Protein AF-A0A1M6L8F5-F1 (afdb_monomer_lite)

Radius of gyration: 28.53 Å; chains: 1; bounding box: 64×54×89 Å

Sequence (600 aa):
MIDNSQIFKISFCITCKNRLHQIRQTLPKNLEDNRRLQELVEFVLVDFGSTDGLRKWISDNFKNEMESGYLKYFYTEEMAYWHASVAKNTAHMLAQNDILVNLDCDNYTGNNGGWFVILQFVKNDGHMFLHQCSDDGFDGSFGRISVRRNDFLSIGGYDESLEPAGYQDLDLINRLMAKGYKRVEVKDSEYNKAVRNTKEEGIAFTHSSFKTWHEMDGHNAKISQSNILAGRLVANNGSFGIRKNIFDMEGNVPKEVDSLKHAHKISFNITCMNRLHHIKQTLQQNIRENFLSEQVEFNLLDYNSTDGLEEWVKQQGELFDTGIFNYYKTTTPTCYHRT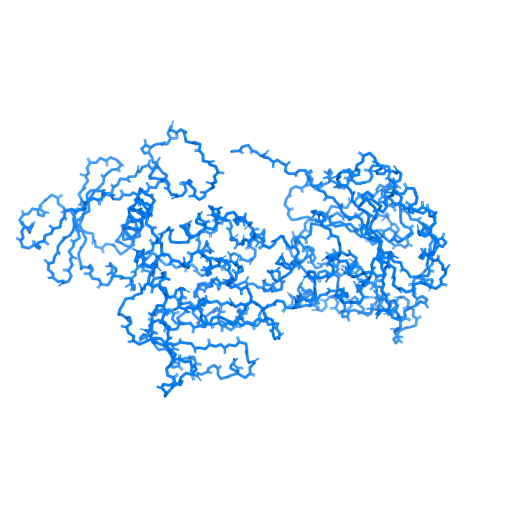HSRNMAFRLSTGDIVCNLDADNYLGEGFAAYILNLFCMSAEKVFYTPRYSERDVIGRLCLWRKHFLSVNGYNEALPGYGLEDIELYYRLWKSGIEQEFISENRFCKAIHHSHEERVSQEYMGRHITDMYLSYINPYQTQVLLRYQDGSYSKTILTDNIYCNYNRSSHYENINQYFLDEKNRIIGGKNPEEGQWKDIEGCLSSFYRVNEVDLQSEILVYLSETQNFWEIERYEYNKLPVNPNGFGQGIIYKNFDYGHPIFLK

InterPro domains:
  IPR001173 Glycosyltransferase 2-like [PF00535] (11-108)
  IPR001173 Glycosyltransferase 2-like [PF00535] (270-383)
  IPR027791 Galactosyltransferase, C-terminal [PF02709] (395-449)
  IPR029044 Nucleotide-diphospho-sugar transferases [G3DSA:3.90.550.10] (2-201)
  IPR029044 Nucleotide-diphospho-sugar transferases [G3DSA:3.90.550.10] (248-460)
  IPR029044 Nucleotide-diphospho-sugar transferases [SSF53448] (8-191)
  IPR029044 Nucleotide-diphospho-sugar transferases [SSF53448] (244-455)
  IPR050834 Glycosyltransferase 2 family enzymes [PTHR43685] (263-389)

Organism: NCBI:txid871324

Structure (mmCIF, N/CA/C/O backbone):
data_AF-A0A1M6L8F5-F1
#
_entry.id   AF-A0A1M6L8F5-F1
#
loop_
_atom_site.group_PDB
_atom_site.id
_atom_site.type_symbol
_atom_site.label_atom_id
_atom_site.label_alt_id
_atom_site.label_comp_id
_atom_site.label_asym_id
_atom_site.label_entity_id
_atom_site.label_seq_id
_atom_site.pdbx_PDB_ins_code
_atom_site.Cartn_x
_atom_site.Cartn_y
_atom_site.Cartn_z
_atom_site.occupancy
_atom_site.B_iso_or_equiv
_atom_site.auth_seq_id
_atom_site.auth_comp_id
_atom_site.auth_asym_id
_atom_site.auth_atom_id
_atom_site.pdbx_PDB_model_num
ATOM 1 N N . MET A 1 1 ? -10.124 17.137 -14.564 1.00 30.78 1 MET A N 1
ATOM 2 C CA . MET A 1 1 ? -11.094 16.023 -14.550 1.00 30.78 1 MET A CA 1
ATOM 3 C C . MET A 1 1 ? -12.006 16.235 -13.362 1.00 30.78 1 MET A C 1
ATOM 5 O O . MET A 1 1 ? -11.524 16.708 -12.344 1.00 30.78 1 MET A O 1
ATOM 9 N N . ILE A 1 2 ? -13.304 16.030 -13.555 1.00 25.27 2 ILE A N 1
ATOM 10 C CA . ILE A 1 2 ? -14.352 16.382 -12.596 1.00 25.27 2 ILE A CA 1
ATOM 11 C C . ILE A 1 2 ? -14.196 15.516 -11.342 1.00 25.27 2 ILE A C 1
ATOM 13 O O . ILE A 1 2 ? -14.134 14.294 -11.431 1.00 25.27 2 ILE A O 1
ATOM 17 N N . ASP A 1 3 ? -14.081 16.207 -10.213 1.00 36.78 3 ASP A N 1
ATOM 18 C CA . ASP A 1 3 ? -14.128 15.710 -8.846 1.00 36.78 3 ASP A CA 1
ATOM 19 C C . ASP A 1 3 ? -15.469 15.001 -8.605 1.00 36.78 3 ASP A C 1
ATOM 21 O O . ASP A 1 3 ? -16.507 15.642 -8.426 1.00 36.78 3 ASP A O 1
ATOM 25 N N . ASN A 1 4 ? -15.458 13.668 -8.634 1.00 35.69 4 ASN A N 1
ATOM 26 C CA . ASN A 1 4 ? -16.472 12.894 -7.930 1.00 35.69 4 ASN A CA 1
ATOM 27 C C . ASN A 1 4 ? -16.118 12.997 -6.447 1.00 35.69 4 ASN A C 1
ATOM 29 O O . ASN A 1 4 ? -15.461 12.103 -5.917 1.00 35.69 4 ASN A O 1
ATOM 33 N N . SER A 1 5 ? -16.508 14.101 -5.804 1.00 49.66 5 SER A N 1
ATOM 34 C CA . SER A 1 5 ? -16.352 14.256 -4.360 1.00 49.66 5 SER A CA 1
ATOM 35 C C . SER A 1 5 ? -17.141 13.139 -3.687 1.00 49.66 5 SER A C 1
ATOM 37 O O . SER A 1 5 ? -18.366 13.176 -3.561 1.00 49.66 5 SER A O 1
ATOM 39 N N . GLN A 1 6 ? -16.428 12.077 -3.327 1.00 61.44 6 GLN A N 1
ATOM 40 C CA . GLN A 1 6 ? -16.961 10.983 -2.545 1.00 61.44 6 GLN A CA 1
ATOM 41 C C . GLN A 1 6 ? -17.481 11.597 -1.247 1.00 61.44 6 GLN A C 1
ATOM 43 O O . GLN A 1 6 ? -16.727 12.205 -0.485 1.00 61.44 6 GLN A O 1
ATOM 48 N N . ILE A 1 7 ? -18.795 11.525 -1.038 1.00 82.50 7 ILE A N 1
ATOM 49 C CA . ILE A 1 7 ? -19.401 12.020 0.194 1.00 82.50 7 ILE A CA 1
ATOM 50 C C . ILE A 1 7 ? -18.895 11.115 1.312 1.00 82.50 7 ILE A C 1
ATOM 52 O O . ILE A 1 7 ? -19.236 9.932 1.341 1.00 82.50 7 ILE A O 1
ATOM 56 N N . PHE A 1 8 ? -18.082 11.676 2.210 1.00 89.25 8 PHE A N 1
ATOM 57 C CA . PHE A 1 8 ? -17.564 10.944 3.358 1.00 89.25 8 PHE A CA 1
ATOM 58 C C . PHE A 1 8 ? -18.710 10.395 4.204 1.00 89.25 8 PHE A C 1
ATOM 60 O O . PHE A 1 8 ? -19.647 11.120 4.555 1.00 89.25 8 PHE A O 1
ATOM 67 N N . LYS A 1 9 ? -18.586 9.132 4.590 1.00 95.12 9 LYS A N 1
ATOM 68 C CA . LYS A 1 9 ? -19.355 8.542 5.678 1.00 95.12 9 LYS A CA 1
ATOM 69 C C . LYS A 1 9 ? -18.562 8.656 6.978 1.00 95.12 9 LYS A C 1
ATOM 71 O O . LYS A 1 9 ? -17.330 8.719 6.969 1.00 95.12 9 LYS A O 1
ATOM 76 N N . ILE A 1 10 ? -19.246 8.632 8.117 1.00 96.81 10 ILE A N 1
ATOM 77 C CA . ILE A 1 10 ? -18.610 8.765 9.431 1.00 96.81 10 ILE A CA 1
ATOM 78 C C . ILE A 1 10 ? -19.035 7.664 10.398 1.00 96.81 10 ILE A C 1
ATOM 80 O O . ILE A 1 10 ? -20.149 7.147 10.321 1.00 96.81 10 ILE A O 1
ATOM 84 N N . SER A 1 11 ? -18.157 7.352 11.346 1.00 98.38 11 SER A N 1
ATOM 85 C CA . SER A 1 11 ? -18.426 6.420 12.442 1.00 98.38 11 SER A CA 1
ATOM 86 C C . SER A 1 11 ? -18.207 7.128 13.770 1.00 98.38 11 SER A C 1
ATOM 88 O O . SER A 1 11 ? -17.099 7.588 14.051 1.00 98.38 11 SER A O 1
ATOM 90 N N . PHE A 1 12 ? -19.245 7.206 14.597 1.00 98.62 12 PHE A N 1
ATOM 91 C CA . PHE A 1 12 ? -19.107 7.623 15.986 1.00 98.62 12 PHE A CA 1
ATOM 92 C C . PHE A 1 12 ? -18.729 6.416 16.848 1.00 98.62 12 PHE A C 1
ATOM 94 O O . PHE A 1 12 ? -19.561 5.551 17.119 1.00 98.62 12 PHE A O 1
ATOM 101 N N . CYS A 1 13 ? -17.473 6.366 17.278 1.00 98.62 13 CYS A N 1
ATOM 102 C CA . CYS A 1 13 ? -16.890 5.281 18.057 1.00 98.62 13 CYS A CA 1
ATOM 103 C C . CYS A 1 13 ? -17.107 5.535 19.554 1.00 98.62 13 CYS A C 1
ATOM 105 O O . CYS A 1 13 ? -16.466 6.413 20.132 1.00 98.62 13 CYS A O 1
ATOM 107 N N . ILE A 1 14 ? -17.996 4.760 20.174 1.00 98.56 14 ILE A N 1
ATOM 108 C CA . ILE A 1 14 ? -18.381 4.862 21.582 1.00 98.56 14 ILE A CA 1
ATOM 109 C C . ILE A 1 14 ? -17.781 3.717 22.384 1.00 98.56 14 ILE A C 1
ATOM 111 O O . ILE A 1 14 ? -17.942 2.543 22.055 1.00 98.56 14 ILE A O 1
ATOM 115 N N . THR A 1 15 ? -17.133 4.064 23.491 1.00 97.31 15 THR A N 1
ATOM 116 C CA . THR A 1 15 ? -16.583 3.104 24.450 1.00 97.31 15 THR A CA 1
ATOM 117 C C . THR A 1 15 ? -17.324 3.221 25.777 1.00 97.31 15 THR A C 1
ATOM 119 O O . THR A 1 15 ? -17.622 4.327 26.233 1.00 97.31 15 THR A O 1
ATOM 122 N N . CYS A 1 16 ? -17.672 2.092 26.399 1.00 96.50 16 CYS A N 1
ATOM 123 C CA . CYS A 1 16 ? -18.418 2.107 27.654 1.00 96.50 16 CYS A CA 1
ATOM 124 C C . CYS A 1 16 ? -18.012 0.957 28.586 1.00 96.50 16 CYS A C 1
ATOM 126 O O . CYS A 1 16 ? -17.882 -0.186 28.154 1.00 96.50 16 CYS A O 1
ATOM 128 N N . LYS A 1 17 ? -17.832 1.268 29.876 1.00 95.56 17 LYS A N 1
ATOM 129 C CA . LYS A 1 17 ? -17.697 0.294 30.968 1.00 95.56 17 LYS A CA 1
ATOM 130 C C . LYS A 1 17 ? -18.332 0.863 32.235 1.00 95.56 17 LYS A C 1
ATOM 132 O O . LYS A 1 17 ? -17.804 1.813 32.806 1.00 95.56 17 LYS A O 1
ATOM 137 N N . ASN A 1 18 ? -19.451 0.293 32.679 1.00 94.62 18 ASN A N 1
ATOM 138 C CA . ASN A 1 18 ? -20.163 0.685 33.908 1.00 94.62 18 ASN A CA 1
ATOM 139 C C . ASN A 1 18 ? -20.628 2.158 33.953 1.00 94.62 18 ASN A C 1
ATOM 141 O O . ASN A 1 18 ? -20.570 2.817 34.996 1.00 94.62 18 ASN A O 1
ATOM 145 N N . ARG A 1 19 ? -21.066 2.699 32.810 1.00 94.25 19 ARG A N 1
ATOM 146 C CA . ARG A 1 19 ? -21.526 4.092 32.662 1.00 94.25 19 ARG A CA 1
ATOM 147 C C . ARG A 1 19 ? -22.956 4.208 32.130 1.00 94.25 19 ARG A C 1
ATOM 149 O O . ARG A 1 19 ? -23.313 5.201 31.493 1.00 94.25 19 ARG A O 1
ATOM 156 N N . LEU A 1 20 ? -23.819 3.241 32.438 1.00 96.50 20 LEU A N 1
ATOM 157 C CA . LEU A 1 20 ? -25.206 3.209 31.969 1.00 96.50 20 LEU A CA 1
ATOM 158 C C . LEU A 1 20 ? -25.970 4.509 32.261 1.00 96.50 20 LEU A C 1
ATOM 160 O O . LEU A 1 20 ? -26.748 4.976 31.433 1.00 96.50 20 LEU A O 1
ATOM 164 N N . HIS A 1 21 ? -25.744 5.124 33.423 1.00 94.62 21 HIS A N 1
ATOM 165 C CA . HIS A 1 21 ? -26.417 6.369 33.806 1.00 94.62 21 HIS A CA 1
ATOM 166 C C . HIS A 1 21 ? -26.073 7.572 32.901 1.00 94.62 21 HIS A C 1
ATOM 168 O O . HIS A 1 21 ? -26.892 8.482 32.775 1.00 94.62 21 HIS A O 1
ATOM 174 N N . GLN A 1 22 ? -24.899 7.579 32.261 1.00 95.06 22 GLN A N 1
ATOM 175 C CA . GLN A 1 22 ? -24.477 8.626 31.322 1.00 95.06 22 GLN A CA 1
ATOM 176 C C . GLN A 1 22 ? -24.962 8.320 29.912 1.00 95.06 22 GLN A C 1
ATOM 178 O O . GLN A 1 22 ? -25.638 9.149 29.306 1.00 95.06 22 GLN A O 1
ATOM 183 N N . ILE A 1 23 ? -24.701 7.106 29.422 1.00 97.19 23 ILE A N 1
ATOM 184 C CA . ILE A 1 23 ? -25.067 6.730 28.051 1.00 97.19 23 ILE A CA 1
ATOM 185 C C . ILE A 1 23 ? -26.587 6.707 27.835 1.00 97.19 23 ILE A C 1
ATOM 187 O O . ILE A 1 23 ? -27.065 6.989 26.738 1.00 97.19 23 ILE A O 1
ATOM 191 N N . ARG A 1 24 ? -27.372 6.484 28.901 1.00 97.31 24 ARG A N 1
ATOM 192 C CA . ARG A 1 24 ? -28.835 6.668 28.896 1.00 97.31 24 ARG A CA 1
ATOM 193 C C . ARG A 1 24 ? -29.281 8.077 28.529 1.00 97.31 24 ARG A C 1
ATOM 195 O O . ARG A 1 24 ? -30.384 8.233 28.016 1.00 97.31 24 ARG A O 1
ATOM 202 N N . GLN A 1 25 ? -28.466 9.086 28.818 1.00 96.94 25 GLN A N 1
ATOM 203 C CA . GLN A 1 25 ? -28.774 10.479 28.505 1.00 96.94 25 GLN A CA 1
ATOM 204 C C . GLN A 1 25 ? -28.346 10.834 27.079 1.00 96.94 25 GLN A C 1
ATOM 206 O O . GLN A 1 25 ? -29.053 11.559 26.382 1.00 96.94 25 GLN A O 1
ATOM 211 N N . THR A 1 26 ? -27.200 10.315 26.639 1.00 98.06 26 THR A N 1
ATOM 212 C CA . THR A 1 26 ? -26.547 10.744 25.398 1.00 98.06 26 THR A CA 1
ATOM 213 C C . THR A 1 26 ? -26.963 9.926 24.183 1.00 98.06 26 THR A C 1
ATOM 215 O O . THR A 1 26 ? -27.338 10.514 23.174 1.00 98.06 26 THR A O 1
ATOM 218 N N . LEU A 1 27 ? -26.971 8.590 24.259 1.00 98.56 27 LEU A N 1
ATOM 219 C CA . LEU A 1 27 ? -27.187 7.728 23.093 1.00 98.56 27 LEU A CA 1
ATOM 220 C C . LEU A 1 27 ? -28.544 7.960 22.399 1.00 98.56 27 LEU A C 1
ATOM 222 O O . LEU A 1 27 ? -28.526 8.171 21.186 1.00 98.56 27 LEU A O 1
ATOM 226 N N . PRO A 1 28 ? -29.702 8.016 23.100 1.00 98.56 28 PRO A N 1
ATOM 227 C CA . PRO A 1 28 ? -30.978 8.300 22.439 1.00 98.56 28 PRO A CA 1
ATOM 228 C C . PRO A 1 28 ? -30.968 9.641 21.702 1.00 98.56 28 PRO A C 1
ATOM 230 O O . PRO A 1 28 ? -31.478 9.753 20.589 1.00 98.56 28 PRO A O 1
ATOM 233 N N . LYS A 1 29 ? -30.363 10.663 22.321 1.00 98.31 29 LYS A N 1
ATOM 234 C CA . LYS A 1 29 ? -30.293 12.010 21.759 1.00 98.31 29 LYS A CA 1
ATOM 235 C C . LYS A 1 29 ? -29.357 12.065 20.553 1.00 98.31 29 LYS A C 1
ATOM 237 O O . LYS A 1 29 ? -29.736 12.633 19.539 1.00 98.31 29 LYS A O 1
ATOM 242 N N . ASN A 1 30 ? -28.191 11.431 20.638 1.00 98.38 30 ASN A N 1
ATOM 243 C CA . ASN A 1 30 ? -27.208 11.368 19.556 1.00 98.38 30 ASN A CA 1
ATOM 244 C C . ASN A 1 30 ? -27.762 10.650 18.315 1.00 98.38 30 ASN A C 1
ATOM 246 O O . ASN A 1 30 ? -27.563 11.121 17.193 1.00 98.38 30 ASN A O 1
ATOM 250 N N . LEU A 1 31 ? -28.491 9.546 18.519 1.00 98.44 31 LEU A N 1
ATOM 251 C CA . LEU A 1 31 ? -29.169 8.819 17.444 1.00 98.44 31 LEU A CA 1
ATOM 252 C C . LEU A 1 31 ? -30.253 9.679 16.790 1.00 98.44 31 LEU A C 1
ATOM 254 O O . LEU A 1 31 ? -30.328 9.727 15.564 1.00 98.44 31 LEU A O 1
ATOM 258 N N . GLU A 1 32 ? -31.065 10.380 17.583 1.00 98.25 32 GLU A N 1
ATOM 259 C CA . GLU A 1 32 ? -32.113 11.259 17.058 1.00 98.25 32 GLU A CA 1
ATOM 260 C C . GLU A 1 32 ? -31.538 12.453 16.287 1.00 98.25 32 GLU A C 1
ATOM 262 O O . GLU A 1 32 ? -31.964 12.736 15.168 1.00 98.25 32 GLU A O 1
ATOM 267 N N . ASP A 1 33 ? -30.510 13.097 16.837 1.00 98.19 33 ASP A N 1
ATOM 268 C CA . ASP A 1 33 ? -29.851 14.261 16.241 1.00 98.19 33 ASP A CA 1
ATOM 269 C C . ASP A 1 33 ? -29.222 13.975 14.875 1.00 98.19 33 ASP A C 1
ATOM 271 O O . ASP A 1 33 ? -29.022 14.899 14.086 1.00 98.19 33 ASP A O 1
ATOM 275 N N . ASN A 1 34 ? -28.925 12.710 14.573 1.00 98.00 34 ASN A N 1
ATOM 276 C CA . ASN A 1 34 ? -28.332 12.293 13.305 1.00 98.00 34 ASN A CA 1
ATOM 277 C C . ASN A 1 34 ? -29.250 11.383 12.479 1.00 98.00 34 ASN A C 1
ATOM 279 O O . ASN A 1 34 ? -28.833 10.907 11.428 1.00 98.00 34 ASN A O 1
ATOM 283 N N . ARG A 1 35 ? -30.513 11.172 12.883 1.00 97.00 35 ARG A N 1
ATOM 284 C CA . ARG A 1 35 ? -31.417 10.193 12.246 1.00 97.00 35 ARG A CA 1
ATOM 285 C C . ARG A 1 35 ? -31.618 10.443 10.749 1.00 97.00 35 ARG A C 1
ATOM 287 O O . ARG A 1 35 ? -31.725 9.509 9.962 1.00 97.00 35 ARG A O 1
ATOM 294 N N . ARG A 1 36 ? -31.615 11.712 10.326 1.00 95.56 36 ARG A N 1
ATOM 295 C CA . ARG A 1 36 ? -31.720 12.107 8.905 1.00 95.56 36 ARG A CA 1
ATOM 296 C C . ARG A 1 36 ? -30.486 11.750 8.071 1.00 95.56 36 ARG A C 1
ATOM 298 O O . ARG A 1 36 ? -30.545 11.825 6.850 1.00 95.56 36 ARG A O 1
ATOM 305 N N . LEU A 1 37 ? -29.385 11.401 8.727 1.00 94.81 37 LEU A N 1
ATOM 306 C CA . LEU A 1 37 ? -28.085 11.103 8.141 1.00 94.81 37 LEU A CA 1
ATOM 307 C C . LEU A 1 37 ? -27.731 9.614 8.268 1.00 94.81 37 LEU A C 1
ATOM 309 O O . LEU A 1 37 ? -26.570 9.273 8.088 1.00 94.81 37 LEU A O 1
ATOM 313 N N . GLN A 1 38 ? -28.690 8.728 8.562 1.00 93.88 38 GLN A N 1
ATOM 314 C CA . GLN A 1 38 ? -28.438 7.293 8.794 1.00 93.88 38 GLN A CA 1
ATOM 315 C C . GLN A 1 38 ? -27.729 6.568 7.629 1.00 93.88 38 GLN A C 1
ATOM 317 O O . GLN A 1 38 ? -27.095 5.545 7.839 1.00 93.88 38 GLN A O 1
ATOM 322 N N . GLU A 1 39 ? -27.789 7.109 6.407 1.00 92.81 39 GLU A N 1
ATOM 323 C CA . GLU A 1 39 ? -27.060 6.582 5.237 1.00 92.81 39 GLU A CA 1
ATOM 324 C C . GLU A 1 39 ? -25.564 6.968 5.225 1.00 92.81 39 GLU A C 1
ATOM 326 O O . GLU A 1 39 ? -24.754 6.373 4.506 1.00 92.81 39 GLU A O 1
ATOM 331 N N . LEU A 1 40 ? -25.199 8.000 5.994 1.00 95.50 40 LEU A N 1
ATOM 332 C CA . LEU A 1 40 ? -23.858 8.589 6.080 1.00 95.50 40 LEU A CA 1
ATOM 333 C C . LEU A 1 40 ? -23.207 8.407 7.457 1.00 95.50 40 LEU A C 1
ATOM 335 O O . LEU A 1 40 ? -22.003 8.602 7.585 1.00 95.50 40 LEU A O 1
ATOM 339 N N . VAL A 1 41 ? -23.986 8.089 8.489 1.00 96.88 41 VAL A N 1
ATOM 340 C CA . VAL A 1 41 ? -23.551 8.032 9.886 1.00 96.88 41 VAL A CA 1
ATOM 341 C C . VAL A 1 41 ? -23.833 6.646 10.437 1.00 96.88 41 VAL A C 1
ATOM 343 O O . VAL A 1 41 ? -24.954 6.164 10.330 1.00 96.88 41 VAL A O 1
ATOM 346 N N . GLU A 1 42 ? -22.847 6.057 11.105 1.00 97.38 42 GLU A N 1
ATOM 347 C CA . GLU A 1 42 ? -23.051 4.910 11.991 1.00 97.38 42 GLU A CA 1
ATOM 348 C C . GLU A 1 42 ? -22.583 5.232 13.417 1.00 97.38 42 GLU A C 1
ATOM 350 O O . GLU A 1 42 ? -21.678 6.047 13.628 1.00 97.38 42 GLU A O 1
ATOM 355 N N . PHE A 1 43 ? -23.182 4.564 14.400 1.00 98.69 43 PHE A N 1
ATOM 356 C CA . PHE A 1 43 ? -22.743 4.570 15.792 1.00 98.69 43 PHE A CA 1
ATOM 357 C C . PHE A 1 43 ? -22.201 3.194 16.156 1.00 98.69 43 PHE A C 1
ATOM 359 O O . PHE A 1 43 ? -22.900 2.199 16.006 1.00 98.69 43 PHE A O 1
ATOM 366 N N . VAL A 1 44 ? -20.975 3.133 16.664 1.00 98.44 44 VAL A N 1
ATOM 367 C CA . VAL A 1 44 ? -20.297 1.890 17.045 1.00 98.44 44 VAL A CA 1
ATOM 368 C C . VAL A 1 44 ? -20.079 1.908 18.546 1.00 98.44 44 VAL A C 1
ATOM 370 O O . VAL A 1 44 ? -19.169 2.573 19.027 1.00 98.44 44 VAL A O 1
ATOM 373 N N . LEU A 1 45 ? -20.926 1.208 19.295 1.00 98.62 45 LEU A N 1
ATOM 374 C CA . LEU A 1 45 ? -20.847 1.109 20.748 1.00 98.62 45 LEU A CA 1
ATOM 375 C C . LEU A 1 45 ? -20.181 -0.200 21.161 1.00 98.62 45 LEU A C 1
ATOM 377 O O . LEU A 1 45 ? -20.715 -1.274 20.896 1.00 98.62 45 LEU A O 1
ATOM 381 N N . VAL A 1 46 ? -19.058 -0.098 21.870 1.00 98.50 46 VAL A N 1
ATOM 382 C CA . VAL A 1 46 ? -18.364 -1.243 22.465 1.00 98.50 46 VAL A CA 1
ATOM 383 C C . VAL A 1 46 ? -18.497 -1.215 23.987 1.00 98.50 46 VAL A C 1
ATOM 385 O O . VAL A 1 46 ? -18.053 -0.275 24.653 1.00 98.50 46 VAL A O 1
ATOM 388 N N . ASP A 1 47 ? -19.109 -2.265 24.523 1.00 98.19 47 ASP A N 1
ATOM 389 C CA . ASP A 1 47 ? -19.269 -2.543 25.947 1.00 98.19 47 ASP A CA 1
ATOM 390 C C . ASP A 1 47 ? -18.131 -3.443 26.455 1.00 98.19 47 ASP A C 1
ATOM 392 O O . ASP A 1 47 ? -18.036 -4.623 26.111 1.00 98.19 47 ASP A O 1
ATOM 396 N N . PHE A 1 48 ? -17.253 -2.889 27.287 1.00 97.25 48 PHE A N 1
ATOM 397 C CA . PHE A 1 48 ? -16.077 -3.580 27.824 1.00 97.25 48 PHE A CA 1
ATOM 398 C C . PHE A 1 48 ? -16.405 -4.287 29.146 1.00 97.25 48 PHE A C 1
ATOM 400 O O . PHE A 1 48 ? -15.785 -4.017 30.179 1.00 97.25 48 PHE A O 1
ATOM 407 N N . GLY A 1 49 ? -17.417 -5.155 29.131 1.00 95.00 49 GLY A N 1
ATOM 408 C CA . GLY A 1 49 ? -17.820 -5.969 30.280 1.00 95.00 49 GLY A CA 1
ATOM 409 C C . GLY A 1 49 ? -18.506 -5.151 31.375 1.00 95.00 49 GLY A C 1
ATOM 410 O O . GLY A 1 49 ? -18.086 -5.178 32.538 1.00 95.00 49 GLY A O 1
ATOM 411 N N . SER A 1 50 ? -19.512 -4.351 31.009 1.00 95.31 50 SER A N 1
ATOM 412 C CA . SER A 1 50 ? -20.328 -3.611 31.974 1.00 95.31 50 SER A CA 1
ATOM 413 C C . SER A 1 50 ? -21.236 -4.542 32.778 1.00 95.31 50 SER A C 1
ATOM 415 O O . SER A 1 50 ? -21.958 -5.377 32.236 1.00 95.31 50 SER A O 1
ATOM 417 N N . THR A 1 51 ? -21.272 -4.341 34.092 1.00 95.12 51 THR A N 1
ATOM 418 C CA . THR A 1 51 ? -22.094 -5.102 35.044 1.00 95.12 51 THR A CA 1
ATOM 419 C C . THR A 1 51 ? -23.299 -4.311 35.560 1.00 95.12 51 THR A C 1
ATOM 421 O O . THR A 1 51 ? -24.092 -4.820 36.350 1.00 95.12 51 THR A O 1
ATOM 424 N N . ASP A 1 52 ? -23.482 -3.078 35.087 1.00 96.19 52 ASP A N 1
ATOM 425 C CA . ASP A 1 52 ? -24.552 -2.157 35.489 1.00 96.19 52 ASP A CA 1
ATOM 426 C C . ASP A 1 52 ? -25.866 -2.326 34.698 1.00 96.19 52 ASP A C 1
ATOM 428 O O . ASP A 1 52 ? -26.813 -1.558 34.877 1.00 96.19 52 ASP A O 1
ATOM 432 N N . GLY A 1 53 ? -25.944 -3.346 33.837 1.00 97.12 53 GLY A N 1
ATOM 433 C CA . GLY A 1 53 ? -27.119 -3.656 33.021 1.00 97.12 53 GLY A CA 1
ATOM 434 C C . GLY A 1 53 ? -27.143 -2.984 31.645 1.00 97.12 53 GLY A C 1
ATOM 435 O O . GLY A 1 53 ? -28.192 -3.010 30.995 1.00 97.12 53 GLY A O 1
ATOM 436 N N . LEU A 1 54 ? -26.021 -2.411 31.186 1.00 97.50 54 LEU A N 1
ATOM 437 C CA . LEU A 1 54 ? -25.903 -1.755 29.880 1.00 97.50 54 LEU A CA 1
ATOM 438 C C . LEU A 1 54 ? -26.430 -2.603 28.721 1.00 97.50 54 LEU A C 1
ATOM 440 O O . LEU A 1 54 ? -27.353 -2.171 28.031 1.00 97.50 54 LEU A O 1
ATOM 444 N N . ARG A 1 55 ? -25.922 -3.829 28.560 1.00 96.44 55 ARG A N 1
ATOM 445 C CA . ARG A 1 55 ? -26.351 -4.745 27.493 1.00 96.44 55 ARG A CA 1
ATOM 446 C C . ARG A 1 55 ? -27.864 -4.949 27.454 1.00 96.44 55 ARG A C 1
ATOM 448 O O . ARG A 1 55 ? -28.485 -4.847 26.399 1.00 96.44 55 ARG A O 1
ATOM 455 N N . LYS A 1 56 ? -28.478 -5.205 28.614 1.00 97.25 56 LYS A N 1
ATOM 456 C CA . LYS A 1 56 ? -29.931 -5.390 28.708 1.00 97.25 56 LYS A CA 1
ATOM 457 C C . LYS A 1 56 ? -30.674 -4.128 28.274 1.00 97.25 56 LYS A C 1
ATOM 459 O O . LYS A 1 56 ? -31.634 -4.212 27.517 1.00 97.25 56 LYS A O 1
ATOM 464 N N . TRP A 1 57 ? -30.224 -2.965 28.734 1.00 98.38 57 TRP A N 1
ATOM 465 C CA . TRP A 1 57 ? -30.839 -1.703 28.348 1.00 98.38 57 TRP A CA 1
ATOM 466 C C . TRP A 1 57 ? -30.731 -1.444 26.839 1.00 98.38 57 TRP A C 1
ATOM 468 O O . TRP A 1 57 ? -31.722 -1.023 26.246 1.00 98.38 57 TRP A O 1
ATOM 478 N N . ILE A 1 58 ? -29.592 -1.756 26.209 1.00 98.06 58 ILE A N 1
ATOM 479 C CA . ILE A 1 58 ? -29.440 -1.650 24.752 1.00 98.06 58 ILE A CA 1
ATOM 480 C C . ILE A 1 58 ? -30.437 -2.568 24.030 1.00 98.06 58 ILE A C 1
ATOM 482 O O . ILE A 1 58 ? -31.194 -2.094 23.180 1.00 98.06 58 ILE A O 1
ATOM 486 N N . SER A 1 59 ? -30.510 -3.840 24.447 1.00 96.88 59 SER A N 1
ATOM 487 C CA . SER A 1 59 ? -31.464 -4.832 23.923 1.00 96.88 59 SER A CA 1
ATOM 488 C C . SER A 1 59 ? -32.901 -4.334 23.915 1.00 96.88 59 SER A C 1
ATOM 490 O O . SER A 1 59 ? -33.634 -4.542 22.952 1.00 96.88 59 SER A O 1
ATOM 492 N N . ASP A 1 60 ? -33.312 -3.740 25.035 1.00 97.62 60 ASP A N 1
ATOM 493 C CA . ASP A 1 60 ? -34.707 -3.417 25.297 1.00 97.62 60 ASP A CA 1
ATOM 494 C C . ASP A 1 60 ? -35.148 -2.144 24.545 1.00 97.62 60 ASP A C 1
ATOM 496 O O . ASP A 1 60 ? -36.348 -1.937 24.377 1.00 97.62 60 ASP A O 1
ATOM 500 N N . ASN A 1 61 ? -34.213 -1.283 24.105 1.00 98.06 61 ASN A N 1
ATOM 501 C CA . ASN A 1 61 ? -34.532 0.076 23.638 1.00 98.06 61 ASN A CA 1
ATOM 502 C C . ASN A 1 61 ? -34.102 0.410 22.198 1.00 98.06 61 ASN A C 1
ATOM 504 O O . ASN A 1 61 ? -34.698 1.316 21.624 1.00 98.06 61 ASN A O 1
ATOM 508 N N . PHE A 1 62 ? -33.120 -0.281 21.600 1.00 97.88 62 PHE A N 1
ATOM 509 C CA . PHE A 1 62 ? -32.530 0.130 20.304 1.00 97.88 62 PHE A CA 1
ATOM 510 C C . PHE A 1 62 ? -32.545 -0.959 19.231 1.00 97.88 62 PHE A C 1
ATOM 512 O O . PHE A 1 62 ? -31.678 -1.010 18.359 1.00 97.88 62 PHE A O 1
ATOM 519 N N . LYS A 1 63 ? -33.524 -1.864 19.293 1.00 96.06 63 LYS A N 1
ATOM 520 C CA . LYS A 1 63 ? -33.635 -2.975 18.343 1.00 96.06 63 LYS A CA 1
ATOM 521 C C . LYS A 1 63 ? -33.714 -2.497 16.886 1.00 96.06 63 LYS A C 1
ATOM 523 O O . LYS A 1 63 ? -33.012 -3.037 16.042 1.00 96.06 63 LYS A O 1
ATOM 528 N N . ASN A 1 64 ? -34.510 -1.464 16.607 1.00 96.06 64 ASN A N 1
ATOM 529 C CA . ASN A 1 64 ? -34.686 -0.944 15.247 1.00 96.06 64 ASN A CA 1
ATOM 530 C C . ASN A 1 64 ? -33.386 -0.333 14.701 1.00 96.06 64 ASN A C 1
ATOM 532 O O . ASN A 1 64 ? -33.010 -0.573 13.556 1.00 96.06 64 ASN A O 1
ATOM 536 N N . GLU A 1 65 ? -32.685 0.450 15.523 1.00 97.31 65 GLU A N 1
ATOM 537 C CA . GLU A 1 65 ? -31.406 1.050 15.152 1.00 97.31 65 GLU A CA 1
ATOM 538 C C . GLU A 1 65 ? -30.335 -0.021 14.901 1.00 97.31 65 GLU A C 1
ATOM 540 O O . GLU A 1 65 ? -29.577 0.112 13.940 1.00 97.31 65 GLU A O 1
ATOM 545 N N . MET A 1 66 ? -30.328 -1.109 15.683 1.00 96.12 66 MET A N 1
ATOM 546 C CA . MET A 1 66 ? -29.446 -2.260 15.449 1.00 96.12 66 MET A CA 1
ATOM 547 C C . MET A 1 66 ? -29.781 -3.022 14.166 1.00 96.12 66 MET A C 1
ATOM 549 O O . MET A 1 66 ? -28.888 -3.284 13.365 1.00 96.12 66 MET A O 1
ATOM 553 N N . GLU A 1 67 ? -31.059 -3.315 13.914 1.00 93.94 67 GLU A N 1
ATOM 554 C CA . GLU A 1 67 ? -31.499 -4.008 12.692 1.00 93.94 67 GLU A CA 1
ATOM 555 C C . GLU A 1 67 ? -31.165 -3.220 11.415 1.00 93.94 67 GLU A C 1
ATOM 557 O O . GLU A 1 67 ? -30.855 -3.814 10.383 1.00 93.94 67 GLU A O 1
ATOM 562 N N . SER A 1 68 ? -31.191 -1.886 11.481 1.00 94.69 68 SER A N 1
ATOM 563 C CA . SER A 1 68 ? -30.822 -1.018 10.354 1.00 94.69 68 SER A CA 1
ATOM 564 C C . SER A 1 68 ? -29.310 -0.889 10.118 1.00 94.69 68 SER A C 1
ATOM 566 O O . SER A 1 68 ? -28.903 -0.369 9.083 1.00 94.69 68 SER A O 1
ATOM 568 N N . GLY A 1 69 ? -28.474 -1.309 11.074 1.00 93.50 69 GLY A N 1
ATOM 569 C CA . GLY A 1 69 ? -27.030 -1.052 11.068 1.00 93.50 69 GLY A CA 1
ATOM 570 C C . GLY A 1 69 ? -26.630 0.377 11.466 1.00 93.50 69 GLY A C 1
ATOM 571 O O . GLY A 1 69 ? -25.438 0.665 11.537 1.00 93.50 69 GLY A O 1
ATOM 572 N N . TYR A 1 70 ? -27.594 1.258 11.766 1.00 97.31 70 TYR A N 1
ATOM 573 C CA . TYR A 1 70 ? -27.343 2.626 12.234 1.00 97.31 70 TYR A CA 1
ATOM 574 C C . TYR A 1 70 ? -26.665 2.656 13.613 1.00 97.31 70 TYR A C 1
ATOM 576 O O . TYR A 1 70 ? -25.797 3.495 13.862 1.00 97.31 70 TYR A O 1
ATOM 584 N N . LEU A 1 71 ? -27.026 1.716 14.495 1.00 98.19 71 LEU A N 1
ATOM 585 C CA . LEU A 1 71 ? -26.320 1.436 15.745 1.00 98.19 71 LEU A CA 1
ATOM 586 C C . LEU A 1 71 ? -25.728 0.028 15.694 1.00 98.19 71 LEU A C 1
ATOM 588 O O . LEU A 1 71 ? -26.454 -0.954 15.642 1.00 98.19 71 LEU A O 1
ATOM 592 N N . LYS A 1 72 ? -24.414 -0.089 15.807 1.00 97.69 72 LYS A N 1
ATOM 593 C CA . LYS A 1 72 ? -23.716 -1.357 16.003 1.00 97.69 72 LYS A CA 1
ATOM 594 C C . LYS A 1 72 ? -23.337 -1.481 17.469 1.00 97.69 72 LYS A C 1
ATOM 596 O O . LYS A 1 72 ? -22.651 -0.613 18.006 1.00 97.69 72 LYS A O 1
ATOM 601 N N . TYR A 1 73 ? -23.799 -2.546 18.114 1.00 98.19 73 TYR A N 1
ATOM 602 C CA . TYR A 1 73 ? -23.445 -2.865 19.492 1.00 98.19 73 TYR A CA 1
ATOM 603 C C . TYR A 1 73 ? -22.535 -4.088 19.526 1.00 98.19 73 TYR A C 1
ATOM 605 O O . TYR A 1 73 ? -22.866 -5.138 18.975 1.00 98.19 73 TYR A O 1
ATOM 613 N N . PHE A 1 74 ? -21.416 -3.943 20.223 1.00 97.88 74 PHE A N 1
ATOM 614 C CA . PHE A 1 74 ? -20.451 -4.998 20.468 1.00 97.88 74 PHE A CA 1
ATOM 615 C C . PHE A 1 74 ? -20.153 -5.093 21.958 1.00 97.88 74 PHE A C 1
ATOM 617 O O . PHE A 1 74 ? -20.193 -4.087 22.668 1.00 97.88 74 PHE A O 1
ATOM 624 N N . TYR A 1 75 ? -19.791 -6.280 22.434 1.00 97.81 75 TYR A N 1
ATOM 625 C CA . TYR A 1 75 ? -19.288 -6.449 23.793 1.00 97.81 75 TYR A CA 1
ATOM 626 C C . TYR A 1 75 ? -18.072 -7.372 23.855 1.00 97.81 75 TYR A C 1
ATOM 628 O O . TYR A 1 75 ? -17.890 -8.254 23.013 1.00 97.81 75 TYR A O 1
ATOM 636 N N . THR A 1 76 ? -17.233 -7.170 24.869 1.00 97.00 76 THR A N 1
ATOM 637 C CA . THR A 1 76 ? -16.079 -8.028 25.156 1.00 97.00 76 THR A CA 1
ATOM 638 C C . THR A 1 76 ? -15.758 -8.056 26.647 1.00 97.00 76 THR A C 1
ATOM 640 O O . THR A 1 76 ? -15.883 -7.050 27.341 1.00 97.00 76 THR A O 1
ATOM 643 N N . GLU A 1 77 ? -15.298 -9.213 27.123 1.00 95.19 77 GLU A N 1
ATOM 644 C CA . GLU A 1 77 ? -14.846 -9.432 28.505 1.00 95.19 77 GLU A CA 1
ATOM 645 C C . GLU A 1 77 ? -13.309 -9.441 28.624 1.00 95.19 77 GLU A C 1
ATOM 647 O O . GLU A 1 77 ? -12.765 -9.625 29.710 1.00 95.19 77 GLU A O 1
ATOM 652 N N . GLU A 1 78 ? -12.582 -9.225 27.520 1.00 94.25 78 GLU A N 1
ATOM 653 C CA . GLU A 1 78 ? -11.107 -9.234 27.497 1.00 94.25 78 GLU A CA 1
ATOM 654 C C . GLU A 1 78 ? -10.492 -8.071 28.304 1.00 94.25 78 GLU A C 1
ATOM 656 O O . GLU A 1 78 ? -9.309 -8.098 28.639 1.00 94.25 78 GLU A O 1
ATOM 661 N N . MET A 1 79 ? -11.286 -7.047 28.644 1.00 93.81 79 MET A N 1
ATOM 662 C CA . MET A 1 79 ? -10.847 -5.859 29.379 1.00 93.81 79 MET A CA 1
ATOM 663 C C . MET A 1 79 ? -11.402 -5.847 30.809 1.00 93.81 79 MET A C 1
ATOM 665 O O . MET A 1 79 ? -12.379 -5.158 31.130 1.00 93.81 79 MET A O 1
ATOM 669 N N . ALA A 1 80 ? -10.744 -6.596 31.696 1.00 90.44 80 ALA A N 1
ATOM 670 C CA . ALA A 1 80 ? -11.097 -6.635 33.116 1.00 90.44 80 ALA A CA 1
ATOM 671 C C . ALA A 1 80 ? -11.026 -5.239 33.765 1.00 90.44 80 ALA A C 1
ATOM 673 O O . ALA A 1 80 ? -11.957 -4.825 34.459 1.00 90.44 80 ALA A O 1
ATOM 674 N N . TYR A 1 81 ? -9.961 -4.492 33.467 1.00 93.31 81 TYR A N 1
ATOM 675 C CA . TYR A 1 81 ? -9.739 -3.124 33.930 1.00 93.31 81 TYR A CA 1
ATOM 676 C C . TYR A 1 81 ? -9.756 -2.158 32.755 1.00 93.31 81 TYR A C 1
ATOM 678 O O . TYR A 1 81 ? -9.207 -2.456 31.698 1.00 93.31 81 TYR A O 1
ATOM 686 N N . TRP A 1 82 ? -10.382 -1.001 32.951 1.00 95.00 82 TRP A N 1
ATOM 687 C CA . TRP A 1 82 ? -10.491 0.043 31.943 1.00 95.00 82 TRP A CA 1
ATOM 688 C C . TRP A 1 82 ? -9.115 0.512 31.478 1.00 95.00 82 TRP A C 1
ATOM 690 O O . TRP A 1 82 ? -8.266 0.822 32.312 1.00 95.00 82 TRP A O 1
ATOM 700 N N . HIS A 1 83 ? -8.947 0.619 30.161 1.00 97.12 83 HIS A N 1
ATOM 701 C CA . HIS A 1 83 ? -7.789 1.227 29.520 1.00 97.12 83 HIS A CA 1
ATOM 702 C C . HIS A 1 83 ? -8.250 2.068 28.329 1.00 97.12 83 HIS A C 1
ATOM 704 O O . HIS A 1 83 ? -8.703 1.531 27.319 1.00 97.12 83 HIS A O 1
ATOM 710 N N . ALA A 1 84 ? -8.111 3.391 28.428 1.00 96.44 84 ALA A N 1
ATOM 711 C CA . ALA A 1 84 ? -8.675 4.336 27.469 1.00 96.44 84 ALA A CA 1
ATOM 712 C C . ALA A 1 84 ? -8.146 4.112 26.045 1.00 96.44 84 ALA A C 1
ATOM 714 O O . ALA A 1 84 ? -8.950 3.972 25.127 1.00 96.44 84 ALA A O 1
ATOM 715 N N . SER A 1 85 ? -6.822 4.009 25.856 1.00 97.56 85 SER A N 1
ATOM 716 C CA . SER A 1 85 ? -6.234 3.772 24.527 1.00 97.56 85 SER A CA 1
ATOM 717 C C . SER A 1 85 ? -6.746 2.484 23.880 1.00 97.56 85 SER A C 1
ATOM 719 O O . SER A 1 85 ? -7.273 2.538 22.772 1.00 97.56 85 SER A O 1
ATOM 721 N N . VAL A 1 86 ? -6.682 1.350 24.593 1.00 97.31 86 VAL A N 1
ATOM 722 C CA . VAL A 1 86 ? -7.158 0.047 24.092 1.00 97.31 86 VAL A CA 1
ATOM 723 C C . VAL A 1 86 ? -8.652 0.096 23.768 1.00 97.31 86 VAL A C 1
ATOM 725 O O . VAL A 1 86 ? -9.075 -0.390 22.717 1.00 97.31 86 VAL A O 1
ATOM 728 N N . ALA A 1 87 ? -9.468 0.705 24.634 1.00 97.75 87 ALA A N 1
ATOM 729 C CA . ALA A 1 87 ? -10.910 0.792 24.430 1.00 97.75 87 ALA A CA 1
ATOM 730 C C . ALA A 1 87 ? -11.242 1.611 23.177 1.00 97.75 87 ALA A C 1
ATOM 732 O O . ALA A 1 87 ? -11.991 1.154 22.309 1.00 97.75 87 ALA A O 1
ATOM 733 N N . LYS A 1 88 ? -10.633 2.797 23.048 1.00 98.12 88 LYS A N 1
ATOM 734 C CA . LYS A 1 88 ? -10.826 3.680 21.893 1.00 98.12 88 LYS A CA 1
ATOM 735 C C . LYS A 1 88 ? -10.364 2.996 20.615 1.00 98.12 88 LYS A C 1
ATOM 737 O O . LYS A 1 88 ? -11.152 2.897 19.679 1.00 98.12 88 LYS A O 1
ATOM 742 N N . ASN A 1 89 ? -9.156 2.441 20.598 1.00 97.19 89 ASN A N 1
ATOM 743 C CA . ASN A 1 89 ? -8.635 1.680 19.466 1.00 97.19 89 ASN A CA 1
ATOM 744 C C . ASN A 1 89 ? -9.570 0.547 19.039 1.00 97.19 89 ASN A C 1
ATOM 746 O O . ASN A 1 89 ? -9.879 0.435 17.858 1.00 97.19 89 ASN A O 1
ATOM 750 N N . THR A 1 90 ? -10.088 -0.235 19.988 1.00 95.94 90 THR A N 1
ATOM 751 C CA . THR A 1 90 ? -11.033 -1.326 19.701 1.00 95.94 90 THR A CA 1
ATOM 752 C C . THR A 1 90 ? -12.287 -0.810 18.991 1.00 95.94 90 THR A C 1
ATOM 754 O O . THR A 1 90 ? -12.645 -1.325 17.936 1.00 95.94 90 THR A O 1
ATOM 757 N N . ALA A 1 91 ? -12.927 0.246 19.506 1.00 97.12 91 ALA A N 1
ATOM 758 C CA . ALA A 1 91 ? -14.113 0.823 18.866 1.00 97.12 91 ALA A CA 1
ATOM 759 C C . ALA A 1 91 ? -13.811 1.396 17.469 1.00 97.12 91 ALA A C 1
ATOM 761 O O . ALA A 1 91 ? -14.598 1.218 16.543 1.00 97.12 91 ALA A O 1
ATOM 762 N N . HIS A 1 92 ? -12.649 2.031 17.295 1.00 96.00 92 HIS A N 1
ATOM 763 C CA . HIS A 1 92 ? -12.217 2.577 16.007 1.00 96.00 92 HIS A CA 1
ATOM 764 C C . HIS A 1 92 ? -11.935 1.481 14.970 1.00 96.00 92 HIS A C 1
ATOM 766 O O . HIS A 1 92 ? -12.256 1.658 13.796 1.00 96.00 92 HIS A O 1
ATOM 772 N N . MET A 1 93 ? -11.388 0.338 15.390 1.00 91.56 93 MET A N 1
ATOM 773 C CA . MET A 1 93 ? -11.145 -0.799 14.498 1.00 91.56 93 MET A CA 1
ATOM 774 C C . MET A 1 93 ? -12.438 -1.480 14.032 1.00 91.56 93 MET A C 1
ATOM 776 O O . MET A 1 93 ? -12.461 -2.000 12.922 1.00 91.56 93 MET A O 1
ATOM 780 N N . LEU A 1 94 ? -13.510 -1.438 14.833 1.00 92.69 94 LEU A N 1
ATOM 781 C CA . LEU A 1 94 ? -14.821 -2.018 14.493 1.00 92.69 94 LEU A CA 1
ATOM 782 C C . LEU A 1 94 ? -15.712 -1.106 13.638 1.00 92.69 94 LEU A C 1
ATOM 784 O O . LEU A 1 94 ? -16.723 -1.552 13.100 1.00 92.69 94 LEU A O 1
ATOM 788 N N . ALA A 1 95 ? -15.361 0.172 13.518 1.00 93.50 95 ALA A N 1
ATOM 789 C CA . ALA A 1 95 ? -16.014 1.083 12.585 1.00 93.50 95 ALA A CA 1
ATOM 790 C C . ALA A 1 95 ? -15.782 0.668 11.120 1.00 93.50 95 ALA A C 1
ATOM 792 O O . ALA A 1 95 ? -14.907 -0.143 10.834 1.00 93.50 95 ALA A O 1
ATOM 793 N N . GLN A 1 96 ? -16.514 1.250 10.170 1.00 85.75 96 GLN A N 1
ATOM 794 C CA . GLN A 1 96 ? -16.370 0.946 8.736 1.00 85.75 96 GLN A CA 1
ATOM 795 C C . GLN A 1 96 ? -16.280 2.185 7.840 1.00 85.75 96 GLN A C 1
ATOM 797 O O . GLN A 1 96 ? -15.757 2.088 6.734 1.00 85.75 96 GLN A O 1
ATOM 802 N N . ASN A 1 97 ? -16.708 3.358 8.310 1.00 92.50 97 ASN A N 1
ATOM 803 C CA . ASN A 1 97 ? -16.783 4.542 7.451 1.00 92.50 97 ASN A CA 1
ATOM 804 C C . ASN A 1 97 ? -15.474 5.359 7.348 1.00 92.50 97 ASN A C 1
ATOM 806 O O . ASN A 1 97 ? -14.508 5.132 8.075 1.00 92.50 97 ASN A O 1
ATOM 810 N N . ASP A 1 98 ? -15.438 6.337 6.441 1.00 91.00 98 ASP A N 1
ATOM 811 C CA . ASP A 1 98 ? -14.226 7.075 6.050 1.00 91.00 98 ASP A CA 1
ATOM 812 C C . ASP A 1 98 ? -13.623 7.932 7.172 1.00 91.00 98 ASP A C 1
ATOM 814 O O . ASP A 1 98 ? -12.400 8.061 7.280 1.00 91.00 98 ASP A O 1
ATOM 818 N N . ILE A 1 99 ? -14.474 8.533 8.008 1.00 95.75 99 ILE A N 1
ATOM 819 C CA . ILE A 1 99 ? -14.068 9.370 9.142 1.00 95.75 99 ILE A CA 1
ATOM 820 C C . ILE A 1 99 ? -14.424 8.658 10.445 1.00 95.75 99 ILE A C 1
ATOM 822 O O . ILE A 1 99 ? -15.561 8.234 10.659 1.00 95.75 99 ILE A O 1
ATOM 826 N N . LEU A 1 100 ? -13.447 8.568 11.338 1.00 97.88 100 LEU A N 1
ATOM 827 C CA . LEU A 1 100 ? -13.600 8.037 12.684 1.00 97.88 100 LEU A CA 1
ATOM 828 C C . LEU A 1 100 ? -13.729 9.194 13.666 1.00 97.88 100 LEU A C 1
ATOM 830 O O . LEU A 1 100 ? -12.907 10.108 13.635 1.00 97.88 100 LEU A O 1
ATOM 834 N N . VAL A 1 101 ? -14.737 9.149 14.534 1.00 98.12 101 VAL A N 1
ATOM 835 C CA . VAL A 1 101 ? -14.968 10.150 15.579 1.00 98.12 101 VAL A CA 1
ATOM 836 C C . VAL A 1 101 ? -14.960 9.459 16.934 1.00 98.12 101 VAL A C 1
ATOM 838 O O . VAL A 1 101 ? -15.857 8.665 17.217 1.00 98.12 101 VAL A O 1
ATOM 841 N N . ASN A 1 102 ? -14.008 9.794 17.806 1.00 98.19 102 ASN A N 1
ATOM 842 C CA . ASN A 1 102 ? -14.082 9.349 19.195 1.00 98.19 102 ASN A CA 1
ATOM 843 C C . ASN A 1 102 ? -15.257 10.048 19.895 1.00 98.19 102 ASN A C 1
ATOM 845 O O . ASN A 1 102 ? -15.265 11.272 20.018 1.00 98.19 102 ASN A O 1
ATOM 849 N N . LEU A 1 103 ? -16.247 9.284 20.355 1.00 97.00 103 LEU A N 1
ATOM 850 C CA . LEU A 1 103 ? -17.430 9.777 21.056 1.00 97.00 103 LEU A CA 1
ATOM 851 C C . LEU A 1 103 ? -17.536 9.053 22.400 1.00 97.00 103 LEU A C 1
ATOM 853 O O . LEU A 1 103 ? -18.079 7.958 22.472 1.00 97.00 103 LEU A O 1
ATOM 857 N N . ASP A 1 104 ? -17.029 9.658 23.473 1.00 94.00 104 ASP A N 1
ATOM 858 C CA . ASP A 1 104 ? -17.142 9.061 24.808 1.00 94.00 104 ASP A CA 1
ATOM 859 C C . ASP A 1 104 ? -18.633 8.854 25.186 1.00 94.00 104 ASP A C 1
ATOM 861 O O . ASP A 1 104 ? -19.545 9.496 24.658 1.00 94.00 104 ASP A O 1
ATOM 865 N N . CYS A 1 105 ? -18.937 7.903 26.071 1.00 94.56 105 CYS A N 1
ATOM 866 C CA . CYS A 1 105 ? -20.338 7.539 26.341 1.00 94.56 105 CYS A CA 1
ATOM 867 C C . CYS A 1 105 ? -21.164 8.648 27.026 1.00 94.56 105 CYS A C 1
ATOM 869 O O . CYS A 1 105 ? -22.391 8.604 27.031 1.00 94.56 105 CYS A O 1
ATOM 871 N N . ASP A 1 106 ? -20.507 9.654 27.589 1.00 94.12 106 ASP A N 1
ATOM 872 C CA . ASP A 1 106 ? -21.071 10.818 28.276 1.00 94.12 106 ASP A CA 1
ATOM 873 C C . ASP A 1 106 ? -21.208 12.050 27.366 1.00 94.12 106 ASP A C 1
ATOM 875 O O . ASP A 1 106 ? -21.587 13.132 27.812 1.00 94.12 106 ASP A O 1
ATOM 879 N N . ASN A 1 107 ? -20.919 11.899 26.083 1.00 95.00 107 ASN A N 1
ATOM 880 C CA . ASN A 1 107 ? -20.678 12.989 25.159 1.00 95.00 107 ASN A CA 1
ATOM 881 C C . ASN A 1 107 ? -21.866 13.126 24.167 1.00 95.00 107 ASN A C 1
ATOM 883 O O . ASN A 1 107 ? -22.450 12.135 23.722 1.00 95.00 107 ASN A O 1
ATOM 887 N N . TYR A 1 108 ? -22.262 14.354 23.811 1.00 96.44 108 TYR A N 1
ATOM 888 C CA . TYR A 1 108 ? -23.328 14.623 22.830 1.00 96.44 108 TYR A CA 1
ATOM 889 C C . TYR A 1 108 ? -22.740 14.925 21.448 1.00 96.44 108 TYR A C 1
ATOM 891 O O . TYR A 1 108 ? -21.661 15.506 21.352 1.00 96.44 108 TYR A O 1
ATOM 899 N N . THR A 1 109 ? -23.418 14.550 20.362 1.00 96.31 109 THR A N 1
ATOM 900 C CA . THR A 1 109 ? -22.969 14.885 18.995 1.00 96.31 109 THR A CA 1
ATOM 901 C C . THR A 1 109 ? -23.340 16.302 18.571 1.00 96.31 109 THR A C 1
ATOM 903 O O . THR A 1 109 ? -22.657 16.872 17.726 1.00 96.31 109 THR A O 1
ATOM 906 N N . GLY A 1 110 ? -24.437 16.838 19.111 1.00 95.19 110 GLY A N 1
ATOM 907 C CA . GLY A 1 110 ? -25.116 18.007 18.554 1.00 95.19 110 GLY A CA 1
ATOM 908 C C . GLY A 1 110 ? -26.043 17.639 17.392 1.00 95.19 110 GLY A C 1
ATOM 909 O O . GLY A 1 110 ? -25.909 16.566 16.790 1.00 95.19 110 GLY A O 1
ATOM 910 N N . ASN A 1 111 ? -26.984 18.535 17.086 1.00 96.31 111 ASN A N 1
ATOM 911 C CA . ASN A 1 111 ? -27.974 18.364 16.023 1.00 96.31 111 ASN A CA 1
ATOM 912 C C . ASN A 1 111 ? -27.288 18.334 14.649 1.00 96.31 111 ASN A C 1
ATOM 914 O O . ASN A 1 111 ? -26.575 19.263 14.286 1.00 96.31 111 ASN A O 1
ATOM 918 N N . ASN A 1 112 ? -27.500 17.271 13.870 1.00 96.31 112 ASN A N 1
ATOM 919 C CA . ASN A 1 112 ? -26.750 16.979 12.642 1.00 96.31 112 ASN A CA 1
ATOM 920 C C . ASN A 1 112 ? -25.221 16.998 12.836 1.00 96.31 112 ASN A C 1
ATOM 922 O O . ASN A 1 112 ? -24.483 17.352 11.913 1.00 96.31 112 ASN A O 1
ATOM 926 N N . GLY A 1 113 ? -24.732 16.616 14.022 1.00 96.44 113 GLY A N 1
ATOM 927 C CA . GLY A 1 113 ? -23.304 16.623 14.346 1.00 96.44 113 GLY A CA 1
ATOM 928 C C . GLY A 1 113 ? -22.449 15.844 13.344 1.00 96.44 113 GLY A C 1
ATOM 929 O O . GLY A 1 113 ? -21.325 16.238 13.045 1.00 96.44 113 GLY A O 1
ATOM 930 N N . GLY A 1 114 ? -22.998 14.788 12.743 1.00 96.25 114 GLY A N 1
ATOM 931 C CA . GLY A 1 114 ? -22.306 14.050 11.700 1.00 96.25 114 GLY A CA 1
ATOM 932 C C . GLY A 1 114 ? -22.084 14.856 10.423 1.00 96.25 114 GLY A C 1
ATOM 933 O O . GLY A 1 114 ? -20.980 14.884 9.882 1.00 96.25 114 GLY A O 1
ATOM 934 N N . TRP A 1 115 ? -23.099 15.603 9.988 1.00 95.81 115 TRP A N 1
ATOM 935 C CA . TRP A 1 115 ? -22.966 16.521 8.858 1.00 95.81 115 TRP A CA 1
ATOM 936 C C . TRP A 1 115 ? -21.984 17.650 9.165 1.00 95.81 115 TRP A C 1
ATOM 938 O O . TRP A 1 115 ? -21.184 18.027 8.311 1.00 95.81 115 TRP A O 1
ATOM 948 N N . PHE A 1 116 ? -21.999 18.157 10.400 1.00 96.12 116 PHE A N 1
ATOM 949 C CA . PHE A 1 116 ? -21.030 19.148 10.850 1.00 96.12 116 PHE A CA 1
ATOM 950 C C . PHE A 1 116 ? -19.585 18.649 10.684 1.00 96.12 116 PHE A C 1
ATOM 952 O O . PHE A 1 116 ? -18.770 19.369 10.104 1.00 96.12 116 PHE A O 1
ATOM 959 N N . VAL A 1 117 ? -19.278 17.419 11.120 1.00 96.00 117 VAL A N 1
ATOM 960 C CA . VAL A 1 117 ? -17.945 16.811 10.957 1.00 96.00 117 VAL A CA 1
ATOM 961 C C . VAL A 1 117 ? -17.582 16.668 9.478 1.00 96.00 117 VAL A C 1
ATOM 963 O O . VAL A 1 117 ? -16.509 17.125 9.077 1.00 96.00 117 VAL A O 1
ATOM 966 N N . ILE A 1 118 ? -18.481 16.115 8.652 1.00 94.62 118 ILE A N 1
ATOM 967 C CA . ILE A 1 118 ? -18.271 15.962 7.199 1.00 94.62 118 ILE A CA 1
ATOM 968 C C . ILE A 1 118 ? -17.900 17.307 6.568 1.00 94.62 118 ILE A C 1
ATOM 970 O O . ILE A 1 118 ? -16.911 17.406 5.841 1.00 94.62 118 ILE A O 1
ATOM 974 N N . LEU A 1 119 ? -18.635 18.373 6.898 1.00 93.19 119 LEU A N 1
ATOM 975 C CA . LEU A 1 119 ? -18.361 19.709 6.377 1.00 93.19 119 LEU A CA 1
ATOM 976 C C . LEU A 1 119 ? -16.969 20.226 6.755 1.00 93.19 119 LEU A C 1
ATOM 978 O O . LEU A 1 119 ? -16.388 20.968 5.966 1.00 93.19 119 LEU A O 1
ATOM 982 N N . GLN A 1 120 ? -16.419 19.869 7.920 1.00 94.56 120 GLN A N 1
ATOM 983 C CA . GLN A 1 120 ? -15.059 20.289 8.273 1.00 94.56 120 GLN A CA 1
ATOM 984 C C . GLN A 1 120 ? -14.017 19.629 7.371 1.00 94.56 120 GLN A C 1
ATOM 986 O O . GLN A 1 120 ? -13.130 20.333 6.891 1.00 94.56 120 GLN A O 1
ATOM 991 N N . PHE A 1 121 ? -14.157 18.332 7.087 1.00 92.25 121 PHE A N 1
ATOM 992 C CA . PHE A 1 121 ? -13.250 17.596 6.197 1.00 92.25 121 PHE A CA 1
ATOM 993 C C . PHE A 1 121 ? -13.406 17.984 4.725 1.00 92.25 121 PHE A C 1
ATOM 995 O O . PHE A 1 121 ? -12.425 17.981 3.992 1.00 92.25 121 PHE A O 1
ATOM 1002 N N . VAL A 1 122 ? -14.611 18.364 4.291 1.00 89.56 122 VAL A N 1
ATOM 1003 C CA . VAL A 1 122 ? -14.833 18.893 2.934 1.00 89.56 122 VAL A CA 1
ATOM 1004 C C . VAL A 1 122 ? -14.244 20.302 2.786 1.00 89.56 122 VAL A C 1
ATOM 1006 O O . VAL A 1 122 ? -13.676 20.631 1.751 1.00 89.56 122 VAL A O 1
ATOM 1009 N N . LYS A 1 123 ? -14.353 21.154 3.816 1.00 89.12 123 LYS A N 1
ATOM 1010 C CA . LYS A 1 123 ? -13.814 22.530 3.791 1.00 89.12 123 LYS A CA 1
ATOM 1011 C C . LYS A 1 123 ? -12.296 22.595 3.930 1.00 89.12 123 LYS A C 1
ATOM 1013 O O . LYS A 1 123 ? -11.684 23.564 3.487 1.00 89.12 123 LYS A O 1
ATOM 1018 N N . ASN A 1 124 ? -11.705 21.625 4.615 1.00 82.69 124 ASN A N 1
ATOM 1019 C CA . ASN A 1 124 ? -10.280 21.568 4.891 1.00 82.69 124 ASN A CA 1
ATOM 1020 C C . ASN A 1 124 ? -9.714 20.342 4.170 1.00 82.69 124 ASN A C 1
ATOM 1022 O O . ASN A 1 124 ? -9.695 19.246 4.723 1.00 82.69 124 ASN A O 1
ATOM 1026 N N . ASP A 1 125 ? -9.279 20.536 2.927 1.00 70.25 125 ASP A N 1
ATOM 1027 C CA . ASP A 1 125 ? -8.584 19.489 2.179 1.00 70.25 125 ASP A CA 1
ATOM 1028 C C . ASP A 1 125 ? -7.171 19.234 2.752 1.00 70.25 125 ASP A C 1
ATOM 1030 O O . ASP A 1 125 ? -6.590 20.085 3.437 1.00 70.25 125 ASP A O 1
ATOM 1034 N N . GLY A 1 126 ? -6.617 18.054 2.472 1.00 76.25 126 GLY A N 1
ATOM 1035 C CA . GLY A 1 126 ? -5.304 17.603 2.938 1.00 76.25 126 GLY A CA 1
ATOM 1036 C C . GLY A 1 126 ? -5.304 16.853 4.278 1.00 76.25 126 GLY A C 1
ATOM 1037 O O . GLY A 1 126 ? -6.339 16.454 4.811 1.00 76.25 126 GLY A O 1
ATOM 1038 N N . HIS A 1 127 ? -4.099 16.627 4.814 1.00 84.38 127 HIS A N 1
ATOM 1039 C CA . HIS A 1 127 ? -3.876 15.913 6.075 1.00 84.38 127 HIS A CA 1
ATOM 1040 C C . HIS A 1 127 ? -4.332 16.763 7.264 1.00 84.38 127 HIS A C 1
ATOM 1042 O O . HIS A 1 127 ? -3.640 17.688 7.699 1.00 84.38 127 HIS A O 1
ATOM 1048 N N . MET A 1 128 ? -5.509 16.449 7.801 1.00 93.06 128 MET A N 1
ATOM 1049 C CA . MET A 1 128 ? -6.101 17.181 8.914 1.00 93.06 128 MET A CA 1
ATOM 1050 C C . MET A 1 128 ? -6.743 16.254 9.946 1.00 93.06 128 MET A C 1
ATOM 1052 O O . MET A 1 128 ? -7.087 15.111 9.655 1.00 93.06 128 MET A O 1
ATOM 1056 N N . PHE A 1 129 ? -6.964 16.788 11.142 1.00 96.62 129 PHE A N 1
ATOM 1057 C CA . PHE A 1 129 ? -7.869 16.205 12.126 1.00 96.62 129 PHE A CA 1
ATOM 1058 C C . PHE A 1 129 ? -8.707 17.310 12.769 1.00 96.62 129 PHE A C 1
ATOM 1060 O O . PHE A 1 129 ? -8.269 18.458 12.897 1.00 96.62 129 PHE A O 1
ATOM 1067 N N . LEU A 1 130 ? -9.931 16.964 13.145 1.00 96.88 130 LEU A N 1
ATOM 1068 C CA . LEU A 1 130 ? -10.865 17.863 13.807 1.00 96.88 130 LEU A CA 1
ATOM 1069 C C . LEU A 1 130 ? -10.823 17.593 15.310 1.00 96.88 130 LEU A C 1
ATOM 1071 O O . LEU A 1 130 ? -10.949 16.450 15.740 1.00 96.88 130 LEU A O 1
ATOM 1075 N N . HIS A 1 131 ? -10.670 18.648 16.102 1.00 95.94 131 HIS A N 1
ATOM 1076 C CA . HIS A 1 131 ? -10.733 18.590 17.557 1.00 95.94 131 HIS A CA 1
ATOM 1077 C C . HIS A 1 131 ? -11.868 19.496 18.043 1.00 95.94 131 HIS A C 1
ATOM 1079 O O . HIS A 1 131 ? -11.785 20.721 17.922 1.00 95.94 131 HIS A O 1
ATOM 1085 N N . GLN A 1 132 ? -12.947 18.891 18.543 1.00 92.88 132 GLN A N 1
ATOM 1086 C CA . GLN A 1 132 ? -14.133 19.603 19.033 1.00 92.88 132 GLN A CA 1
ATOM 1087 C C . GLN A 1 132 ? -14.098 19.671 20.562 1.00 92.88 132 GLN A C 1
ATOM 1089 O O . GLN A 1 132 ? -14.771 18.899 21.238 1.00 92.88 132 GLN A O 1
ATOM 1094 N N . CYS A 1 133 ? -13.316 20.589 21.115 1.00 87.81 133 CYS A N 1
ATOM 1095 C CA . CYS A 1 133 ? -13.219 20.781 22.561 1.00 87.81 133 CYS A CA 1
ATOM 1096 C C . CYS A 1 133 ? -13.716 22.167 22.966 1.00 87.81 133 CYS A C 1
ATOM 1098 O O . CYS A 1 133 ? -13.786 23.081 22.140 1.00 87.81 133 CYS A O 1
ATOM 1100 N N . SER A 1 134 ? -14.078 22.339 24.233 1.00 84.62 134 SER A N 1
ATOM 1101 C CA . SER A 1 134 ? -14.298 23.668 24.802 1.00 84.62 134 SER A CA 1
ATOM 1102 C C . SER A 1 134 ? -12.973 24.301 25.262 1.00 84.62 134 SER A C 1
ATOM 1104 O O . SER A 1 134 ? -11.891 23.736 25.078 1.00 84.62 134 SER A O 1
ATOM 1106 N N . ASP A 1 135 ? -13.050 25.498 25.849 1.00 79.62 135 ASP A N 1
ATOM 1107 C CA . ASP A 1 135 ? -11.913 26.123 26.542 1.00 79.62 135 ASP A CA 1
ATOM 1108 C C . ASP A 1 135 ? -11.596 25.460 27.897 1.00 79.62 135 ASP A C 1
ATOM 1110 O O . ASP A 1 135 ? -10.536 25.709 28.473 1.00 79.62 135 ASP A O 1
ATOM 1114 N N . ASP A 1 136 ? -12.492 24.611 28.405 1.00 78.50 136 ASP A N 1
ATOM 1115 C CA . ASP A 1 136 ? -12.316 23.857 29.641 1.00 78.50 136 ASP A CA 1
ATOM 1116 C C . ASP A 1 136 ? -11.896 22.415 29.323 1.00 78.50 136 ASP A C 1
ATOM 1118 O O . ASP A 1 136 ? -12.722 21.544 29.058 1.00 78.50 136 ASP A O 1
ATOM 1122 N N . GLY A 1 137 ? -10.591 22.135 29.402 1.00 68.69 137 GLY A N 1
ATOM 1123 C CA . GLY A 1 137 ? -10.038 20.792 29.175 1.00 68.69 137 GLY A CA 1
ATOM 1124 C C . GLY A 1 137 ? -10.527 19.710 30.155 1.00 68.69 137 GLY A C 1
ATOM 1125 O O . GLY A 1 137 ? -10.182 18.535 30.000 1.00 68.69 137 GLY A O 1
ATOM 1126 N N . PHE A 1 138 ? -11.321 20.074 31.166 1.00 73.44 138 PHE A N 1
ATOM 1127 C CA . PHE A 1 138 ? -11.859 19.164 32.173 1.00 73.44 138 PHE A CA 1
ATOM 1128 C C . PHE A 1 138 ? -13.360 18.901 32.027 1.00 73.44 138 PHE A C 1
ATOM 1130 O O . PHE A 1 138 ? -13.891 18.082 32.776 1.00 73.44 138 PHE A O 1
ATOM 1137 N N . ASP A 1 139 ? -14.038 19.509 31.053 1.00 78.56 139 ASP A N 1
ATOM 1138 C CA . ASP A 1 139 ? -15.492 19.385 30.894 1.00 78.56 139 ASP A CA 1
ATOM 1139 C C . ASP A 1 139 ? -15.965 18.064 30.259 1.00 78.56 139 ASP A C 1
ATOM 1141 O O . ASP A 1 139 ? -17.168 17.821 30.178 1.00 78.56 139 ASP A O 1
ATOM 1145 N N . GLY A 1 140 ? -15.025 17.213 29.833 1.00 77.94 140 GLY A N 1
ATOM 1146 C CA . GLY A 1 140 ? -15.288 15.921 29.193 1.00 77.94 140 GLY A CA 1
ATOM 1147 C C . GLY A 1 140 ? -15.304 15.959 27.661 1.00 77.94 140 GLY A C 1
ATOM 1148 O O . GLY A 1 140 ? -15.432 14.910 27.039 1.00 77.94 140 GLY A O 1
ATOM 1149 N N . SER A 1 141 ? -15.129 17.123 27.031 1.00 82.94 141 SER A N 1
ATOM 1150 C CA . SER A 1 141 ? -15.144 17.271 25.565 1.00 82.94 141 SER A CA 1
ATOM 1151 C C . SER A 1 141 ? -13.790 17.026 24.889 1.00 82.94 141 SER A C 1
ATOM 1153 O O . SER A 1 141 ? -13.732 16.771 23.689 1.00 82.94 141 SER A O 1
ATOM 1155 N N . PHE A 1 142 ? -12.688 17.064 25.646 1.00 88.94 142 PHE A N 1
ATOM 1156 C CA . PHE A 1 142 ? -11.321 17.025 25.105 1.00 88.94 142 PHE A CA 1
ATOM 1157 C C . PHE A 1 142 ? -11.004 15.760 24.287 1.00 88.94 142 PHE A C 1
ATOM 1159 O O . PHE A 1 142 ? -10.192 15.787 23.371 1.00 88.94 142 PHE A O 1
ATOM 1166 N N . GLY A 1 143 ? -11.659 14.635 24.579 1.00 90.38 143 GLY A N 1
ATOM 1167 C CA . GLY A 1 143 ? -11.476 13.398 23.818 1.00 90.38 143 GLY A CA 1
ATOM 1168 C C . GLY A 1 143 ? -12.099 13.422 22.419 1.00 90.38 143 GLY A C 1
ATOM 1169 O O . GLY A 1 143 ? -11.970 12.441 21.688 1.00 90.38 143 GLY A O 1
ATOM 1170 N N . ARG A 1 144 ? -12.810 14.490 22.031 1.00 93.94 144 ARG A N 1
ATOM 1171 C CA . ARG A 1 144 ? -13.573 14.563 20.782 1.00 93.94 144 ARG A CA 1
ATOM 1172 C C . ARG A 1 144 ? -12.679 14.861 19.581 1.00 93.94 144 ARG A C 1
ATOM 1174 O O . ARG A 1 144 ? -12.589 15.991 19.092 1.00 93.94 144 ARG A O 1
ATOM 1181 N N . ILE A 1 145 ? -12.025 13.812 19.104 1.00 97.50 145 ILE A N 1
ATOM 1182 C CA . ILE A 1 145 ? -11.104 13.849 17.971 1.00 97.50 145 ILE A CA 1
ATOM 1183 C C . ILE A 1 145 ? -11.752 13.114 16.800 1.00 97.50 145 ILE A C 1
ATOM 1185 O O . ILE A 1 145 ? -12.206 11.979 16.952 1.00 97.50 145 ILE A O 1
ATOM 1189 N N . SER A 1 146 ? -11.784 13.764 15.637 1.00 97.69 146 SER A N 1
ATOM 1190 C CA . SER A 1 146 ? -12.165 13.136 14.372 1.00 97.69 146 SER A CA 1
ATOM 1191 C C . SER A 1 146 ? -10.983 13.096 13.415 1.00 97.69 146 SER A C 1
ATOM 1193 O O . SER A 1 146 ? -10.289 14.099 13.231 1.00 97.69 146 SER A O 1
ATOM 1195 N N . VAL A 1 147 ? -10.774 11.957 12.769 1.00 95.88 147 VAL A N 1
ATOM 1196 C CA . VAL A 1 147 ? -9.643 11.706 11.869 1.00 95.88 147 VAL A CA 1
ATOM 1197 C C . VAL A 1 147 ? -10.083 10.777 10.741 1.00 95.88 147 VAL A C 1
ATOM 1199 O O . VAL A 1 147 ? -10.988 9.961 10.929 1.00 95.88 147 VAL A O 1
ATOM 1202 N N . ARG A 1 148 ? -9.474 10.886 9.553 1.00 92.38 148 ARG A N 1
ATOM 1203 C CA . ARG A 1 148 ? -9.739 9.902 8.496 1.00 92.38 148 ARG A CA 1
ATOM 1204 C C . ARG A 1 148 ? -9.242 8.534 8.949 1.00 92.38 148 ARG A C 1
ATOM 1206 O O . ARG A 1 148 ? -8.200 8.418 9.593 1.00 92.38 148 ARG A O 1
ATOM 1213 N N . ARG A 1 149 ? -9.968 7.491 8.569 1.00 89.25 149 ARG A N 1
ATOM 1214 C CA . ARG A 1 149 ? -9.650 6.103 8.899 1.00 89.25 149 ARG A CA 1
ATOM 1215 C C . ARG A 1 149 ? -8.205 5.747 8.548 1.00 89.25 149 ARG A C 1
ATOM 1217 O O . ARG A 1 149 ? -7.463 5.310 9.421 1.00 89.25 149 ARG A O 1
ATOM 1224 N N . ASN A 1 150 ? -7.784 6.013 7.312 1.00 84.00 150 ASN A N 1
ATOM 1225 C CA . ASN A 1 150 ? -6.425 5.704 6.851 1.00 84.00 150 ASN A CA 1
ATOM 1226 C C . ASN A 1 150 ? -5.354 6.437 7.667 1.00 84.00 150 ASN A C 1
ATOM 1228 O O . ASN A 1 150 ? -4.341 5.843 8.028 1.00 84.00 150 ASN A O 1
ATOM 1232 N N . ASP A 1 151 ? -5.608 7.692 8.045 1.00 87.12 151 ASP A N 1
ATOM 1233 C CA . ASP A 1 151 ? -4.685 8.478 8.861 1.00 87.12 151 ASP A CA 1
ATOM 1234 C C . ASP A 1 151 ? -4.543 7.892 10.275 1.00 87.12 151 ASP A C 1
ATOM 1236 O O . ASP A 1 151 ? -3.419 7.750 10.767 1.00 87.12 151 ASP A O 1
ATOM 1240 N N . PHE A 1 152 ? -5.658 7.476 10.892 1.00 91.50 152 PHE A N 1
ATOM 1241 C CA . PHE A 1 152 ? -5.674 6.794 12.192 1.00 91.50 152 PHE A CA 1
ATOM 1242 C C . PHE A 1 152 ? -4.876 5.486 12.162 1.00 91.50 152 PHE A C 1
ATOM 1244 O O . PHE A 1 152 ? -4.032 5.254 13.030 1.00 91.50 152 PHE A O 1
ATOM 1251 N N . LEU A 1 153 ? -5.083 4.664 11.126 1.00 86.25 153 LEU A N 1
ATOM 1252 C CA . LEU A 1 153 ? -4.327 3.426 10.920 1.00 86.25 153 LEU A CA 1
ATOM 1253 C C . LEU A 1 153 ? -2.837 3.712 10.704 1.00 86.25 153 LEU A C 1
ATOM 1255 O O . LEU A 1 153 ? -1.986 3.059 11.304 1.00 86.25 153 LEU A O 1
ATOM 1259 N N . SER A 1 154 ? -2.509 4.730 9.903 1.00 79.56 154 SER A N 1
ATOM 1260 C CA . SER A 1 154 ? -1.123 5.091 9.592 1.00 79.56 154 SER A CA 1
ATOM 1261 C C . SER A 1 154 ? -0.336 5.556 10.820 1.00 79.56 154 SER A C 1
ATOM 1263 O O . SER A 1 154 ? 0.896 5.501 10.818 1.00 79.56 154 SER A O 1
ATOM 1265 N N . ILE A 1 155 ? -1.004 6.080 11.848 1.00 87.75 155 ILE A N 1
ATOM 1266 C CA . ILE A 1 155 ? -0.352 6.556 13.072 1.00 87.75 155 ILE A CA 1
ATOM 1267 C C . ILE A 1 155 ? -0.437 5.543 14.219 1.00 87.75 155 ILE A C 1
ATOM 1269 O O . ILE A 1 155 ? 0.102 5.790 15.297 1.00 87.75 155 ILE A O 1
ATOM 1273 N N . GLY A 1 156 ? -1.054 4.385 13.967 1.00 88.88 156 GLY A N 1
ATOM 1274 C CA . GLY A 1 156 ? -1.192 3.306 14.936 1.00 88.88 156 GLY A CA 1
ATOM 1275 C C . GLY A 1 156 ? -2.250 3.561 16.007 1.00 88.88 156 GLY A C 1
ATOM 1276 O O . GLY A 1 156 ? -2.197 2.930 17.053 1.00 88.88 156 GLY A O 1
ATOM 1277 N N . GLY A 1 157 ? -3.179 4.495 15.785 1.00 94.25 157 GLY A N 1
ATOM 1278 C CA . GLY A 1 157 ? -4.212 4.853 16.758 1.00 94.25 157 GLY A CA 1
ATOM 1279 C C . GLY A 1 157 ? -3.678 5.512 18.038 1.00 94.25 157 GLY A C 1
ATOM 1280 O O . GLY A 1 157 ? -2.658 6.211 18.022 1.00 94.25 157 GLY A O 1
ATOM 1281 N N . TYR A 1 158 ? -4.397 5.327 19.147 1.00 97.81 158 TYR A N 1
ATOM 1282 C CA . TYR A 1 158 ? -4.010 5.753 20.499 1.00 97.81 158 TYR A CA 1
ATOM 1283 C C . TYR A 1 158 ? -2.894 4.858 21.055 1.00 97.81 158 TYR A C 1
ATOM 1285 O O . TYR A 1 158 ? -2.951 3.650 20.868 1.00 97.81 158 TYR A O 1
ATOM 1293 N N . ASP A 1 159 ? -1.903 5.410 21.759 1.00 96.94 159 ASP A N 1
ATOM 1294 C CA . ASP A 1 159 ? -0.776 4.629 22.293 1.00 96.94 159 ASP A CA 1
ATOM 1295 C C . ASP A 1 159 ? -1.208 3.748 23.484 1.00 96.94 159 ASP A C 1
ATOM 1297 O O . ASP A 1 159 ? -1.608 4.254 24.537 1.00 96.94 159 ASP A O 1
ATOM 1301 N N . GLU A 1 160 ? -1.178 2.424 23.295 1.00 96.06 160 GLU A N 1
ATOM 1302 C CA . GLU A 1 160 ? -1.563 1.412 24.294 1.00 96.06 160 GLU A CA 1
ATOM 1303 C C . GLU A 1 160 ? -0.442 1.089 25.285 1.00 96.06 160 GLU A C 1
ATOM 1305 O O . GLU A 1 160 ? -0.667 0.337 26.227 1.00 96.06 160 GLU A O 1
ATOM 1310 N N . SER A 1 161 ? 0.755 1.656 25.101 1.00 94.62 161 SER A N 1
ATOM 1311 C CA . SER A 1 161 ? 1.846 1.545 26.077 1.00 94.62 161 SER A CA 1
ATOM 1312 C C . SER A 1 161 ? 1.747 2.562 27.220 1.00 94.62 161 SER A C 1
ATOM 1314 O O . SER A 1 161 ? 2.473 2.449 28.209 1.00 94.62 161 SER A O 1
ATOM 1316 N N . LEU A 1 162 ? 0.865 3.557 27.085 1.00 96.81 162 LEU A N 1
ATOM 1317 C CA . LEU A 1 162 ? 0.586 4.554 28.115 1.00 96.81 162 LEU A CA 1
ATOM 1318 C C . LEU A 1 162 ? -0.211 3.949 29.277 1.00 96.81 162 LEU A C 1
ATOM 1320 O O . LEU A 1 162 ? -0.920 2.961 29.119 1.00 96.81 162 LEU A O 1
ATOM 1324 N N . GLU A 1 163 ? -0.155 4.594 30.441 1.00 97.12 163 GLU A N 1
ATOM 1325 C CA . GLU A 1 163 ? -1.025 4.266 31.571 1.00 97.12 163 GLU A CA 1
ATOM 1326 C C . GLU A 1 163 ? -2.512 4.384 31.185 1.00 97.12 163 GLU A C 1
ATOM 1328 O O . GLU A 1 163 ? -2.861 5.180 30.305 1.00 97.12 163 GLU A O 1
ATOM 1333 N N . PRO A 1 164 ? -3.418 3.658 31.871 1.00 96.12 164 PRO A N 1
ATOM 1334 C CA . PRO A 1 164 ? -4.791 3.442 31.411 1.00 96.12 164 PRO A CA 1
ATOM 1335 C C . PRO A 1 164 ? -5.653 4.692 31.184 1.00 96.12 164 PRO A C 1
ATOM 1337 O O . PRO A 1 164 ? -6.693 4.601 30.529 1.00 96.12 164 PRO A O 1
ATOM 1340 N N . ALA A 1 165 ? -5.281 5.841 31.747 1.00 93.94 165 ALA A N 1
ATOM 1341 C CA . ALA A 1 165 ? -5.972 7.111 31.566 1.00 93.94 165 ALA A CA 1
ATOM 1342 C C . ALA A 1 165 ? -5.006 8.295 31.718 1.00 93.94 165 ALA A C 1
ATOM 1344 O O . ALA A 1 165 ? -4.020 8.210 32.438 1.00 93.94 165 ALA A O 1
ATOM 1345 N N . GLY A 1 166 ? -5.344 9.428 31.103 1.00 93.25 166 GLY A N 1
ATOM 1346 C CA . GLY A 1 166 ? -4.524 10.640 31.137 1.00 93.25 166 GLY A CA 1
ATOM 1347 C C . GLY A 1 166 ? -3.614 10.733 29.916 1.00 93.25 166 GLY A C 1
ATOM 1348 O O . GLY A 1 166 ? -3.036 9.746 29.471 1.00 93.25 166 GLY A O 1
ATOM 1349 N N . TYR A 1 167 ? -3.499 11.936 29.362 1.00 96.00 167 TYR A N 1
ATOM 1350 C CA . TYR A 1 167 ? -2.667 12.283 28.210 1.00 96.00 167 TYR A CA 1
ATOM 1351 C C . TYR A 1 167 ? -2.897 11.536 26.880 1.00 96.00 167 TYR A C 1
ATOM 1353 O O . TYR A 1 167 ? -2.405 12.007 25.862 1.00 96.00 167 TYR A O 1
ATOM 1361 N N . GLN A 1 168 ? -3.657 10.437 26.815 1.00 96.81 168 GLN A N 1
ATOM 1362 C CA . GLN A 1 168 ? -3.803 9.623 25.596 1.00 96.81 168 GLN A CA 1
ATOM 1363 C C . GLN A 1 168 ? -4.350 10.406 24.390 1.00 96.81 168 GLN A C 1
ATOM 1365 O O . GLN A 1 168 ? -3.928 10.197 23.254 1.00 96.81 168 GLN A O 1
ATOM 1370 N N . ASP A 1 169 ? -5.276 11.337 24.635 1.00 96.38 169 ASP A N 1
ATOM 1371 C CA . ASP A 1 169 ? -5.860 12.182 23.591 1.00 96.38 169 ASP A CA 1
ATOM 1372 C C . ASP A 1 169 ? -4.849 13.225 23.100 1.00 96.38 169 ASP A C 1
ATOM 1374 O O . ASP A 1 169 ? -4.722 13.468 21.900 1.00 96.38 169 ASP A O 1
ATOM 1378 N N . LEU A 1 170 ? -4.075 13.800 24.027 1.00 96.31 170 LEU A N 1
ATOM 1379 C CA . LEU A 1 170 ? -3.043 14.776 23.703 1.00 96.31 170 LEU A CA 1
ATOM 1380 C C . LEU A 1 170 ? -1.832 14.121 23.026 1.00 96.31 170 LEU A C 1
ATOM 1382 O O . LEU A 1 170 ? -1.252 14.725 22.133 1.00 96.31 170 LEU A O 1
ATOM 1386 N N . ASP A 1 171 ? -1.492 12.883 23.380 1.00 98.19 171 ASP A N 1
ATOM 1387 C CA . ASP A 1 171 ? -0.494 12.077 22.680 1.00 98.19 171 ASP A CA 1
ATOM 1388 C C . ASP A 1 171 ? -0.871 11.879 21.204 1.00 98.19 171 ASP A C 1
ATOM 1390 O O . ASP A 1 171 ? -0.075 12.207 20.321 1.00 98.19 171 ASP A O 1
ATOM 1394 N N . LEU A 1 172 ? -2.102 11.429 20.920 1.00 97.81 172 LEU A N 1
ATOM 1395 C CA . LEU A 1 172 ? -2.586 11.272 19.545 1.00 97.81 172 LEU A CA 1
ATOM 1396 C C . LEU A 1 172 ? -2.526 12.601 18.777 1.00 97.81 172 LEU A C 1
ATOM 1398 O O . LEU A 1 172 ? -2.004 12.650 17.661 1.00 97.81 172 LEU A O 1
ATOM 1402 N N . ILE A 1 173 ? -3.005 13.688 19.391 1.00 97.19 173 ILE A N 1
ATOM 1403 C CA . ILE A 1 173 ? -2.947 15.043 18.823 1.00 97.19 173 ILE A CA 1
ATOM 1404 C C . ILE A 1 173 ? -1.499 15.457 18.534 1.00 97.19 173 ILE A C 1
ATOM 1406 O O . ILE A 1 173 ? -1.203 15.944 17.443 1.00 97.19 173 ILE A O 1
ATOM 1410 N N . ASN A 1 174 ? -0.584 15.257 19.481 1.00 97.31 174 ASN A N 1
ATOM 1411 C CA . ASN A 1 174 ? 0.811 15.662 19.348 1.00 97.31 174 ASN A CA 1
ATOM 1412 C C . ASN A 1 174 ? 1.532 14.852 18.269 1.00 97.31 174 ASN A C 1
ATOM 1414 O O . ASN A 1 174 ? 2.275 15.439 17.483 1.00 97.31 174 ASN A O 1
ATOM 1418 N N . ARG A 1 175 ? 1.281 13.540 18.168 1.00 96.31 175 ARG A N 1
ATOM 1419 C CA . ARG A 1 175 ? 1.828 12.708 17.088 1.00 96.31 175 ARG A CA 1
ATOM 1420 C C . ARG A 1 175 ? 1.287 13.131 15.722 1.00 96.31 175 ARG A C 1
ATOM 1422 O O . ARG A 1 175 ? 2.074 13.265 14.787 1.00 96.31 175 ARG A O 1
ATOM 1429 N N . LEU A 1 176 ? -0.016 13.409 15.603 1.00 95.12 176 LEU A N 1
ATOM 1430 C CA . LEU A 1 176 ? -0.614 13.933 14.366 1.00 95.12 176 LEU A CA 1
ATOM 1431 C C . LEU A 1 176 ? 0.024 15.273 13.969 1.00 95.12 176 LEU A C 1
ATOM 1433 O O . LEU A 1 176 ? 0.478 15.432 12.837 1.00 95.12 176 LEU A O 1
ATOM 1437 N N . MET A 1 177 ? 0.141 16.220 14.903 1.00 95.44 177 MET A N 1
ATOM 1438 C CA . MET A 1 177 ? 0.780 17.514 14.636 1.00 95.44 177 MET A CA 1
ATOM 1439 C C . MET A 1 177 ? 2.262 17.367 14.267 1.00 95.44 177 MET A C 1
ATOM 1441 O O . MET A 1 177 ? 2.714 18.005 13.320 1.00 95.44 177 MET A O 1
ATOM 1445 N N . ALA A 1 178 ? 3.013 16.499 14.951 1.00 93.81 178 ALA A N 1
ATOM 1446 C CA . ALA A 1 178 ? 4.417 16.224 14.637 1.00 93.81 178 ALA A CA 1
ATOM 1447 C C . ALA A 1 178 ? 4.596 15.589 13.246 1.00 93.81 178 ALA A C 1
ATOM 1449 O O . ALA A 1 178 ? 5.612 15.820 12.594 1.00 93.81 178 ALA A O 1
ATOM 1450 N N . LYS A 1 179 ? 3.592 14.847 12.755 1.00 87.56 179 LYS A N 1
ATOM 1451 C CA . LYS A 1 179 ? 3.535 14.353 11.369 1.00 87.56 179 LYS A CA 1
ATOM 1452 C C . LYS A 1 179 ? 3.113 15.405 10.338 1.00 87.56 179 LYS A C 1
ATOM 1454 O O . LYS A 1 179 ? 3.099 15.100 9.149 1.00 87.56 179 LYS A O 1
ATOM 1459 N N . GLY A 1 180 ? 2.785 16.624 10.765 1.00 91.00 180 GLY A N 1
ATOM 1460 C CA . GLY A 1 180 ? 2.391 17.723 9.885 1.00 91.00 180 GLY A CA 1
ATOM 1461 C C . GLY A 1 180 ? 0.890 17.820 9.613 1.00 91.00 180 GLY A C 1
ATOM 1462 O O . GLY A 1 180 ? 0.491 18.571 8.725 1.00 91.00 180 GLY A O 1
ATOM 1463 N N . TYR A 1 181 ? 0.045 17.100 10.360 1.00 93.12 181 TYR A N 1
ATOM 1464 C CA . TYR A 1 181 ? -1.405 17.218 10.214 1.00 93.12 181 TYR A CA 1
ATOM 1465 C C . TYR A 1 181 ? -1.906 18.556 10.760 1.00 93.12 181 TYR A C 1
ATOM 1467 O O . TYR A 1 181 ? -1.568 18.968 11.874 1.00 93.12 181 TYR A O 1
ATOM 1475 N N . LYS A 1 182 ? -2.788 19.210 10.001 1.00 94.88 182 LYS A N 1
ATOM 1476 C CA . LYS A 1 182 ? -3.458 20.437 10.431 1.00 94.88 182 LYS A CA 1
ATOM 1477 C C . LYS A 1 182 ? -4.517 20.119 11.491 1.00 94.88 182 LYS A C 1
ATOM 1479 O O . LYS A 1 182 ? -5.499 19.434 11.209 1.00 94.88 182 LYS A O 1
ATOM 1484 N N . ARG A 1 183 ? -4.369 20.698 12.685 1.00 95.94 183 ARG A N 1
ATOM 1485 C CA . ARG A 1 183 ? -5.429 20.734 13.702 1.00 95.94 183 ARG A CA 1
ATOM 1486 C C . ARG A 1 183 ? -6.497 21.749 13.296 1.00 95.94 183 ARG A C 1
ATOM 1488 O O . ARG A 1 183 ? -6.221 22.947 13.245 1.00 95.94 183 ARG A O 1
ATOM 1495 N N . VAL A 1 184 ? -7.715 21.284 13.042 1.00 95.62 184 VAL A N 1
ATOM 1496 C CA . VAL A 1 184 ? -8.902 22.140 12.931 1.00 95.62 184 VAL A CA 1
ATOM 1497 C C . VAL A 1 184 ? -9.609 22.095 14.276 1.00 95.62 184 VAL A C 1
ATOM 1499 O O . VAL A 1 184 ? -10.212 21.091 14.638 1.00 95.62 184 VAL A O 1
ATOM 1502 N N . GLU A 1 185 ? -9.475 23.161 15.05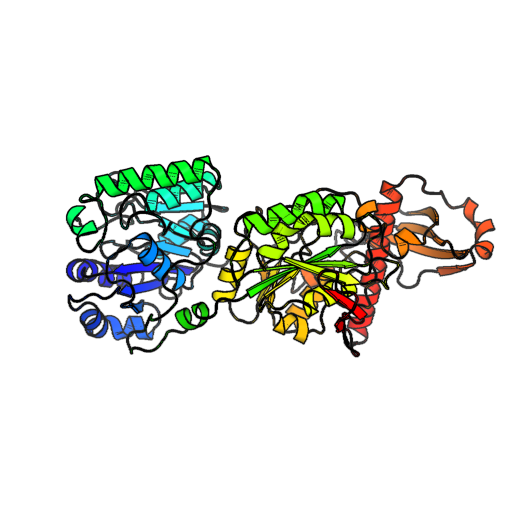4 1.00 93.81 185 GLU A N 1
ATOM 1503 C CA . GLU A 1 185 ? -10.092 23.265 16.375 1.00 93.81 185 GLU A CA 1
ATOM 1504 C C . GLU A 1 185 ? -11.436 23.990 16.281 1.00 93.81 185 GLU A C 1
ATOM 1506 O O . GLU A 1 185 ? -11.522 25.067 15.687 1.00 93.81 185 GLU A O 1
ATOM 1511 N N . VAL A 1 186 ? -12.481 23.409 16.877 1.00 91.12 186 VAL A N 1
ATOM 1512 C CA . VAL A 1 186 ? -13.824 24.002 16.910 1.00 91.12 186 VAL A CA 1
ATOM 1513 C C . VAL A 1 186 ? -14.356 24.019 18.336 1.00 91.12 186 VAL A C 1
ATOM 1515 O O . VAL A 1 186 ? -14.552 22.977 18.955 1.00 91.12 186 VAL A O 1
ATOM 1518 N N . LYS A 1 187 ? -14.652 25.227 18.819 1.00 90.25 187 LYS A N 1
ATOM 1519 C CA . LYS A 1 187 ? -15.143 25.500 20.175 1.00 90.25 187 LYS A CA 1
ATOM 1520 C C . LYS A 1 187 ? -16.637 25.807 20.201 1.00 90.25 187 LYS A C 1
ATOM 1522 O O . LYS A 1 187 ? -17.077 26.765 20.829 1.00 90.25 187 LYS A O 1
ATOM 1527 N N . ASP A 1 188 ? -17.414 25.022 19.467 1.00 90.06 188 ASP A N 1
ATOM 1528 C CA . ASP A 1 188 ? -18.858 25.207 19.377 1.00 90.06 188 ASP A CA 1
ATOM 1529 C C . ASP A 1 188 ? -19.584 24.333 20.406 1.00 90.06 188 ASP A C 1
ATOM 1531 O O . ASP A 1 188 ? -19.595 23.106 20.299 1.00 90.06 188 ASP A O 1
ATOM 1535 N N . SER A 1 189 ? -20.215 24.994 21.381 1.00 88.19 189 SER A N 1
ATOM 1536 C CA . SER A 1 189 ? -21.015 24.376 22.446 1.00 88.19 189 SER A CA 1
ATOM 1537 C C . SER A 1 189 ? -22.157 23.476 21.963 1.00 88.19 189 SER A C 1
ATOM 1539 O O . SER A 1 189 ? -22.624 22.634 22.730 1.00 88.19 189 SER A O 1
ATOM 1541 N N . GLU A 1 190 ? -22.618 23.630 20.716 1.00 90.50 190 GLU A N 1
ATOM 1542 C CA . GLU A 1 190 ? -23.587 22.708 20.118 1.00 90.50 190 GLU A CA 1
ATOM 1543 C C . GLU A 1 190 ? -22.960 21.328 19.850 1.00 90.50 190 GLU A C 1
ATOM 1545 O O . GLU A 1 190 ? -23.624 20.308 20.038 1.00 90.50 190 GLU A O 1
ATOM 1550 N N . TYR A 1 191 ? -21.673 21.284 19.488 1.00 91.56 191 TYR A N 1
ATOM 1551 C CA . TYR A 1 191 ? -20.980 20.092 18.981 1.00 91.56 191 TYR A CA 1
ATOM 1552 C C . TYR A 1 191 ? -19.875 19.552 19.906 1.00 91.56 191 TYR A C 1
ATOM 1554 O O . TYR A 1 191 ? -19.152 18.636 19.511 1.00 91.56 191 TYR A O 1
ATOM 1562 N N . ASN A 1 192 ? -19.711 20.101 21.114 1.00 88.50 192 ASN A N 1
ATOM 1563 C CA . ASN A 1 192 ? -18.708 19.651 22.093 1.00 88.50 192 ASN A CA 1
ATOM 1564 C C . ASN A 1 192 ? -19.274 19.471 23.518 1.00 88.50 192 ASN A C 1
ATOM 1566 O O . ASN A 1 192 ? -18.533 19.450 24.494 1.00 88.50 192 ASN A O 1
ATOM 1570 N N . LYS A 1 193 ? -20.595 19.319 23.663 1.00 91.69 193 LYS A N 1
ATOM 1571 C CA . LYS A 1 193 ? -21.243 19.161 24.972 1.00 91.69 193 LYS A CA 1
ATOM 1572 C C . LYS A 1 193 ? -21.041 17.756 25.556 1.00 91.69 193 LYS A C 1
ATOM 1574 O O . LYS A 1 193 ? -21.222 16.761 24.855 1.00 91.69 193 LYS A O 1
ATOM 1579 N N . ALA A 1 194 ? -20.806 17.672 26.865 1.00 91.44 194 ALA A N 1
ATOM 1580 C CA . ALA A 1 194 ? -20.734 16.420 27.621 1.00 91.44 194 ALA A CA 1
ATOM 1581 C C . ALA A 1 194 ? -21.528 16.482 28.940 1.00 91.44 194 ALA A C 1
ATOM 1583 O O . ALA A 1 194 ? -21.866 17.557 29.447 1.00 91.44 194 ALA A O 1
ATOM 1584 N N . VAL A 1 195 ? -21.859 15.314 29.490 1.00 90.81 195 VAL A N 1
ATOM 1585 C CA . VAL A 1 195 ? -22.341 15.156 30.867 1.00 90.81 195 VAL A CA 1
ATOM 1586 C C . VAL A 1 195 ? -21.141 15.338 31.800 1.00 90.81 195 VAL A C 1
ATOM 1588 O O . VAL A 1 195 ? -20.131 14.661 31.646 1.00 90.81 195 VAL A O 1
ATOM 1591 N N . ARG A 1 196 ? -21.239 16.266 32.759 1.00 84.88 196 ARG A N 1
ATOM 1592 C CA . ARG A 1 196 ? -20.132 16.591 33.674 1.00 84.88 196 ARG A CA 1
ATOM 1593 C C . ARG A 1 196 ? -19.779 15.418 34.582 1.00 84.88 196 ARG A C 1
ATOM 1595 O O . ARG A 1 196 ? -20.669 14.899 35.249 1.00 84.88 196 ARG A O 1
ATOM 1602 N N . ASN A 1 197 ? -18.480 15.133 34.681 1.00 82.56 197 ASN A N 1
ATOM 1603 C CA . ASN A 1 197 ? -17.907 14.044 35.474 1.00 82.56 197 ASN A CA 1
ATOM 1604 C C . ASN A 1 197 ? -16.658 14.496 36.226 1.00 82.56 197 ASN A C 1
ATOM 1606 O O . ASN A 1 197 ? -16.013 15.474 35.839 1.00 82.56 197 ASN A O 1
ATOM 1610 N N . THR A 1 198 ? -16.284 13.758 37.269 1.00 85.62 198 THR A N 1
ATOM 1611 C CA . THR A 1 198 ? -14.992 13.957 37.937 1.00 85.62 198 THR A CA 1
ATOM 1612 C C . THR A 1 198 ? -13.906 13.062 37.337 1.00 85.62 198 THR A C 1
ATOM 1614 O O . THR A 1 198 ? -14.179 12.044 36.691 1.00 85.62 198 THR A O 1
ATOM 1617 N N . LYS A 1 199 ? -12.633 13.421 37.545 1.00 85.94 199 LYS A N 1
ATOM 1618 C CA . LYS A 1 199 ? -11.510 12.590 37.081 1.00 85.94 199 LYS A CA 1
ATOM 1619 C C . LYS A 1 199 ? -11.406 11.288 37.874 1.00 85.94 199 LYS A C 1
ATOM 1621 O O . LYS A 1 199 ? -11.012 10.273 37.308 1.00 85.94 199 LYS A O 1
ATOM 1626 N N . GLU A 1 200 ? -11.825 11.295 39.137 1.00 85.25 200 GLU A N 1
ATOM 1627 C CA . GLU A 1 200 ? -11.887 10.118 40.008 1.00 85.25 200 GLU A CA 1
ATOM 1628 C C . GLU A 1 200 ? -12.860 9.079 39.459 1.00 85.25 200 GLU A C 1
ATOM 1630 O O . GLU A 1 200 ? -12.523 7.900 39.374 1.00 85.25 200 GLU A O 1
ATOM 1635 N N . GLU A 1 201 ? -14.041 9.514 39.012 1.00 83.69 201 GLU A N 1
ATOM 1636 C CA . GLU A 1 201 ? -14.977 8.625 38.333 1.00 83.69 201 GLU A CA 1
ATOM 1637 C C . GLU A 1 201 ? -14.325 8.040 37.072 1.00 83.69 201 GLU A C 1
ATOM 1639 O O . GLU A 1 201 ? -14.453 6.846 36.798 1.00 83.69 201 GLU A O 1
ATOM 1644 N N . GLY A 1 202 ? -13.622 8.871 36.291 1.00 83.00 202 GLY A N 1
ATOM 1645 C CA . GLY A 1 202 ? -12.951 8.476 35.047 1.00 83.00 202 GLY A CA 1
ATOM 1646 C C . GLY A 1 202 ? -11.923 7.352 35.207 1.00 83.00 202 GLY A C 1
ATOM 1647 O O . GLY A 1 202 ? -11.751 6.555 34.287 1.00 83.00 202 GLY A O 1
ATOM 1648 N N . ILE A 1 203 ? -11.283 7.248 36.376 1.00 89.25 203 ILE A N 1
ATOM 1649 C CA . ILE A 1 203 ? -10.254 6.235 36.658 1.00 89.25 203 ILE A CA 1
ATOM 1650 C C . ILE A 1 203 ? -10.732 5.099 37.571 1.00 89.25 203 ILE A C 1
ATOM 1652 O O . ILE A 1 203 ? -9.957 4.183 37.843 1.00 89.25 203 ILE A O 1
ATOM 1656 N N . ALA A 1 204 ? -11.991 5.113 38.023 1.00 86.56 204 ALA A N 1
ATOM 1657 C CA . ALA A 1 204 ? -12.503 4.199 39.051 1.00 86.56 204 ALA A CA 1
ATOM 1658 C C . ALA A 1 204 ? -12.351 2.702 38.715 1.00 86.56 204 ALA A C 1
ATOM 1660 O O . ALA A 1 204 ? -12.260 1.875 39.618 1.00 86.56 204 ALA A O 1
ATOM 1661 N N . PHE A 1 205 ? -12.312 2.354 37.425 1.00 89.31 205 PHE A N 1
ATOM 1662 C CA . PHE A 1 205 ? -12.172 0.975 36.941 1.00 89.31 205 PHE A CA 1
ATOM 1663 C C . PHE A 1 205 ? -10.814 0.682 36.295 1.00 89.31 205 PHE A C 1
ATOM 1665 O O . PHE A 1 205 ? -10.668 -0.343 35.634 1.00 89.31 205 PHE A O 1
ATOM 1672 N N . THR A 1 206 ? -9.834 1.569 36.451 1.00 91.25 206 THR A N 1
ATOM 1673 C CA . THR A 1 206 ? -8.474 1.365 35.932 1.00 91.25 206 THR A CA 1
ATOM 1674 C C . THR A 1 206 ? -7.634 0.517 36.886 1.00 91.25 206 THR A C 1
ATOM 1676 O O . THR A 1 206 ? -7.935 0.409 38.076 1.00 91.25 206 THR A O 1
ATOM 1679 N N . HIS A 1 207 ? -6.564 -0.082 36.367 1.00 91.00 207 HIS A N 1
ATOM 1680 C CA . HIS A 1 207 ? -5.542 -0.739 37.175 1.00 91.00 207 HIS A CA 1
ATOM 1681 C C . HIS A 1 207 ? -4.176 -0.165 36.813 1.00 91.00 207 HIS A C 1
ATOM 1683 O O . HIS A 1 207 ? -3.639 -0.450 35.746 1.00 91.00 207 HIS A O 1
ATOM 1689 N N . SER A 1 208 ? -3.642 0.662 37.707 1.00 90.12 208 SER A N 1
ATOM 1690 C CA . SER A 1 208 ? -2.371 1.361 37.543 1.00 90.12 208 SER A CA 1
ATOM 1691 C C . SER A 1 208 ? -1.623 1.397 38.872 1.00 90.12 208 SER A C 1
ATOM 1693 O O . SER A 1 208 ? -2.219 1.303 39.948 1.00 90.12 208 SER A O 1
ATOM 1695 N N . SER A 1 209 ? -0.302 1.549 38.794 1.00 89.00 209 SER A N 1
ATOM 1696 C CA . SER A 1 209 ? 0.528 1.825 39.969 1.00 89.00 209 SER A CA 1
ATOM 1697 C C . SER A 1 209 ? 0.314 3.242 40.525 1.00 89.00 209 SER A C 1
ATOM 1699 O O . SER A 1 209 ? 0.595 3.494 41.700 1.00 89.00 209 SER A O 1
ATOM 1701 N N . PHE A 1 210 ? -0.226 4.152 39.708 1.00 91.50 210 PHE A N 1
ATOM 1702 C CA . PHE A 1 210 ? -0.573 5.516 40.087 1.00 91.50 210 PHE A CA 1
ATOM 1703 C C . PHE A 1 210 ? -1.968 5.587 40.713 1.00 91.50 210 PHE A C 1
ATOM 1705 O O . PHE A 1 210 ? -2.880 4.851 40.338 1.00 91.50 210 PHE A O 1
ATOM 1712 N N . LYS A 1 211 ? -2.149 6.491 41.683 1.00 88.38 211 LYS A N 1
ATOM 1713 C CA . LYS A 1 211 ? -3.394 6.598 42.461 1.00 88.38 211 LYS A CA 1
ATOM 1714 C C . LYS A 1 211 ? -4.343 7.656 41.923 1.00 88.38 211 LYS A C 1
ATOM 1716 O O . LYS A 1 211 ? -5.528 7.632 42.244 1.00 88.38 211 LYS A O 1
ATOM 1721 N N . THR A 1 212 ? -3.825 8.606 41.155 1.00 92.81 212 THR A N 1
ATOM 1722 C CA . THR A 1 212 ? -4.589 9.746 40.654 1.00 92.81 212 THR A CA 1
ATOM 1723 C C . THR A 1 212 ? -4.446 9.893 39.149 1.00 92.81 212 THR A C 1
ATOM 1725 O O . THR A 1 212 ? -3.432 9.529 38.555 1.00 92.81 212 THR A O 1
ATOM 1728 N N . TRP A 1 213 ? -5.456 10.510 38.536 1.00 93.62 213 TRP A N 1
ATOM 1729 C CA . TRP A 1 213 ? -5.437 10.830 37.112 1.00 93.62 213 TRP A CA 1
ATOM 1730 C C . TRP A 1 213 ? -4.252 11.740 36.753 1.00 93.62 213 TRP A C 1
ATOM 1732 O O . TRP A 1 213 ? -3.606 11.524 35.738 1.00 93.62 213 TRP A O 1
ATOM 1742 N N . HIS A 1 214 ? -3.917 12.710 37.613 1.00 93.94 214 HIS A N 1
ATOM 1743 C CA . HIS A 1 214 ? -2.810 13.648 37.389 1.00 93.94 214 HIS A CA 1
ATOM 1744 C C . HIS A 1 214 ? -1.434 12.969 37.383 1.00 93.94 214 HIS A C 1
ATOM 1746 O O . HIS A 1 214 ? -0.540 13.393 36.654 1.00 93.94 214 HIS A O 1
ATOM 1752 N N . GLU A 1 215 ? -1.246 11.923 38.192 1.00 95.31 215 GLU A N 1
ATOM 1753 C CA . GLU A 1 215 ? -0.007 11.143 38.190 1.00 95.31 215 GLU A CA 1
ATOM 1754 C C . GLU A 1 215 ? 0.155 10.357 36.885 1.00 95.31 215 GLU A C 1
ATOM 1756 O O . GLU A 1 215 ? 1.230 10.408 36.286 1.00 95.31 215 GLU A O 1
ATOM 1761 N N . MET A 1 216 ? -0.913 9.693 36.421 1.00 96.06 216 MET A N 1
ATOM 1762 C CA . MET A 1 216 ? -0.906 8.989 35.134 1.00 96.06 216 MET A CA 1
ATOM 1763 C C . MET A 1 216 ? -0.708 9.968 33.973 1.00 96.06 216 MET A C 1
ATOM 1765 O O . MET A 1 216 ? 0.151 9.745 33.129 1.00 96.06 216 MET A O 1
ATOM 1769 N N . ASP A 1 217 ? -1.427 11.094 33.968 1.00 96.00 217 ASP A N 1
ATOM 1770 C CA . ASP A 1 217 ? -1.311 12.143 32.950 1.00 96.00 217 ASP A CA 1
ATOM 1771 C C . ASP A 1 217 ? 0.126 12.678 32.853 1.00 96.00 217 ASP A C 1
ATOM 1773 O O . ASP A 1 217 ? 0.722 12.688 31.776 1.00 96.00 217 ASP A O 1
ATOM 1777 N N . GLY A 1 218 ? 0.740 13.018 33.991 1.00 97.19 218 GLY A N 1
ATOM 1778 C CA . GLY A 1 218 ? 2.125 13.484 34.036 1.00 97.19 218 GLY A CA 1
ATOM 1779 C C . GLY A 1 218 ? 3.160 12.414 33.668 1.00 97.19 218 GLY A C 1
ATOM 1780 O O . GLY A 1 218 ? 4.230 12.750 33.152 1.00 97.19 218 GLY A O 1
ATOM 1781 N N . HIS A 1 219 ? 2.879 11.135 33.929 1.00 97.31 219 HIS A N 1
ATOM 1782 C CA . HIS A 1 219 ? 3.730 10.026 33.499 1.00 97.31 219 HIS A CA 1
ATOM 1783 C C . HIS A 1 219 ? 3.641 9.815 31.983 1.00 97.31 219 HIS A C 1
ATOM 1785 O O . HIS A 1 219 ? 4.663 9.834 31.293 1.00 97.31 219 HIS A O 1
ATOM 1791 N N . ASN A 1 220 ? 2.419 9.722 31.463 1.00 98.06 220 ASN A N 1
ATOM 1792 C CA . ASN A 1 220 ? 2.129 9.544 30.046 1.00 98.06 220 ASN A CA 1
ATOM 1793 C C . ASN A 1 220 ? 2.669 10.704 29.206 1.00 98.06 220 ASN A C 1
ATOM 1795 O O . ASN A 1 220 ? 3.250 10.474 28.146 1.00 98.06 220 ASN A O 1
ATOM 1799 N N . ALA A 1 221 ? 2.591 11.937 29.715 1.00 97.94 221 ALA A N 1
ATOM 1800 C CA . ALA A 1 221 ? 3.184 13.110 29.079 1.00 97.94 221 ALA A CA 1
ATOM 1801 C C . ALA A 1 221 ? 4.685 12.947 28.810 1.00 97.94 221 ALA A C 1
ATOM 1803 O O . ALA A 1 221 ? 5.173 13.301 27.737 1.00 97.94 221 ALA A O 1
ATOM 1804 N N . LYS A 1 222 ? 5.429 12.383 29.771 1.00 97.56 222 LYS A N 1
ATOM 1805 C CA . LYS A 1 222 ? 6.878 12.168 29.638 1.00 97.56 222 LYS A CA 1
ATOM 1806 C C . LYS A 1 222 ? 7.194 11.097 28.600 1.00 97.56 222 LYS A C 1
ATOM 1808 O O . LYS A 1 222 ? 8.130 11.282 27.822 1.00 97.56 222 LYS A O 1
ATOM 1813 N N . ILE A 1 223 ? 6.421 10.009 28.574 1.00 96.56 223 ILE A N 1
ATOM 1814 C CA . ILE A 1 223 ? 6.565 8.946 27.569 1.00 96.56 223 ILE A CA 1
ATOM 1815 C C . ILE A 1 223 ? 6.292 9.514 26.174 1.00 96.56 223 ILE A C 1
ATOM 1817 O O . ILE A 1 223 ? 7.156 9.424 25.300 1.00 96.56 223 ILE A O 1
ATOM 1821 N N . SER A 1 224 ? 5.144 10.174 25.995 1.00 97.25 224 SER A N 1
ATOM 1822 C CA . SER A 1 224 ? 4.741 10.794 24.729 1.00 97.25 224 SER A CA 1
ATOM 1823 C C . SER A 1 224 ? 5.795 11.787 24.231 1.00 97.25 224 SER A C 1
ATOM 1825 O O . SER A 1 224 ? 6.277 11.683 23.102 1.00 97.25 224 SER A O 1
ATOM 1827 N N . GLN A 1 225 ? 6.260 12.693 25.099 1.00 96.88 225 GLN A N 1
ATOM 1828 C CA . GLN A 1 225 ? 7.293 13.662 24.742 1.00 96.88 225 GLN A CA 1
ATOM 1829 C C . GLN A 1 225 ? 8.614 12.985 24.348 1.00 96.88 225 GLN A C 1
ATOM 1831 O O . GLN A 1 225 ? 9.236 13.390 23.367 1.00 96.88 225 GLN A O 1
ATOM 1836 N N . SER A 1 226 ? 9.043 11.951 25.078 1.00 96.00 226 SER A N 1
ATOM 1837 C CA . SER A 1 226 ? 10.257 11.197 24.745 1.00 96.00 226 SER A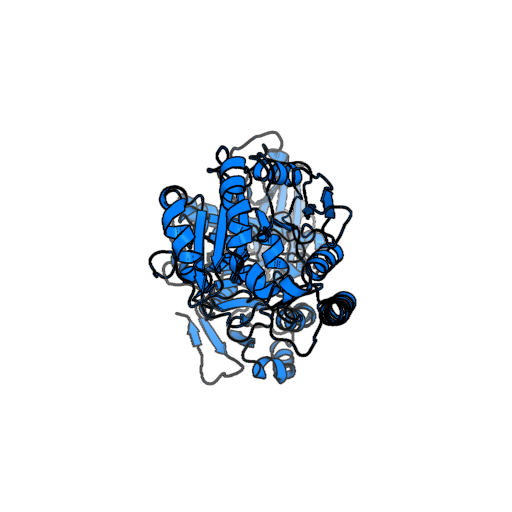 CA 1
ATOM 1838 C C . SER A 1 226 ? 10.146 10.497 23.388 1.00 96.00 226 SER A C 1
ATOM 1840 O O . SER A 1 226 ? 11.092 10.542 22.600 1.00 96.00 226 SER A O 1
ATOM 1842 N N . ASN A 1 227 ? 8.991 9.893 23.093 1.00 93.25 227 ASN A N 1
ATOM 1843 C CA . ASN A 1 227 ? 8.720 9.242 21.812 1.00 93.25 227 ASN A CA 1
ATOM 1844 C C . ASN A 1 227 ? 8.752 10.246 20.657 1.00 93.25 227 ASN A C 1
ATOM 1846 O O . ASN A 1 227 ? 9.495 10.045 19.696 1.00 93.25 227 ASN A O 1
ATOM 1850 N N . ILE A 1 228 ? 8.044 11.367 20.792 1.00 93.75 228 ILE A N 1
ATOM 1851 C CA . ILE A 1 228 ? 7.970 12.404 19.757 1.00 93.75 228 ILE A CA 1
ATOM 1852 C C . ILE A 1 228 ? 9.339 13.044 19.502 1.00 93.75 228 ILE A C 1
ATOM 1854 O O . ILE A 1 228 ? 9.729 13.198 18.346 1.00 93.75 228 ILE A O 1
ATOM 1858 N N . LEU A 1 229 ? 10.106 13.366 20.551 1.00 93.44 229 LEU A N 1
ATOM 1859 C CA . LEU A 1 229 ? 11.463 13.915 20.404 1.00 93.44 229 LEU A CA 1
ATOM 1860 C C . LEU A 1 229 ? 12.424 12.938 19.718 1.00 93.44 229 LEU A C 1
ATOM 1862 O O . LEU A 1 229 ? 13.349 13.366 19.032 1.00 93.44 229 LEU A O 1
ATOM 1866 N N . ALA A 1 230 ? 12.203 11.635 19.887 1.00 88.25 230 ALA A N 1
ATOM 1867 C CA . ALA A 1 230 ? 12.965 10.594 19.211 1.00 88.25 230 ALA A CA 1
ATOM 1868 C C . ALA A 1 230 ? 12.449 10.275 17.794 1.00 88.25 230 ALA A C 1
ATOM 1870 O O . ALA A 1 230 ? 12.962 9.353 17.165 1.00 88.25 230 ALA A O 1
ATOM 1871 N N . GLY A 1 231 ? 11.434 10.994 17.302 1.00 84.69 231 GLY A N 1
ATOM 1872 C CA . GLY A 1 231 ? 10.820 10.753 15.996 1.00 84.69 231 GLY A CA 1
ATOM 1873 C C . GLY A 1 231 ? 9.911 9.522 15.934 1.00 84.69 231 GLY A C 1
ATOM 1874 O O . GLY A 1 231 ? 9.450 9.187 14.850 1.00 84.69 231 GLY A O 1
ATOM 1875 N N . ARG A 1 232 ? 9.610 8.871 17.068 1.00 86.81 232 ARG A N 1
ATOM 1876 C CA . ARG A 1 232 ? 8.682 7.732 17.141 1.00 86.81 232 ARG A CA 1
ATOM 1877 C C . ARG A 1 232 ? 7.249 8.247 17.148 1.00 86.81 232 ARG A C 1
ATOM 1879 O O . ARG A 1 232 ? 6.700 8.578 18.198 1.00 86.81 232 ARG A O 1
ATOM 1886 N N . LEU A 1 233 ? 6.665 8.365 15.958 1.00 89.94 233 LEU A N 1
ATOM 1887 C CA . LEU A 1 233 ? 5.343 8.973 15.762 1.00 89.94 233 LEU A CA 1
ATOM 1888 C C . LEU A 1 233 ? 4.237 7.954 15.452 1.00 89.94 233 LEU A C 1
ATOM 1890 O O . LEU A 1 233 ? 3.085 8.353 15.295 1.00 89.94 233 LEU A O 1
ATOM 1894 N N . VAL A 1 234 ? 4.559 6.666 15.328 1.00 88.38 234 VAL A N 1
ATOM 1895 C CA . VAL A 1 234 ? 3.594 5.576 15.108 1.00 88.38 234 VAL A CA 1
ATOM 1896 C C . VAL A 1 234 ? 3.479 4.749 16.385 1.00 88.38 234 VAL A C 1
ATOM 1898 O O . VAL A 1 234 ? 4.489 4.290 16.910 1.00 88.38 234 VAL A O 1
ATOM 1901 N N . ALA A 1 235 ? 2.258 4.560 16.884 1.00 90.81 235 ALA A N 1
ATOM 1902 C CA . ALA A 1 235 ? 1.998 3.745 18.067 1.00 90.81 235 ALA A CA 1
ATOM 1903 C C . ALA A 1 235 ? 1.756 2.262 17.719 1.00 90.81 235 ALA A C 1
ATOM 1905 O O . ALA A 1 235 ? 1.440 1.910 16.581 1.00 90.81 235 ALA A O 1
ATOM 1906 N N . ASN A 1 236 ? 1.872 1.393 18.729 1.00 87.06 236 ASN A N 1
ATOM 1907 C CA . ASN A 1 236 ? 1.399 -0.001 18.739 1.00 87.06 236 ASN A CA 1
ATOM 1908 C C . ASN A 1 236 ? 1.965 -0.963 17.679 1.00 87.06 236 ASN A C 1
ATOM 1910 O O . ASN A 1 236 ? 1.474 -2.083 17.563 1.00 87.06 236 ASN A O 1
ATOM 1914 N N . ASN A 1 237 ? 2.975 -0.560 16.900 1.00 70.75 237 ASN A N 1
ATOM 1915 C CA . ASN A 1 237 ? 3.649 -1.412 15.913 1.00 70.75 237 ASN A CA 1
ATOM 1916 C C . ASN A 1 237 ? 2.657 -2.248 15.074 1.00 70.75 237 ASN A C 1
ATOM 1918 O O . ASN A 1 237 ? 2.779 -3.459 14.962 1.00 70.75 237 ASN A O 1
ATOM 1922 N N . GLY A 1 238 ? 1.612 -1.621 14.531 1.00 64.75 238 GLY A N 1
ATOM 1923 C CA . GLY A 1 238 ? 0.717 -2.251 13.553 1.00 64.75 238 GLY A CA 1
ATOM 1924 C C . GLY A 1 238 ? -0.368 -3.196 14.048 1.00 64.75 238 GLY A C 1
ATOM 1925 O O . GLY A 1 238 ? -1.219 -3.560 13.236 1.00 64.75 238 GLY A O 1
ATOM 1926 N N . SER A 1 239 ? -0.425 -3.522 15.339 1.00 74.81 239 SER A N 1
ATOM 1927 C CA . SER A 1 239 ? -1.567 -4.232 15.920 1.00 74.81 239 SER A CA 1
ATOM 1928 C C . SER A 1 239 ? -2.034 -3.540 17.190 1.00 74.81 239 SER A C 1
ATOM 1930 O O . SER A 1 239 ? -1.320 -3.505 18.184 1.00 74.81 239 SER A O 1
ATOM 1932 N N . PHE A 1 240 ? -3.254 -3.018 17.152 1.00 87.56 240 PHE A N 1
ATOM 1933 C CA . PHE A 1 240 ? -3.891 -2.323 18.266 1.00 87.56 240 PHE A CA 1
ATOM 1934 C C . PHE A 1 240 ? -5.382 -2.637 18.329 1.00 87.56 240 PHE A C 1
ATOM 1936 O O . PHE A 1 240 ? -5.977 -3.116 17.352 1.00 87.56 240 PHE A O 1
ATOM 1943 N N . GLY A 1 241 ? -5.957 -2.360 19.494 1.00 91.12 241 GLY A N 1
ATOM 1944 C CA . GLY A 1 241 ? -7.294 -2.752 19.896 1.00 91.12 241 GLY A CA 1
ATOM 1945 C C . GLY A 1 241 ? -7.390 -4.240 20.233 1.00 91.12 241 GLY A C 1
ATOM 1946 O O . GLY A 1 241 ? -6.538 -5.060 19.888 1.00 91.12 241 GLY A O 1
ATOM 1947 N N . ILE A 1 242 ? -8.486 -4.610 20.887 1.00 91.31 242 ILE A N 1
ATOM 1948 C CA . ILE A 1 242 ? -8.879 -6.006 21.060 1.00 91.31 242 ILE A CA 1
ATOM 1949 C C . ILE A 1 242 ? -9.360 -6.525 19.697 1.00 91.31 242 ILE A C 1
ATOM 1951 O O . ILE A 1 242 ? -10.155 -5.876 19.024 1.00 91.31 242 ILE A O 1
ATOM 1955 N N . ARG A 1 243 ? -8.867 -7.697 19.279 1.00 86.00 243 ARG A N 1
ATOM 1956 C CA . ARG A 1 243 ? -9.143 -8.298 17.951 1.00 86.00 243 ARG A CA 1
ATOM 1957 C C . ARG A 1 243 ? -9.802 -9.676 18.010 1.00 86.00 243 ARG A C 1
ATOM 1959 O O . ARG A 1 243 ? -9.995 -10.333 16.994 1.00 86.00 243 ARG A O 1
ATOM 1966 N N . LYS A 1 244 ? -10.117 -10.147 19.213 1.00 87.19 244 LYS A N 1
ATOM 1967 C CA . LYS A 1 244 ? -10.699 -11.467 19.475 1.00 87.19 244 LYS A CA 1
ATOM 1968 C C . LYS A 1 244 ? -11.722 -11.365 20.594 1.00 87.19 244 LYS A C 1
ATOM 1970 O O . LYS A 1 244 ? -11.674 -10.418 21.370 1.00 87.19 244 LYS A O 1
ATOM 1975 N N . ASN A 1 245 ? -12.596 -12.365 20.701 1.00 92.25 245 ASN A N 1
ATOM 1976 C CA . ASN A 1 245 ? -13.580 -12.462 21.786 1.00 92.25 245 ASN A CA 1
ATOM 1977 C C . ASN A 1 245 ? -14.417 -11.177 21.943 1.00 92.25 245 ASN A C 1
ATOM 1979 O O . ASN A 1 245 ? -14.703 -10.720 23.051 1.00 92.25 245 ASN A O 1
ATOM 1983 N N . ILE A 1 246 ? -14.770 -10.590 20.800 1.00 94.88 246 ILE A N 1
ATOM 1984 C CA . ILE A 1 246 ? -15.739 -9.508 20.670 1.00 94.88 246 ILE A CA 1
ATOM 1985 C C . ILE A 1 246 ? -16.972 -10.119 20.014 1.00 94.88 246 ILE A C 1
ATOM 1987 O O . ILE A 1 246 ? -16.849 -10.866 19.038 1.00 94.88 246 ILE A O 1
ATOM 1991 N N . PHE A 1 247 ? -18.137 -9.810 20.566 1.00 96.06 247 PHE A N 1
ATOM 1992 C CA . PHE A 1 247 ? -19.401 -10.424 20.191 1.00 96.06 247 PHE A CA 1
ATOM 1993 C C . PHE A 1 247 ? -20.457 -9.362 19.872 1.00 96.06 247 PHE A C 1
ATOM 1995 O O . PHE A 1 247 ? -20.417 -8.266 20.434 1.00 96.06 247 PHE A O 1
ATOM 2002 N N . ASP A 1 248 ? -21.389 -9.688 18.978 1.00 95.38 248 ASP A N 1
ATOM 2003 C CA . ASP A 1 248 ? -22.592 -8.889 18.710 1.00 95.38 248 ASP A CA 1
ATOM 2004 C C . ASP A 1 248 ? -23.645 -9.051 19.821 1.00 95.38 248 ASP A C 1
ATOM 2006 O O . ASP A 1 248 ? -23.428 -9.725 20.829 1.00 95.38 248 ASP A O 1
ATOM 2010 N N . MET A 1 249 ? -24.812 -8.429 19.653 1.00 94.06 249 MET A N 1
ATOM 2011 C CA . MET A 1 249 ? -25.888 -8.478 20.640 1.00 94.06 249 MET A CA 1
ATOM 2012 C C . MET A 1 249 ? -26.377 -9.911 20.926 1.00 94.06 249 MET A C 1
ATOM 2014 O O . MET A 1 249 ? -26.697 -10.247 22.075 1.00 94.06 249 MET A O 1
ATOM 2018 N N . GLU A 1 250 ? -26.382 -10.762 19.906 1.00 93.06 250 GLU A N 1
ATOM 2019 C CA . GLU A 1 250 ? -26.802 -12.162 19.923 1.00 93.06 250 GLU A CA 1
ATOM 2020 C C . GLU A 1 250 ? -25.719 -13.118 20.456 1.00 93.06 250 GLU A C 1
ATOM 2022 O O . GLU A 1 250 ? -26.020 -14.269 20.774 1.00 93.06 250 GLU A O 1
ATOM 2027 N N . GLY A 1 251 ? -24.481 -12.647 20.623 1.00 92.94 251 GLY A N 1
ATOM 2028 C CA . GLY A 1 251 ? -23.350 -13.449 21.090 1.00 92.94 251 GLY A CA 1
ATOM 2029 C C . GLY A 1 251 ? -22.570 -14.152 19.974 1.00 92.94 251 GLY A C 1
ATOM 2030 O O . GLY A 1 251 ? -21.758 -15.031 20.271 1.00 92.94 251 GLY A O 1
ATOM 2031 N N . ASN A 1 252 ? -22.789 -13.794 18.709 1.00 93.38 252 ASN A N 1
ATOM 2032 C CA . ASN A 1 252 ? -21.974 -14.268 17.592 1.00 93.38 252 ASN A CA 1
ATOM 2033 C C . ASN A 1 252 ? -20.722 -13.406 17.448 1.00 93.38 252 ASN A C 1
ATOM 2035 O O . ASN A 1 252 ? -20.672 -12.273 17.920 1.00 93.38 252 ASN A O 1
ATOM 2039 N N . VAL A 1 253 ? -19.709 -13.929 16.756 1.00 89.56 253 VAL A N 1
ATOM 2040 C CA . VAL A 1 253 ? -18.562 -13.110 16.358 1.00 89.56 253 VAL A CA 1
ATOM 2041 C C . VAL A 1 253 ? -18.956 -12.271 15.133 1.00 89.56 253 VAL A C 1
ATOM 2043 O O . VAL A 1 253 ? -19.321 -12.858 14.113 1.00 89.56 253 VAL A O 1
ATOM 2046 N N . PRO A 1 254 ? -18.894 -10.927 15.206 1.00 86.62 254 PRO A N 1
ATOM 2047 C CA . PRO A 1 254 ? -19.198 -10.055 14.078 1.00 86.62 254 PRO A CA 1
ATOM 2048 C C . PRO A 1 254 ? -18.227 -10.245 12.913 1.00 86.62 254 PRO A C 1
ATOM 2050 O O . PRO A 1 254 ? -17.056 -10.580 13.112 1.00 86.62 254 PRO A O 1
ATOM 2053 N N . LYS A 1 255 ? -18.674 -9.918 11.695 1.00 83.19 255 LYS A N 1
ATOM 2054 C CA . LYS A 1 255 ? -17.821 -9.948 10.493 1.00 83.19 255 LYS A CA 1
ATOM 2055 C C . LYS A 1 255 ? -16.612 -9.021 10.626 1.00 83.19 255 LYS A C 1
ATOM 2057 O O . LYS A 1 255 ? -15.525 -9.374 10.185 1.00 83.19 255 LYS A O 1
ATOM 2062 N N . GLU A 1 256 ? -16.806 -7.875 11.273 1.00 84.12 256 GLU A N 1
ATOM 2063 C CA . GLU A 1 256 ? -15.776 -6.887 11.601 1.00 84.12 256 GLU A CA 1
ATOM 2064 C C . GLU A 1 256 ? -14.669 -7.473 12.478 1.00 84.12 256 GLU A C 1
ATOM 2066 O O . GLU A 1 256 ? -13.521 -7.059 12.393 1.00 84.12 256 GLU A O 1
ATOM 2071 N N . VAL A 1 257 ? -15.001 -8.441 13.332 1.00 79.38 257 VAL A N 1
ATOM 2072 C CA . VAL A 1 257 ? -14.035 -9.111 14.208 1.00 79.38 257 VAL A CA 1
ATOM 2073 C C . VAL A 1 257 ? -13.386 -10.280 13.479 1.00 79.38 257 VAL A C 1
ATOM 2075 O O . VAL A 1 257 ? -12.184 -10.494 13.611 1.00 79.38 257 VAL A O 1
ATOM 2078 N N . ASP A 1 258 ? -14.147 -11.028 12.678 1.00 72.44 258 ASP A N 1
ATOM 2079 C CA . ASP A 1 258 ? -13.603 -12.114 11.857 1.00 72.44 258 ASP A CA 1
ATOM 2080 C C . ASP A 1 258 ? -12.540 -11.620 10.865 1.00 72.44 258 ASP A C 1
ATOM 2082 O O . ASP A 1 258 ? -11.527 -12.301 10.676 1.00 72.44 258 ASP A O 1
ATOM 2086 N N . SER A 1 259 ? -12.707 -10.419 10.302 1.00 67.12 259 SER A N 1
ATOM 2087 C CA . SER A 1 259 ? -11.694 -9.798 9.441 1.00 67.12 259 SER A CA 1
ATOM 2088 C C . SER A 1 259 ? -10.433 -9.363 10.206 1.00 67.12 259 SER A C 1
ATOM 2090 O O . SER A 1 259 ? -9.360 -9.250 9.620 1.00 67.12 259 SER A O 1
ATOM 2092 N N . LEU A 1 260 ? -10.522 -9.192 11.530 1.00 68.31 260 LEU A N 1
ATOM 2093 C CA . LEU A 1 260 ? -9.392 -8.875 12.413 1.00 68.31 260 LEU A CA 1
ATOM 2094 C C . LEU A 1 260 ? -8.707 -10.122 13.007 1.00 68.31 260 LEU A C 1
ATOM 2096 O O . LEU A 1 260 ? -7.614 -9.997 13.563 1.00 68.31 260 LEU A O 1
ATOM 2100 N N . LYS A 1 261 ? -9.323 -11.315 12.914 1.00 55.75 261 LYS A N 1
ATOM 2101 C CA . LYS A 1 261 ? -8.839 -12.559 13.555 1.00 55.75 261 LYS A CA 1
ATOM 2102 C C . LYS A 1 261 ? -7.554 -13.122 12.958 1.00 55.75 261 LYS A C 1
ATOM 2104 O O . LYS A 1 261 ? -6.816 -13.805 13.668 1.00 55.75 261 LYS A O 1
ATOM 2109 N N . HIS A 1 262 ? -7.311 -12.910 11.669 1.00 58.31 262 HIS A N 1
ATOM 2110 C CA . HIS A 1 262 ? -6.156 -13.486 10.990 1.00 58.31 262 HIS A CA 1
ATOM 2111 C C . HIS A 1 262 ? -5.057 -12.432 10.948 1.00 58.31 262 HIS A C 1
ATOM 2113 O O . HIS A 1 262 ? -5.187 -11.415 10.273 1.00 58.31 262 HIS A O 1
ATOM 2119 N N . ALA A 1 263 ? -3.976 -12.665 11.693 1.00 69.31 263 ALA A N 1
ATOM 2120 C CA . ALA A 1 263 ? -2.752 -11.900 11.518 1.00 69.31 263 ALA A CA 1
ATOM 2121 C C . ALA A 1 263 ? -2.195 -12.245 10.133 1.00 69.31 263 ALA A C 1
ATOM 2123 O O . ALA A 1 263 ? -1.506 -13.251 9.963 1.00 69.31 263 ALA A O 1
ATOM 2124 N N . HIS A 1 264 ? -2.582 -11.461 9.128 1.00 85.69 264 HIS A N 1
ATOM 2125 C CA . HIS A 1 264 ? -2.064 -11.624 7.782 1.00 85.69 264 HIS A CA 1
ATOM 2126 C C . HIS A 1 264 ? -0.558 -11.419 7.787 1.00 85.69 264 HIS A C 1
ATOM 2128 O O . HIS A 1 264 ? -0.018 -10.596 8.530 1.00 85.69 264 HIS A O 1
ATOM 2134 N N . LYS A 1 265 ? 0.119 -12.167 6.923 1.00 91.75 265 LYS A N 1
ATOM 2135 C CA . LYS A 1 265 ? 1.545 -11.986 6.685 1.00 91.75 265 LYS A CA 1
ATOM 2136 C C . LYS A 1 265 ? 1.767 -11.247 5.370 1.00 91.75 265 LYS A C 1
ATOM 2138 O O . LYS A 1 265 ? 1.177 -11.613 4.354 1.00 91.75 265 LYS A O 1
ATOM 2143 N N . ILE A 1 266 ? 2.640 -10.243 5.379 1.00 95.88 266 ILE A N 1
ATOM 2144 C CA . ILE A 1 266 ? 3.088 -9.523 4.184 1.00 95.88 266 ILE A CA 1
ATOM 2145 C C . ILE A 1 266 ? 4.529 -9.892 3.824 1.00 95.88 266 ILE A C 1
ATOM 2147 O O . ILE A 1 266 ? 5.421 -9.899 4.673 1.00 95.88 266 ILE A O 1
ATOM 2151 N N . SER A 1 267 ? 4.759 -10.172 2.543 1.00 98.50 267 SER A N 1
ATOM 2152 C CA . SER A 1 267 ? 6.085 -10.416 1.975 1.00 98.50 267 SER A CA 1
ATOM 2153 C C . SER A 1 267 ? 6.526 -9.237 1.113 1.00 98.50 267 SER A C 1
ATOM 2155 O O . SER A 1 267 ? 5.935 -8.984 0.063 1.00 98.50 267 SER A O 1
ATOM 2157 N N . PHE A 1 268 ? 7.586 -8.539 1.519 1.00 98.56 268 PHE A N 1
ATOM 2158 C CA . PHE A 1 268 ? 8.258 -7.534 0.695 1.00 98.56 268 PHE A CA 1
ATOM 2159 C C . PHE A 1 268 ? 9.276 -8.208 -0.218 1.00 98.56 268 PHE A C 1
ATOM 2161 O O . PHE A 1 268 ? 10.248 -8.798 0.248 1.00 98.56 268 PHE A O 1
ATOM 2168 N N . ASN A 1 269 ? 9.054 -8.117 -1.523 1.00 98.62 269 ASN A N 1
ATOM 2169 C CA . ASN A 1 269 ? 9.855 -8.773 -2.544 1.00 98.62 269 ASN A CA 1
ATOM 2170 C C . ASN A 1 269 ? 10.763 -7.763 -3.229 1.00 98.62 269 ASN A C 1
ATOM 2172 O O . ASN A 1 269 ? 10.282 -6.875 -3.930 1.00 98.62 269 ASN A O 1
ATOM 2176 N N . ILE A 1 270 ? 12.067 -7.928 -3.027 1.00 98.56 270 ILE A N 1
ATOM 2177 C CA . ILE A 1 270 ? 13.107 -7.066 -3.576 1.00 98.56 270 ILE A CA 1
ATOM 2178 C C . ILE A 1 270 ? 13.864 -7.849 -4.634 1.00 98.56 270 ILE A C 1
ATOM 2180 O O . ILE A 1 270 ? 14.543 -8.824 -4.326 1.00 98.56 270 ILE A O 1
ATOM 2184 N N . THR A 1 271 ? 13.776 -7.420 -5.884 1.00 97.44 271 THR A N 1
ATOM 2185 C CA . THR A 1 271 ? 14.553 -7.990 -6.987 1.00 97.44 271 THR A CA 1
ATOM 2186 C C . THR A 1 271 ? 15.759 -7.109 -7.269 1.00 97.44 271 THR A C 1
ATOM 2188 O O . THR A 1 271 ? 15.619 -5.896 -7.423 1.00 97.44 271 THR A O 1
ATOM 2191 N N . CYS A 1 272 ? 16.948 -7.699 -7.352 1.00 97.31 272 CYS A N 1
ATOM 2192 C CA . CYS A 1 272 ? 18.188 -6.953 -7.524 1.00 97.31 272 CYS A CA 1
ATOM 2193 C C . CYS A 1 272 ? 19.098 -7.627 -8.552 1.00 97.31 272 CYS A C 1
ATOM 2195 O O . CYS A 1 272 ? 19.350 -8.823 -8.460 1.00 97.31 272 CYS A O 1
ATOM 2197 N N . MET A 1 273 ? 19.622 -6.851 -9.500 1.00 97.25 273 MET A N 1
ATOM 2198 C CA . MET A 1 273 ? 20.759 -7.242 -10.333 1.00 97.25 273 MET A CA 1
ATOM 2199 C C . MET A 1 273 ? 21.708 -6.056 -10.435 1.00 97.25 273 MET A C 1
ATOM 2201 O O . MET A 1 273 ? 21.360 -5.042 -11.038 1.00 97.25 273 MET A O 1
ATOM 2205 N N . ASN A 1 274 ? 22.894 -6.179 -9.844 1.00 97.19 274 ASN A N 1
ATOM 2206 C CA . ASN A 1 274 ? 23.936 -5.147 -9.876 1.00 97.19 274 ASN A CA 1
ATOM 2207 C C . ASN A 1 274 ? 23.512 -3.785 -9.287 1.00 97.19 274 ASN A C 1
ATOM 2209 O O . ASN A 1 274 ? 23.829 -2.732 -9.840 1.00 97.19 274 ASN A O 1
ATOM 2213 N N . ARG A 1 275 ? 22.755 -3.800 -8.179 1.00 96.81 275 ARG A N 1
ATOM 2214 C CA . ARG A 1 275 ? 22.303 -2.599 -7.446 1.00 96.81 275 ARG A CA 1
ATOM 2215 C C . ARG A 1 275 ? 22.683 -2.630 -5.962 1.00 96.81 275 ARG A C 1
ATOM 2217 O O . ARG A 1 275 ? 21.951 -2.110 -5.116 1.00 96.81 275 ARG A O 1
ATOM 2224 N N . LEU A 1 276 ? 23.824 -3.226 -5.613 1.00 97.81 276 LEU A N 1
ATOM 2225 C CA . LEU A 1 276 ? 24.308 -3.310 -4.232 1.00 97.81 276 LEU A CA 1
ATOM 2226 C C . LEU A 1 276 ? 24.372 -1.937 -3.542 1.00 97.81 276 LEU A C 1
ATOM 2228 O O . LEU A 1 276 ? 24.073 -1.832 -2.352 1.00 97.81 276 LEU A O 1
ATOM 2232 N N . HIS A 1 277 ? 24.738 -0.872 -4.259 1.00 96.81 277 HIS A N 1
ATOM 2233 C CA . HIS A 1 277 ? 24.798 0.481 -3.691 1.00 96.81 277 HIS A CA 1
ATOM 2234 C C . HIS A 1 277 ? 23.437 0.997 -3.210 1.00 96.81 277 HIS A C 1
ATOM 2236 O O . HIS A 1 277 ? 23.399 1.749 -2.237 1.00 96.81 277 HIS A O 1
ATOM 2242 N N . HIS A 1 278 ? 22.333 0.575 -3.831 1.00 97.56 278 HIS A N 1
ATOM 2243 C CA . HIS A 1 278 ? 20.980 0.882 -3.366 1.00 97.56 278 HIS A CA 1
ATOM 2244 C C . HIS A 1 278 ? 20.567 -0.010 -2.198 1.00 97.56 278 HIS A C 1
ATOM 2246 O O . HIS A 1 278 ? 20.141 0.503 -1.165 1.00 97.56 278 HIS A O 1
ATOM 2252 N N . ILE A 1 279 ? 20.807 -1.321 -2.296 1.00 97.88 279 ILE A N 1
ATOM 2253 C CA . ILE A 1 279 ? 20.488 -2.275 -1.221 1.00 97.88 279 ILE A CA 1
ATOM 2254 C C . ILE A 1 279 ? 21.167 -1.893 0.103 1.00 97.88 279 ILE A C 1
ATOM 2256 O O . ILE A 1 279 ? 20.537 -1.954 1.160 1.00 97.88 279 ILE A O 1
ATOM 2260 N N . LYS A 1 280 ? 22.424 -1.430 0.055 1.00 97.25 280 LYS A N 1
ATOM 2261 C CA . LYS A 1 280 ? 23.163 -0.927 1.228 1.00 97.25 280 LYS A CA 1
ATOM 2262 C C . LYS A 1 280 ? 22.463 0.229 1.945 1.00 97.25 280 LYS A C 1
ATOM 2264 O O . LYS A 1 280 ? 22.648 0.389 3.147 1.00 97.25 280 LYS A O 1
ATOM 2269 N N . GLN A 1 281 ? 21.699 1.038 1.216 1.00 97.06 281 GLN A N 1
ATOM 2270 C CA . GLN A 1 281 ? 21.019 2.217 1.750 1.00 97.06 281 GLN A CA 1
ATOM 2271 C C . GLN A 1 281 ? 19.609 1.905 2.258 1.00 97.06 281 GLN A C 1
ATOM 2273 O O . GLN A 1 281 ? 19.154 2.542 3.207 1.00 97.06 281 GLN A O 1
ATOM 2278 N N . THR A 1 282 ? 18.914 0.949 1.639 1.00 97.56 282 THR A N 1
ATOM 2279 C CA . THR A 1 282 ? 17.477 0.733 1.856 1.00 97.56 282 THR A CA 1
ATOM 2280 C C . THR A 1 282 ? 17.171 -0.454 2.766 1.00 97.56 282 THR A C 1
ATOM 2282 O O . THR A 1 282 ? 16.319 -0.336 3.647 1.00 97.56 282 THR A O 1
ATOM 2285 N N . LEU A 1 283 ? 17.867 -1.588 2.618 1.00 97.19 283 LEU A N 1
ATOM 2286 C CA . LEU A 1 283 ? 17.441 -2.871 3.194 1.00 97.19 283 LEU A CA 1
ATOM 2287 C C . LEU A 1 283 ? 17.336 -2.850 4.725 1.00 97.19 283 LEU A C 1
ATOM 2289 O O . LEU A 1 283 ? 16.281 -3.161 5.278 1.00 97.19 283 LEU A O 1
ATOM 2293 N N . GLN A 1 284 ? 18.414 -2.467 5.416 1.00 95.12 284 GLN A N 1
ATOM 2294 C CA . GLN A 1 284 ? 18.444 -2.462 6.884 1.00 95.12 284 GLN A CA 1
ATOM 2295 C C . GLN A 1 284 ? 17.430 -1.477 7.476 1.00 95.12 284 GLN A C 1
ATOM 2297 O O . GLN A 1 284 ? 16.809 -1.767 8.499 1.00 95.12 284 GLN A O 1
ATOM 2302 N N . GLN A 1 285 ? 17.264 -0.314 6.840 1.00 94.50 285 GLN A N 1
ATOM 2303 C CA . GLN A 1 285 ? 16.309 0.694 7.286 1.00 94.50 285 GLN A CA 1
ATOM 2304 C C . GLN A 1 285 ? 14.876 0.196 7.101 1.00 94.50 285 GLN A C 1
ATOM 2306 O O . GLN A 1 285 ? 14.109 0.221 8.060 1.00 94.50 285 GLN A O 1
ATOM 2311 N N . ASN A 1 286 ? 14.546 -0.336 5.920 1.00 96.81 286 ASN A N 1
ATOM 2312 C CA . ASN A 1 286 ? 13.223 -0.883 5.626 1.00 96.81 286 ASN A CA 1
ATOM 2313 C C . ASN A 1 286 ? 12.841 -2.000 6.603 1.00 96.81 286 ASN A C 1
ATOM 2315 O O . ASN A 1 286 ? 11.722 -1.979 7.111 1.00 96.81 286 ASN A O 1
ATOM 2319 N N . ILE A 1 287 ? 13.766 -2.920 6.913 1.00 94.94 287 ILE A N 1
ATOM 2320 C CA . ILE A 1 287 ? 13.540 -3.988 7.899 1.00 94.94 287 ILE A CA 1
ATOM 2321 C C . ILE A 1 287 ? 13.279 -3.403 9.289 1.00 94.94 287 ILE A C 1
ATOM 2323 O O . ILE A 1 287 ? 12.293 -3.763 9.925 1.00 94.94 287 ILE A O 1
ATOM 2327 N N . ARG A 1 288 ? 14.133 -2.488 9.762 1.00 90.62 288 ARG A N 1
ATOM 2328 C CA . ARG A 1 288 ? 14.017 -1.900 11.107 1.00 90.62 288 ARG A CA 1
ATOM 2329 C C . ARG A 1 288 ? 12.706 -1.137 11.296 1.00 90.62 288 ARG A C 1
ATOM 2331 O O . ARG A 1 288 ? 12.046 -1.294 12.314 1.00 90.62 288 ARG A O 1
ATOM 2338 N N . GLU A 1 289 ? 12.342 -0.318 10.318 1.00 88.38 289 GLU A N 1
ATOM 2339 C CA . GLU A 1 289 ? 11.161 0.554 10.343 1.00 88.38 289 GLU A CA 1
ATOM 2340 C C . GLU A 1 289 ? 9.831 -0.196 10.162 1.00 88.38 289 GLU A C 1
ATOM 2342 O O . GLU A 1 289 ? 8.760 0.370 10.389 1.00 88.38 289 GLU A O 1
ATOM 2347 N N . ASN A 1 290 ? 9.892 -1.462 9.742 1.00 90.25 290 ASN A N 1
ATOM 2348 C CA . ASN A 1 290 ? 8.730 -2.302 9.452 1.00 90.25 290 ASN A CA 1
ATOM 2349 C C . ASN A 1 290 ? 8.819 -3.669 10.137 1.00 90.25 290 ASN A C 1
ATOM 2351 O O . ASN A 1 290 ? 8.226 -4.645 9.676 1.00 90.25 290 ASN A O 1
ATOM 2355 N N . PHE A 1 291 ? 9.569 -3.745 11.236 1.00 86.94 291 PHE A N 1
ATOM 2356 C CA . PHE A 1 291 ? 9.748 -4.978 11.979 1.00 86.94 291 PHE A CA 1
ATOM 2357 C C . PHE A 1 291 ? 8.460 -5.350 12.718 1.00 86.94 291 PHE A C 1
ATOM 2359 O O . PHE A 1 291 ? 8.145 -4.770 13.755 1.00 86.94 291 PHE A O 1
ATOM 2366 N N . LEU A 1 292 ? 7.739 -6.342 12.195 1.00 83.69 292 LEU A N 1
ATOM 2367 C CA . LEU A 1 292 ? 6.577 -6.953 12.835 1.00 83.69 292 LEU A CA 1
ATOM 2368 C C . LEU A 1 292 ? 6.803 -8.459 12.894 1.00 83.69 292 LEU A C 1
ATOM 2370 O O . LEU A 1 292 ? 6.697 -9.148 11.876 1.00 83.69 292 LEU A O 1
ATOM 2374 N N . SER A 1 293 ? 7.145 -8.957 14.084 1.00 78.31 293 SER A N 1
ATOM 2375 C CA . SER A 1 293 ? 7.419 -10.381 14.295 1.00 78.31 293 SER A CA 1
ATOM 2376 C C . SER A 1 293 ? 6.273 -11.235 13.748 1.00 78.31 293 SER A C 1
ATOM 2378 O O . SER A 1 293 ? 5.105 -10.920 13.973 1.00 78.31 293 SER A O 1
ATOM 2380 N N . GLU A 1 294 ? 6.619 -12.296 13.015 1.00 82.12 294 GLU A N 1
ATOM 2381 C CA . GLU A 1 294 ? 5.709 -13.274 12.385 1.00 82.12 294 GLU A CA 1
ATOM 2382 C C . GLU A 1 294 ? 4.799 -12.745 11.254 1.00 82.12 294 GLU A C 1
ATOM 2384 O O . GLU A 1 294 ? 4.379 -13.528 10.402 1.00 82.12 294 GLU A O 1
ATOM 2389 N N . GLN A 1 295 ? 4.545 -11.435 11.180 1.00 88.94 295 GLN A N 1
ATOM 2390 C CA . GLN A 1 295 ? 3.649 -10.815 10.192 1.00 88.94 295 GLN A CA 1
ATOM 2391 C C . GLN A 1 295 ? 4.369 -10.228 8.976 1.00 88.94 295 GLN A C 1
ATOM 2393 O O . GLN A 1 295 ? 3.726 -9.915 7.976 1.00 88.94 295 GLN A O 1
ATOM 2398 N N . VAL A 1 296 ? 5.689 -10.065 9.027 1.00 94.00 296 VAL A N 1
ATOM 2399 C CA . VAL A 1 296 ? 6.469 -9.495 7.922 1.00 94.00 296 VAL A CA 1
ATOM 2400 C C . VAL A 1 296 ? 7.579 -10.451 7.513 1.00 94.00 296 VAL A C 1
ATOM 2402 O O . VAL A 1 296 ? 8.181 -11.123 8.346 1.00 94.00 296 VAL A O 1
ATOM 2405 N N . GLU A 1 297 ? 7.870 -10.505 6.218 1.00 96.56 297 GLU A N 1
ATOM 2406 C CA . GLU A 1 297 ? 9.142 -11.007 5.706 1.00 96.56 297 GLU A CA 1
ATOM 2407 C C . GLU A 1 297 ? 9.677 -10.121 4.575 1.00 96.56 297 GLU A C 1
ATOM 2409 O O . GLU A 1 297 ? 8.914 -9.498 3.837 1.00 96.56 297 GLU A O 1
ATOM 2414 N N . PHE A 1 298 ? 10.997 -10.100 4.423 1.00 98.31 298 PHE A N 1
ATOM 2415 C CA . PHE A 1 298 ? 11.720 -9.459 3.333 1.00 98.31 298 PHE A CA 1
ATOM 2416 C C . PHE A 1 298 ? 12.448 -10.528 2.524 1.00 98.31 298 PHE A C 1
ATOM 2418 O O . PHE A 1 298 ? 13.316 -11.226 3.044 1.00 98.31 298 PHE A O 1
ATOM 2425 N N . ASN A 1 299 ? 12.104 -10.641 1.247 1.00 98.44 299 ASN A N 1
ATOM 2426 C CA . ASN A 1 299 ? 12.686 -11.586 0.305 1.00 98.44 299 ASN A CA 1
ATOM 2427 C C . ASN A 1 299 ? 13.561 -10.813 -0.686 1.00 98.44 299 ASN A C 1
ATOM 2429 O O . ASN A 1 299 ? 13.039 -10.157 -1.586 1.00 98.44 299 ASN A O 1
ATOM 2433 N N . LEU A 1 300 ? 14.885 -10.888 -0.533 1.00 98.75 300 LEU A N 1
ATOM 2434 C CA . LEU A 1 300 ? 15.833 -10.335 -1.501 1.00 98.75 300 LEU A CA 1
ATOM 2435 C C . LEU A 1 300 ? 16.207 -11.409 -2.523 1.00 98.75 300 LEU A C 1
ATOM 2437 O O . LEU A 1 300 ? 16.919 -12.352 -2.189 1.00 98.75 300 LEU A O 1
ATOM 2441 N N . LEU A 1 301 ? 15.747 -11.250 -3.762 1.00 98.69 301 LEU A N 1
ATOM 2442 C CA . LEU A 1 301 ? 16.164 -12.048 -4.907 1.00 98.69 301 LEU A CA 1
ATOM 2443 C C . LEU A 1 301 ? 17.348 -11.378 -5.613 1.00 98.69 301 LEU A C 1
ATOM 2445 O O . LEU A 1 301 ? 17.184 -10.402 -6.348 1.00 98.69 301 LEU A O 1
ATOM 2449 N N . ASP A 1 302 ? 18.531 -11.950 -5.422 1.00 98.62 302 ASP A N 1
ATOM 2450 C CA . ASP A 1 302 ? 19.711 -11.705 -6.239 1.00 98.62 302 ASP A CA 1
ATOM 2451 C C . ASP A 1 302 ? 19.553 -12.397 -7.600 1.00 98.62 302 ASP A C 1
ATOM 2453 O O . ASP A 1 302 ? 19.680 -13.618 -7.750 1.00 98.62 302 ASP A O 1
ATOM 2457 N N . TYR A 1 303 ? 19.248 -11.590 -8.608 1.00 98.06 303 TYR A N 1
ATOM 2458 C CA . TYR A 1 303 ? 19.009 -12.000 -9.982 1.00 98.06 303 TYR A CA 1
ATOM 2459 C C . TYR A 1 303 ? 20.326 -12.104 -10.768 1.00 98.06 303 TYR A C 1
ATOM 2461 O O . TYR A 1 303 ? 20.474 -11.547 -11.853 1.00 98.06 303 TYR A O 1
ATOM 2469 N N . ASN A 1 304 ? 21.280 -12.839 -10.189 1.00 97.56 304 ASN A N 1
ATOM 2470 C CA . ASN A 1 304 ? 22.629 -13.093 -10.698 1.00 97.56 304 ASN A CA 1
ATOM 2471 C C . ASN A 1 304 ? 23.546 -11.854 -10.765 1.00 97.56 304 ASN A C 1
ATOM 2473 O O . ASN A 1 304 ? 24.174 -11.569 -11.787 1.00 97.56 304 ASN A O 1
ATOM 2477 N N . SER A 1 305 ? 23.628 -11.108 -9.664 1.00 97.81 305 SER A N 1
ATOM 2478 C CA . SER A 1 305 ? 24.520 -9.955 -9.523 1.00 97.81 305 SER A CA 1
ATOM 2479 C C . SER A 1 305 ? 25.997 -10.360 -9.500 1.00 97.81 305 SER A C 1
ATOM 2481 O O . SER A 1 305 ? 26.385 -11.407 -8.981 1.00 97.81 305 SER A O 1
ATOM 2483 N N . THR A 1 306 ? 26.835 -9.469 -10.023 1.00 96.69 306 THR A N 1
ATOM 2484 C CA . THR A 1 306 ? 28.298 -9.578 -10.116 1.00 96.69 306 THR A CA 1
ATOM 2485 C C . THR A 1 306 ? 29.021 -8.438 -9.389 1.00 96.69 306 THR A C 1
ATOM 2487 O O . THR A 1 306 ? 30.238 -8.321 -9.480 1.00 96.69 306 THR A O 1
ATOM 2490 N N . ASP A 1 307 ? 28.287 -7.573 -8.689 1.00 97.62 307 ASP A N 1
ATOM 2491 C CA . ASP A 1 307 ? 28.780 -6.375 -7.993 1.00 97.62 307 ASP A CA 1
ATOM 2492 C C . ASP A 1 307 ? 29.159 -6.618 -6.517 1.00 97.62 307 ASP A C 1
ATOM 2494 O O . ASP A 1 307 ? 29.402 -5.671 -5.766 1.00 97.62 307 ASP A O 1
ATOM 2498 N N . GLY A 1 308 ? 29.220 -7.884 -6.095 1.00 98.00 308 GLY A N 1
ATOM 2499 C CA . GLY A 1 308 ? 29.535 -8.280 -4.721 1.00 98.00 308 GLY A CA 1
ATOM 2500 C C . GLY A 1 308 ? 28.325 -8.339 -3.780 1.00 98.00 308 GLY A C 1
ATOM 2501 O O . GLY A 1 308 ? 28.499 -8.294 -2.558 1.00 98.00 308 GLY A O 1
ATOM 2502 N N . LEU A 1 309 ? 27.096 -8.375 -4.319 1.00 98.38 309 LEU A N 1
ATOM 2503 C CA . LEU A 1 309 ? 25.872 -8.419 -3.517 1.00 98.38 309 LEU A CA 1
ATOM 2504 C C . LEU A 1 309 ? 25.859 -9.586 -2.524 1.00 98.38 309 LEU A C 1
ATOM 2506 O O . LEU A 1 309 ? 25.615 -9.365 -1.341 1.00 98.38 309 LEU A O 1
ATOM 2510 N N . GLU A 1 310 ? 26.159 -10.806 -2.970 1.00 97.94 310 GLU A N 1
ATOM 2511 C CA . GLU A 1 310 ? 26.154 -11.989 -2.102 1.00 97.94 310 GLU A CA 1
ATOM 2512 C C . GLU A 1 310 ? 27.150 -11.856 -0.940 1.00 97.94 310 GLU A C 1
ATOM 2514 O O . GLU A 1 310 ? 26.810 -12.130 0.213 1.00 97.94 310 GLU A O 1
ATOM 2519 N N . GLU A 1 311 ? 28.375 -11.413 -1.228 1.00 98.00 311 GLU A N 1
ATOM 2520 C CA . GLU A 1 311 ? 29.438 -11.213 -0.245 1.00 98.00 311 GLU A CA 1
ATOM 2521 C C . GLU A 1 311 ? 29.028 -10.195 0.815 1.00 98.00 311 GLU A C 1
ATOM 2523 O O . GLU A 1 311 ? 29.320 -10.377 1.998 1.00 98.00 311 GLU A O 1
ATOM 2528 N N . TRP A 1 312 ? 28.327 -9.139 0.404 1.00 98.06 312 TRP A N 1
ATOM 2529 C CA . TRP A 1 312 ? 27.793 -8.155 1.332 1.00 98.06 312 TRP A CA 1
ATOM 2530 C C . TRP A 1 312 ? 26.624 -8.708 2.157 1.00 98.06 312 TRP A C 1
ATOM 2532 O O . TRP A 1 312 ? 26.591 -8.481 3.367 1.00 98.06 312 TRP A O 1
ATOM 2542 N N . VAL A 1 313 ? 25.701 -9.469 1.553 1.00 97.69 313 VAL A N 1
ATOM 2543 C CA . VAL A 1 313 ? 24.570 -10.082 2.278 1.00 97.69 313 VAL A CA 1
ATOM 2544 C C . VAL A 1 313 ? 25.069 -11.086 3.323 1.00 97.69 313 VAL A C 1
ATOM 2546 O O . VAL A 1 313 ? 24.544 -11.112 4.434 1.00 97.69 313 VAL A O 1
ATOM 2549 N N . LYS A 1 314 ? 26.133 -11.851 3.039 1.00 96.38 314 LYS A N 1
ATOM 2550 C CA . LYS A 1 314 ? 26.783 -12.749 4.018 1.00 96.38 314 LYS A CA 1
ATOM 2551 C C . LYS A 1 314 ? 27.273 -12.023 5.276 1.00 96.38 314 LYS A C 1
ATOM 2553 O O . LYS A 1 314 ? 27.347 -12.633 6.337 1.00 96.38 314 LYS A O 1
ATOM 2558 N N . GLN A 1 315 ? 27.589 -10.731 5.176 1.00 95.56 315 GLN A N 1
ATOM 2559 C CA . GLN A 1 315 ? 28.000 -9.904 6.316 1.00 95.56 315 GLN A CA 1
ATOM 2560 C C . GLN A 1 315 ? 26.807 -9.406 7.152 1.00 95.56 315 GLN A C 1
ATOM 2562 O O . GLN A 1 315 ? 27.016 -8.849 8.224 1.00 95.56 315 GLN A O 1
ATOM 2567 N N . GLN A 1 316 ? 25.566 -9.620 6.699 1.00 93.69 316 GLN A N 1
ATOM 2568 C CA . GLN A 1 316 ? 24.336 -9.198 7.380 1.00 93.69 316 GLN A CA 1
ATOM 2569 C C . GLN A 1 316 ? 23.746 -10.303 8.277 1.00 93.69 316 GLN A C 1
ATOM 2571 O O . GLN A 1 316 ? 22.528 -10.443 8.352 1.00 93.69 316 GLN A O 1
ATOM 2576 N N . GLY A 1 317 ? 24.595 -11.106 8.933 1.00 87.38 317 GLY A N 1
ATOM 2577 C CA . GLY A 1 317 ? 24.192 -12.284 9.724 1.00 87.38 317 GLY A CA 1
ATOM 2578 C C . GLY A 1 317 ? 23.040 -12.019 10.701 1.00 87.38 317 GLY A C 1
ATOM 2579 O O . GLY A 1 317 ? 22.067 -12.766 10.715 1.00 87.38 317 GLY A O 1
ATOM 2580 N N . GLU A 1 318 ? 23.092 -10.885 11.405 1.00 88.81 318 GLU A N 1
ATOM 2581 C CA . GLU A 1 318 ? 22.069 -10.466 12.375 1.00 88.81 318 GLU A CA 1
ATOM 2582 C C . GLU A 1 318 ? 20.660 -10.349 11.768 1.00 88.81 318 GLU A C 1
ATOM 2584 O O . GLU A 1 318 ? 19.673 -10.560 12.465 1.00 88.81 318 GLU A O 1
ATOM 2589 N N . LEU A 1 319 ? 20.533 -10.045 10.466 1.00 88.81 319 LEU A N 1
ATOM 2590 C CA . LEU A 1 319 ? 19.225 -9.989 9.804 1.00 88.81 319 LEU A CA 1
ATOM 2591 C C . LEU A 1 319 ? 18.588 -11.377 9.692 1.00 88.81 319 LEU A C 1
ATOM 2593 O O . LEU A 1 319 ? 17.370 -11.496 9.821 1.00 88.81 319 LEU A O 1
ATOM 2597 N N . PHE A 1 320 ? 19.387 -12.423 9.472 1.00 90.00 320 PHE A N 1
ATOM 2598 C CA . PHE A 1 320 ? 18.888 -13.795 9.370 1.00 90.00 320 PHE A CA 1
ATOM 2599 C C . PHE A 1 320 ? 18.402 -14.324 10.723 1.00 90.00 320 PHE A C 1
ATOM 2601 O O . PHE A 1 320 ? 17.388 -15.020 10.769 1.00 90.00 320 PHE A O 1
ATOM 2608 N N . ASP A 1 321 ? 19.060 -13.930 11.818 1.00 85.75 321 ASP A N 1
ATOM 2609 C CA . ASP A 1 321 ? 18.693 -14.333 13.184 1.00 85.75 321 ASP A CA 1
ATOM 2610 C C . ASP A 1 321 ? 17.291 -13.851 13.585 1.00 85.75 321 ASP A C 1
ATOM 2612 O O . ASP A 1 321 ? 16.628 -14.462 14.422 1.00 85.75 321 ASP A O 1
ATOM 2616 N N . THR A 1 322 ? 16.802 -12.781 12.954 1.00 83.38 322 THR A N 1
ATOM 2617 C CA . THR A 1 322 ? 15.446 -12.271 13.194 1.00 83.38 322 THR A CA 1
ATOM 2618 C C . THR A 1 322 ? 14.335 -13.149 12.607 1.00 83.38 322 THR A C 1
ATOM 2620 O O . THR A 1 322 ? 13.169 -12.966 12.951 1.00 83.38 322 THR A O 1
ATOM 2623 N N . GLY A 1 323 ? 14.657 -14.041 11.661 1.00 86.38 323 GLY A N 1
ATOM 2624 C CA . GLY A 1 323 ? 13.675 -14.803 10.884 1.00 86.38 323 GLY A CA 1
ATOM 2625 C C . GLY A 1 323 ? 12.864 -13.983 9.866 1.00 86.38 323 GLY A C 1
ATOM 2626 O O . GLY A 1 323 ? 12.083 -14.566 9.115 1.00 86.38 323 GLY A O 1
ATOM 2627 N N . ILE A 1 324 ? 13.053 -12.657 9.799 1.00 91.75 324 ILE A N 1
ATOM 2628 C CA . ILE A 1 324 ? 12.315 -11.763 8.892 1.00 91.75 324 ILE A CA 1
ATOM 2629 C C . ILE A 1 324 ? 12.918 -11.732 7.483 1.00 91.75 324 ILE A C 1
ATOM 2631 O O . ILE A 1 324 ? 12.221 -11.417 6.524 1.00 91.75 324 ILE A O 1
ATOM 2635 N N . PHE A 1 325 ? 14.215 -12.016 7.342 1.00 96.75 325 PHE A N 1
ATOM 2636 C CA . PHE A 1 325 ? 14.963 -11.806 6.106 1.00 96.75 325 PHE A CA 1
ATOM 2637 C C . PHE A 1 325 ? 15.310 -13.129 5.419 1.00 96.75 325 PHE A C 1
ATOM 2639 O O . PHE A 1 325 ? 15.906 -14.027 6.015 1.00 96.75 325 PHE A O 1
ATOM 2646 N N . ASN A 1 326 ? 14.968 -13.227 4.136 1.00 97.56 326 ASN A N 1
ATOM 2647 C CA . ASN A 1 326 ? 15.331 -14.329 3.261 1.00 97.56 326 ASN A CA 1
ATOM 2648 C C . ASN A 1 326 ? 16.157 -13.801 2.089 1.00 97.56 326 ASN A C 1
ATOM 2650 O O . ASN A 1 326 ? 15.758 -12.857 1.402 1.00 97.56 326 ASN A O 1
ATOM 2654 N N . TYR A 1 327 ? 17.270 -14.472 1.814 1.00 98.56 327 TYR A N 1
ATOM 2655 C CA . TYR A 1 327 ? 18.071 -14.238 0.624 1.00 98.56 327 TYR A CA 1
ATOM 2656 C C . TYR A 1 327 ? 17.846 -15.374 -0.371 1.00 98.56 327 TYR A C 1
ATOM 2658 O O . TYR A 1 327 ? 17.962 -16.550 -0.026 1.00 98.56 327 TYR A O 1
ATOM 2666 N N . TYR A 1 328 ? 17.537 -15.022 -1.611 1.00 98.62 328 TYR A N 1
ATOM 2667 C CA . TYR A 1 328 ? 17.382 -15.943 -2.724 1.00 98.62 328 TYR A CA 1
ATOM 2668 C C . TYR A 1 328 ? 18.341 -15.552 -3.838 1.00 98.62 328 TYR A C 1
ATOM 2670 O O . TYR A 1 328 ? 18.554 -14.368 -4.076 1.00 98.62 328 TYR A O 1
ATOM 2678 N N . LYS A 1 329 ? 18.884 -16.533 -4.557 1.00 98.50 329 LYS A N 1
ATOM 2679 C CA . LYS A 1 329 ? 19.750 -16.280 -5.708 1.00 98.50 329 LYS A CA 1
ATOM 2680 C C . LYS A 1 329 ? 19.431 -17.194 -6.878 1.00 98.50 329 LYS A C 1
ATOM 2682 O O . LYS A 1 329 ? 19.262 -18.396 -6.690 1.00 98.50 329 LYS A O 1
ATOM 2687 N N . THR A 1 330 ? 19.405 -16.627 -8.079 1.00 98.00 330 THR A N 1
ATOM 2688 C CA . THR A 1 330 ? 19.516 -17.371 -9.342 1.00 98.00 330 THR A CA 1
ATOM 2689 C C . THR A 1 330 ? 20.888 -17.132 -9.963 1.00 98.00 330 THR A C 1
ATOM 2691 O O . THR A 1 330 ? 21.496 -16.086 -9.757 1.00 98.00 330 THR A O 1
ATOM 2694 N N . THR A 1 331 ? 21.385 -18.106 -10.722 1.00 96.31 331 THR A N 1
ATOM 2695 C CA . THR A 1 331 ? 22.710 -18.066 -11.368 1.00 96.31 331 THR A CA 1
ATOM 2696 C C . THR A 1 331 ? 22.638 -18.110 -12.895 1.00 96.31 331 THR A C 1
ATOM 2698 O O . THR A 1 331 ? 23.665 -18.133 -13.567 1.00 96.31 331 THR A O 1
ATOM 2701 N N . THR A 1 332 ? 21.427 -18.166 -13.460 1.00 95.12 332 THR A N 1
ATOM 2702 C CA . THR A 1 332 ? 21.208 -18.385 -14.901 1.00 95.12 332 THR A CA 1
ATOM 2703 C C . THR A 1 332 ? 21.105 -17.095 -15.728 1.00 95.12 332 THR A C 1
ATOM 2705 O O . THR A 1 332 ? 21.713 -17.044 -16.797 1.00 95.12 332 THR A O 1
ATOM 2708 N N . PRO A 1 333 ? 20.357 -16.055 -15.304 1.00 95.31 333 PRO A N 1
ATOM 2709 C CA . PRO A 1 333 ? 20.153 -14.863 -16.126 1.00 95.31 333 PRO A CA 1
ATOM 2710 C C . PRO A 1 333 ? 21.450 -14.092 -16.393 1.00 95.31 333 PRO A C 1
ATOM 2712 O O . PRO A 1 333 ? 22.250 -13.875 -15.486 1.00 95.31 333 PRO A O 1
ATOM 2715 N N . THR A 1 334 ? 21.648 -13.636 -17.630 1.00 94.31 334 THR A N 1
ATOM 2716 C CA . THR A 1 334 ? 22.778 -12.768 -18.026 1.00 94.31 334 THR A CA 1
ATOM 2717 C C . THR A 1 334 ? 22.371 -11.304 -18.202 1.00 94.31 334 THR A C 1
ATOM 2719 O O . THR A 1 334 ? 23.225 -10.420 -18.248 1.00 94.31 334 THR A O 1
ATOM 2722 N N . CYS A 1 335 ? 21.066 -11.048 -18.292 1.00 95.69 335 CYS A N 1
ATOM 2723 C CA . CYS A 1 335 ? 20.434 -9.734 -18.336 1.00 95.69 335 CYS A CA 1
ATOM 2724 C C . CYS A 1 335 ? 19.303 -9.696 -17.312 1.00 95.69 335 CYS A C 1
ATOM 2726 O O . CYS A 1 335 ? 18.697 -10.726 -17.001 1.00 95.69 335 CYS A O 1
ATOM 2728 N N . TYR A 1 336 ? 18.997 -8.501 -16.826 1.00 96.38 336 TYR A N 1
ATOM 2729 C CA . TYR A 1 336 ? 17.887 -8.273 -15.926 1.00 96.38 336 TYR A CA 1
ATOM 2730 C C . TYR A 1 336 ? 16.571 -8.400 -16.691 1.00 96.38 336 TYR A C 1
ATOM 2732 O O . TYR A 1 336 ? 16.347 -7.685 -17.664 1.00 96.38 336 TYR A O 1
ATOM 2740 N N . HIS A 1 337 ? 15.714 -9.316 -16.242 1.00 96.44 337 HIS A N 1
ATOM 2741 C CA . HIS A 1 337 ? 14.377 -9.521 -16.787 1.00 96.44 337 HIS A CA 1
ATOM 2742 C C . HIS A 1 337 ? 13.365 -9.209 -15.691 1.00 96.44 337 HIS A C 1
ATOM 2744 O O . HIS A 1 337 ? 13.093 -10.032 -14.818 1.00 96.44 337 HIS A O 1
ATOM 2750 N N . ARG A 1 338 ? 12.827 -7.992 -15.724 1.00 94.12 338 ARG A N 1
ATOM 2751 C CA . ARG A 1 338 ? 12.080 -7.386 -14.614 1.00 94.12 338 ARG A CA 1
ATOM 2752 C C . ARG A 1 338 ? 10.831 -8.167 -14.205 1.00 94.12 338 ARG A C 1
ATOM 2754 O O . ARG A 1 338 ? 10.613 -8.421 -13.026 1.00 94.12 338 ARG A O 1
ATOM 2761 N N . THR A 1 339 ? 10.015 -8.564 -15.174 1.00 97.19 339 THR A N 1
ATOM 2762 C CA . THR A 1 339 ? 8.769 -9.307 -14.929 1.00 97.19 339 THR A CA 1
ATOM 2763 C C . THR A 1 339 ? 9.031 -10.719 -14.406 1.00 97.19 339 THR A C 1
ATOM 2765 O O . THR A 1 339 ? 8.418 -11.130 -13.422 1.00 97.19 339 THR A O 1
ATOM 2768 N N . HIS A 1 340 ? 10.003 -11.429 -14.984 1.00 97.88 340 HIS A N 1
ATOM 2769 C CA . HIS A 1 340 ? 10.421 -12.755 -14.525 1.00 97.88 340 HIS A CA 1
ATOM 2770 C C . HIS A 1 340 ? 11.026 -12.737 -13.115 1.00 97.88 340 HIS A C 1
ATOM 2772 O O . HIS A 1 340 ? 10.628 -13.541 -12.268 1.00 97.88 340 HIS A O 1
ATOM 2778 N N . SER A 1 341 ? 11.912 -11.785 -12.807 1.00 97.38 341 SER A N 1
ATOM 2779 C CA . SER A 1 341 ? 12.503 -11.668 -11.469 1.00 97.38 341 SER A CA 1
ATOM 2780 C C . SER A 1 341 ? 11.437 -11.387 -10.403 1.00 97.38 341 SER A C 1
ATOM 2782 O O . SER A 1 341 ? 11.427 -12.031 -9.348 1.00 97.38 341 SER A O 1
ATOM 2784 N N . ARG A 1 342 ? 10.481 -10.489 -10.687 1.00 97.44 342 ARG A N 1
ATOM 2785 C CA . ARG A 1 342 ? 9.350 -10.194 -9.790 1.00 97.44 342 ARG A CA 1
ATOM 2786 C C . ARG A 1 342 ? 8.457 -11.417 -9.603 1.00 97.44 342 ARG A C 1
ATOM 2788 O O . ARG A 1 342 ? 8.117 -11.757 -8.470 1.00 97.44 342 ARG A O 1
ATOM 2795 N N . ASN A 1 343 ? 8.155 -12.138 -10.682 1.00 98.31 343 ASN A N 1
ATOM 2796 C CA . ASN A 1 343 ? 7.418 -13.400 -10.629 1.00 98.31 343 ASN A CA 1
ATOM 2797 C C . ASN A 1 343 ? 8.101 -14.443 -9.740 1.00 98.31 343 ASN A C 1
ATOM 2799 O O . ASN A 1 343 ? 7.437 -15.054 -8.900 1.00 98.31 343 ASN A O 1
ATOM 2803 N N . MET A 1 344 ? 9.418 -14.622 -9.873 1.00 98.25 344 MET A N 1
ATOM 2804 C CA . MET A 1 344 ? 10.189 -15.510 -9.001 1.00 98.25 344 MET A CA 1
ATOM 2805 C C . MET A 1 344 ? 10.054 -15.110 -7.530 1.00 98.25 344 MET A C 1
ATOM 2807 O O . MET A 1 344 ? 9.677 -15.939 -6.700 1.00 98.25 344 MET A O 1
ATOM 2811 N N . ALA A 1 345 ? 10.308 -13.841 -7.203 1.00 98.12 345 ALA A N 1
ATOM 2812 C CA . ALA A 1 345 ? 10.266 -13.354 -5.826 1.00 98.12 345 ALA A CA 1
ATOM 2813 C C . ALA A 1 345 ? 8.865 -13.512 -5.198 1.00 98.12 345 ALA A C 1
ATOM 2815 O O . ALA A 1 345 ? 8.719 -14.050 -4.097 1.00 98.12 345 ALA A O 1
ATOM 2816 N N . PHE A 1 346 ? 7.810 -13.156 -5.935 1.00 98.19 346 PHE A N 1
ATOM 2817 C CA . PHE A 1 346 ? 6.427 -13.297 -5.471 1.00 98.19 346 PHE A CA 1
ATOM 2818 C C . PHE A 1 346 ? 6.025 -14.765 -5.264 1.00 98.19 346 PHE A C 1
ATOM 2820 O O . PHE A 1 346 ? 5.278 -15.082 -4.337 1.00 98.19 346 PHE A O 1
ATOM 2827 N N . ARG A 1 347 ? 6.526 -15.693 -6.088 1.00 97.19 347 ARG A N 1
ATOM 2828 C CA . ARG A 1 347 ? 6.266 -17.131 -5.904 1.00 97.19 347 ARG A CA 1
ATOM 2829 C C . ARG A 1 347 ? 6.956 -17.706 -4.669 1.00 97.19 347 ARG A C 1
ATOM 2831 O O . ARG A 1 347 ? 6.374 -18.578 -4.024 1.00 97.19 347 ARG A O 1
ATOM 2838 N N . LEU A 1 348 ? 8.150 -17.208 -4.343 1.00 96.50 348 LEU A N 1
ATOM 2839 C CA . LEU A 1 348 ? 8.932 -17.596 -3.160 1.00 96.50 348 LEU A CA 1
ATOM 2840 C C . LEU A 1 348 ? 8.358 -17.041 -1.846 1.00 96.50 348 LEU A C 1
ATOM 2842 O O . LEU A 1 348 ? 8.712 -17.527 -0.773 1.00 96.50 348 LEU A O 1
ATOM 2846 N N . SER A 1 349 ? 7.469 -16.049 -1.927 1.00 96.50 349 SER A N 1
ATOM 2847 C CA . SER A 1 349 ? 6.798 -15.453 -0.771 1.00 96.50 349 SER A CA 1
ATOM 2848 C C . SER A 1 349 ? 5.890 -16.434 -0.034 1.00 96.50 349 SER A C 1
ATOM 2850 O O . SER A 1 349 ? 5.172 -17.227 -0.653 1.00 96.50 349 SER A O 1
ATOM 2852 N N . THR A 1 350 ? 5.861 -16.311 1.292 1.00 95.62 350 THR A N 1
ATOM 2853 C CA . THR A 1 350 ? 4.980 -17.085 2.180 1.00 95.62 350 THR A CA 1
ATOM 2854 C C . THR A 1 350 ? 3.801 -16.281 2.729 1.00 95.62 350 THR A C 1
ATOM 2856 O O . THR A 1 350 ? 2.882 -16.880 3.279 1.00 95.62 350 THR A O 1
ATOM 2859 N N . GLY A 1 351 ? 3.807 -14.954 2.574 1.00 94.88 351 GLY A N 1
ATOM 2860 C CA . GLY A 1 351 ? 2.734 -14.076 3.025 1.00 94.88 351 GLY A CA 1
ATOM 2861 C C . GLY A 1 351 ? 1.435 -14.232 2.234 1.00 94.88 351 GLY A C 1
ATOM 2862 O O . GLY A 1 351 ? 1.438 -14.575 1.046 1.00 94.88 351 GLY A O 1
ATOM 2863 N N . ASP A 1 352 ? 0.319 -13.933 2.897 1.00 93.81 352 ASP A N 1
ATOM 2864 C CA . ASP A 1 352 ? -0.996 -13.797 2.261 1.00 93.81 352 ASP A CA 1
ATOM 2865 C C . ASP A 1 352 ? -1.030 -12.582 1.332 1.00 93.81 352 ASP A C 1
ATOM 2867 O O . ASP A 1 352 ? -1.709 -12.593 0.303 1.00 93.81 352 ASP A O 1
ATOM 2871 N N . ILE A 1 353 ? -0.274 -11.546 1.696 1.00 96.38 353 ILE A N 1
ATOM 2872 C CA . ILE A 1 353 ? -0.101 -10.304 0.951 1.00 96.38 353 ILE A CA 1
ATOM 2873 C C . ILE A 1 353 ? 1.328 -10.282 0.416 1.00 96.38 353 ILE A C 1
ATOM 2875 O O . ILE A 1 353 ? 2.285 -10.579 1.131 1.00 96.38 353 ILE A O 1
ATOM 2879 N N . VAL A 1 354 ? 1.490 -9.914 -0.848 1.00 98.25 354 VAL A N 1
ATOM 2880 C CA . VAL A 1 354 ? 2.802 -9.732 -1.475 1.00 98.25 354 VAL A CA 1
ATOM 2881 C C . VAL A 1 354 ? 2.950 -8.286 -1.920 1.00 98.25 354 VAL A C 1
ATOM 2883 O O . VAL A 1 354 ? 2.004 -7.679 -2.422 1.00 98.25 354 VAL A O 1
ATOM 2886 N N . CYS A 1 355 ? 4.139 -7.735 -1.697 1.00 98.38 355 CYS A N 1
ATOM 2887 C CA . CYS A 1 355 ? 4.499 -6.377 -2.062 1.00 98.38 355 CYS A CA 1
ATOM 2888 C C . CYS A 1 355 ? 5.724 -6.387 -2.975 1.00 98.38 355 CYS A C 1
ATOM 2890 O O . CYS A 1 355 ? 6.730 -6.995 -2.610 1.00 98.38 355 CYS A O 1
ATOM 2892 N N . ASN A 1 356 ? 5.685 -5.697 -4.116 1.00 97.94 356 ASN A N 1
ATOM 2893 C CA . ASN A 1 356 ? 6.918 -5.386 -4.845 1.00 97.94 356 ASN A CA 1
ATOM 2894 C C . ASN A 1 356 ? 7.625 -4.216 -4.147 1.00 97.94 356 ASN A C 1
ATOM 2896 O O . ASN A 1 356 ? 6.985 -3.228 -3.782 1.00 97.94 356 ASN A O 1
ATOM 2900 N N . LEU A 1 357 ? 8.932 -4.339 -3.937 1.00 97.38 357 LEU A N 1
ATOM 2901 C CA . LEU A 1 357 ? 9.769 -3.317 -3.323 1.00 97.38 357 LEU A CA 1
ATOM 2902 C C . LEU A 1 357 ? 11.072 -3.206 -4.111 1.00 97.38 357 LEU A C 1
ATOM 2904 O O . LEU A 1 357 ? 11.962 -4.037 -3.960 1.00 97.38 357 LEU A O 1
ATOM 2908 N N . ASP A 1 358 ? 11.195 -2.177 -4.945 1.00 95.44 358 ASP A N 1
ATOM 2909 C CA . ASP A 1 358 ? 12.411 -1.977 -5.733 1.00 95.44 358 ASP A CA 1
ATOM 2910 C C . ASP A 1 358 ? 13.633 -1.698 -4.819 1.00 95.44 358 ASP A C 1
ATOM 2912 O O . ASP A 1 358 ? 13.511 -1.234 -3.682 1.00 95.44 358 ASP A O 1
ATOM 2916 N N . ALA A 1 359 ? 14.843 -2.018 -5.285 1.00 95.75 359 ALA A N 1
ATOM 2917 C CA . ALA A 1 359 ? 16.060 -1.970 -4.461 1.00 95.75 359 ALA A CA 1
ATOM 2918 C C . ALA A 1 359 ? 16.404 -0.563 -3.926 1.00 95.75 359 ALA A C 1
ATOM 2920 O O . ALA A 1 359 ? 17.059 -0.423 -2.893 1.00 95.75 359 ALA A O 1
ATOM 2921 N N . ASP A 1 360 ? 15.975 0.474 -4.634 1.00 95.25 360 ASP A N 1
ATOM 2922 C CA . ASP A 1 360 ? 16.197 1.900 -4.384 1.00 95.25 360 ASP A CA 1
ATOM 2923 C C . ASP A 1 360 ? 15.049 2.566 -3.604 1.00 95.25 360 ASP A C 1
ATOM 2925 O O . ASP A 1 360 ? 15.064 3.770 -3.356 1.00 95.25 360 ASP A O 1
ATOM 2929 N N . ASN A 1 361 ? 14.047 1.797 -3.190 1.00 96.12 361 ASN A N 1
ATOM 2930 C CA . ASN A 1 361 ? 12.847 2.302 -2.540 1.00 96.12 361 ASN A CA 1
ATOM 2931 C C . ASN A 1 361 ? 12.935 2.237 -0.999 1.00 96.12 361 ASN A C 1
ATOM 2933 O O . ASN A 1 361 ? 13.359 1.240 -0.410 1.00 96.12 361 ASN A O 1
ATOM 2937 N N . TYR A 1 362 ? 12.447 3.285 -0.327 1.00 95.38 362 TYR A N 1
ATOM 2938 C CA . TYR A 1 362 ? 12.187 3.291 1.116 1.00 95.38 362 TYR A CA 1
ATOM 2939 C C . TYR A 1 362 ? 10.699 3.072 1.390 1.00 95.38 362 TYR A C 1
ATOM 2941 O O . TYR A 1 362 ? 9.850 3.749 0.804 1.00 95.38 362 TYR A O 1
ATOM 2949 N N . LEU A 1 363 ? 10.383 2.162 2.310 1.00 93.38 363 LEU A N 1
ATOM 2950 C CA . LEU A 1 363 ? 9.017 1.923 2.779 1.00 93.38 363 LEU A CA 1
ATOM 2951 C C . LEU A 1 363 ? 8.519 3.059 3.674 1.00 93.38 363 LEU A C 1
ATOM 2953 O O . LEU A 1 363 ? 7.381 3.490 3.527 1.00 93.38 363 LEU A O 1
ATOM 2957 N N . GLY A 1 364 ? 9.391 3.559 4.553 1.00 89.19 364 GLY A N 1
ATOM 2958 C CA . GLY A 1 364 ? 9.038 4.453 5.652 1.00 89.19 364 GLY A CA 1
ATOM 2959 C C . GLY A 1 364 ? 8.542 3.697 6.891 1.00 89.19 364 GLY A C 1
ATOM 2960 O O . GLY A 1 364 ? 8.129 2.535 6.818 1.00 89.19 364 GLY A O 1
ATOM 2961 N N . GLU A 1 365 ? 8.572 4.380 8.037 1.00 83.25 365 GLU A N 1
ATOM 2962 C CA . GLU A 1 365 ? 8.158 3.838 9.335 1.00 83.25 365 GLU A CA 1
ATOM 2963 C C . GLU A 1 365 ? 6.679 3.431 9.356 1.00 83.25 365 GLU A C 1
ATOM 2965 O O . GLU A 1 365 ? 5.776 4.238 9.089 1.00 83.25 365 GLU A O 1
ATOM 2970 N N . GLY A 1 366 ? 6.435 2.166 9.709 1.00 82.31 366 GLY A N 1
ATOM 2971 C CA . GLY A 1 366 ? 5.094 1.615 9.892 1.00 82.31 366 GLY A CA 1
ATOM 2972 C C . GLY A 1 366 ? 4.315 1.359 8.599 1.00 82.31 366 GLY A C 1
ATOM 2973 O O . GLY A 1 366 ? 3.093 1.229 8.654 1.00 82.31 366 GLY A O 1
ATOM 2974 N N . PHE A 1 367 ? 4.971 1.278 7.439 1.00 90.88 367 PHE A N 1
ATOM 2975 C CA . PHE A 1 367 ? 4.312 0.916 6.180 1.00 90.88 367 PHE A CA 1
ATOM 2976 C C . PHE A 1 367 ? 3.682 -0.481 6.221 1.00 90.88 367 PHE A C 1
ATOM 2978 O O . PHE A 1 367 ? 2.529 -0.647 5.838 1.00 90.88 367 PHE A O 1
ATOM 2985 N N . ALA A 1 368 ? 4.399 -1.487 6.727 1.00 90.81 368 ALA A N 1
ATOM 2986 C CA . ALA A 1 368 ? 3.884 -2.854 6.824 1.00 90.81 368 ALA A CA 1
ATOM 2987 C C . ALA A 1 368 ? 2.617 -2.921 7.679 1.00 90.81 368 ALA A C 1
ATOM 2989 O O . ALA A 1 368 ? 1.604 -3.472 7.263 1.00 90.81 368 ALA A O 1
ATOM 2990 N N . ALA A 1 369 ? 2.670 -2.280 8.845 1.00 83.81 369 ALA A N 1
ATOM 2991 C CA . ALA A 1 369 ? 1.543 -2.098 9.746 1.00 83.81 369 ALA A CA 1
ATOM 2992 C C . ALA A 1 369 ? 0.342 -1.453 9.042 1.00 83.81 369 ALA A C 1
ATOM 2994 O O . ALA A 1 369 ? -0.787 -1.925 9.160 1.00 83.81 369 ALA A O 1
ATOM 2995 N N . TYR A 1 370 ? 0.591 -0.374 8.304 1.00 85.94 370 TYR A N 1
ATOM 2996 C CA . TYR A 1 370 ? -0.431 0.330 7.546 1.00 85.94 370 TYR A CA 1
ATOM 2997 C C . TYR A 1 370 ? -1.092 -0.579 6.500 1.00 85.94 370 TYR A C 1
ATOM 2999 O O . TYR A 1 370 ? -2.314 -0.719 6.509 1.00 85.94 370 TYR A O 1
ATOM 3007 N N . ILE A 1 371 ? -0.300 -1.264 5.669 1.00 90.31 371 ILE A N 1
ATOM 3008 C CA . ILE A 1 371 ? -0.816 -2.169 4.634 1.00 90.31 371 ILE A CA 1
ATOM 3009 C C . ILE A 1 371 ? -1.594 -3.335 5.251 1.00 90.31 371 ILE A C 1
ATOM 3011 O O . ILE A 1 371 ? -2.705 -3.613 4.814 1.00 90.31 371 ILE A O 1
ATOM 3015 N N . LEU A 1 372 ? -1.068 -3.988 6.291 1.00 87.50 372 LEU A N 1
ATOM 3016 C CA . LEU A 1 372 ? -1.769 -5.087 6.964 1.00 87.50 372 LEU A CA 1
ATOM 3017 C C . LEU A 1 372 ? -3.154 -4.651 7.453 1.00 87.50 372 LEU A C 1
ATOM 3019 O O . LEU A 1 372 ? -4.137 -5.338 7.192 1.00 87.50 372 LEU A O 1
ATOM 3023 N N . ASN A 1 373 ? -3.253 -3.479 8.085 1.00 81.50 373 ASN A N 1
ATOM 3024 C CA . ASN A 1 373 ? -4.540 -2.965 8.545 1.00 81.50 373 ASN A CA 1
ATOM 3025 C C . ASN A 1 373 ? -5.484 -2.616 7.383 1.00 81.50 373 ASN A C 1
ATOM 3027 O O . ASN A 1 373 ? -6.671 -2.915 7.479 1.00 81.50 373 ASN A O 1
ATOM 3031 N N . LEU A 1 374 ? -4.985 -2.055 6.275 1.00 85.38 374 LEU A N 1
ATOM 3032 C CA . LEU A 1 374 ? -5.810 -1.835 5.081 1.00 85.38 374 LEU A CA 1
ATOM 3033 C C . LEU A 1 374 ? -6.412 -3.144 4.553 1.00 85.38 374 LEU A C 1
ATOM 3035 O O . LEU A 1 374 ? -7.607 -3.206 4.269 1.00 85.38 374 LEU A O 1
ATOM 3039 N N . PHE A 1 375 ? -5.614 -4.208 4.465 1.00 86.50 375 PHE A N 1
ATOM 3040 C CA . PHE A 1 375 ? -6.082 -5.513 3.993 1.00 86.50 375 PHE A CA 1
ATOM 3041 C C . PHE A 1 375 ? -7.039 -6.208 4.975 1.00 86.50 375 PHE A C 1
ATOM 3043 O O . PHE A 1 375 ? -7.995 -6.832 4.526 1.00 86.50 375 PHE A O 1
ATOM 3050 N N . CYS A 1 376 ? -6.861 -6.053 6.294 1.00 79.69 376 CYS A N 1
ATOM 3051 C CA . CYS A 1 376 ? -7.813 -6.570 7.292 1.00 79.69 376 CYS A CA 1
ATOM 3052 C C . CYS A 1 376 ? -9.195 -5.894 7.228 1.00 79.69 376 CYS A C 1
ATOM 3054 O O . CYS A 1 376 ? -10.176 -6.431 7.743 1.00 79.69 376 CYS A O 1
ATOM 3056 N N . MET A 1 377 ? -9.272 -4.679 6.680 1.00 72.25 377 MET A N 1
ATOM 3057 C CA . MET A 1 377 ? -10.470 -3.833 6.743 1.00 72.25 377 MET A CA 1
ATOM 3058 C C . MET A 1 377 ? -11.152 -3.630 5.389 1.00 72.25 377 MET A C 1
ATOM 3060 O O . MET A 1 377 ? -12.258 -3.095 5.338 1.00 72.25 377 MET A O 1
ATOM 3064 N N . SER A 1 378 ? -10.505 -4.027 4.298 1.00 72.25 378 SER A N 1
ATOM 3065 C CA . SER A 1 378 ? -11.022 -3.891 2.938 1.00 72.25 378 SER A CA 1
ATOM 3066 C C . SER A 1 378 ? -11.804 -5.127 2.494 1.00 72.25 378 SER A C 1
ATOM 3068 O O . SER A 1 378 ? -11.715 -6.208 3.079 1.00 72.25 378 SER A O 1
ATOM 3070 N N . ALA A 1 379 ? -12.593 -4.972 1.427 1.00 68.44 379 ALA A N 1
ATOM 3071 C CA . ALA A 1 379 ? -13.155 -6.120 0.729 1.00 68.44 379 ALA A CA 1
ATOM 3072 C C . ALA A 1 379 ? -12.020 -7.000 0.185 1.00 68.44 379 ALA A C 1
ATOM 3074 O O . ALA A 1 379 ? -10.986 -6.492 -0.242 1.00 68.44 379 ALA A O 1
ATOM 3075 N N . GLU A 1 380 ? -12.223 -8.320 0.116 1.00 77.12 380 GLU A N 1
ATOM 3076 C CA . GLU A 1 380 ? -11.157 -9.217 -0.346 1.00 77.12 380 GLU A CA 1
ATOM 3077 C C . GLU A 1 380 ? -10.621 -8.847 -1.740 1.00 77.12 380 GLU A C 1
ATOM 3079 O O . GLU A 1 380 ? -9.462 -9.110 -2.024 1.00 77.12 380 GLU A O 1
ATOM 3084 N N . LYS A 1 381 ? -11.426 -8.223 -2.611 1.00 89.56 381 LYS A N 1
ATOM 3085 C CA . LYS A 1 381 ? -11.093 -7.901 -4.008 1.00 89.56 381 LYS A CA 1
ATOM 3086 C C . LYS A 1 381 ? -10.435 -6.531 -4.192 1.00 89.56 381 LYS A C 1
ATOM 3088 O O . LYS A 1 381 ? -10.890 -5.755 -5.022 1.00 89.56 381 LYS A O 1
ATOM 3093 N N . VAL A 1 382 ? -9.342 -6.273 -3.479 1.00 93.00 382 VAL A N 1
ATOM 3094 C CA . VAL A 1 382 ? -8.569 -5.026 -3.610 1.00 93.00 382 VAL A CA 1
ATOM 3095 C C . VAL A 1 382 ? -7.074 -5.278 -3.839 1.00 93.00 382 VAL A C 1
ATOM 3097 O O . VAL A 1 382 ? -6.533 -6.318 -3.441 1.00 93.00 382 VAL A O 1
ATOM 3100 N N . PHE A 1 383 ? -6.402 -4.317 -4.470 1.00 96.12 383 PHE A N 1
ATOM 3101 C CA . PHE A 1 383 ? -4.951 -4.138 -4.441 1.00 96.12 383 PHE A CA 1
ATOM 3102 C C . PHE A 1 383 ? -4.594 -2.655 -4.280 1.00 96.12 383 PHE A C 1
ATOM 3104 O O . PHE A 1 383 ? -5.360 -1.785 -4.685 1.00 96.12 383 PHE A O 1
ATOM 3111 N N . TYR A 1 384 ? -3.427 -2.370 -3.702 1.00 95.06 384 TYR A N 1
ATOM 3112 C CA . TYR A 1 384 ? -2.967 -1.013 -3.412 1.00 95.06 384 TYR A CA 1
ATOM 3113 C C . TYR A 1 384 ? -1.717 -0.660 -4.214 1.00 95.06 384 TYR A C 1
ATOM 3115 O O . TYR A 1 384 ? -0.776 -1.453 -4.293 1.00 95.06 384 TYR A O 1
ATOM 3123 N N . THR A 1 385 ? -1.686 0.551 -4.768 1.00 94.88 385 THR A N 1
ATOM 3124 C CA . THR A 1 385 ? -0.513 1.118 -5.454 1.00 94.88 385 THR A CA 1
ATOM 3125 C C . THR A 1 385 ? -0.293 2.569 -5.025 1.00 94.88 385 THR A C 1
ATOM 3127 O O . THR A 1 385 ? -1.235 3.233 -4.586 1.00 94.88 385 THR A O 1
ATOM 3130 N N . PRO A 1 386 ? 0.906 3.144 -5.194 1.00 91.44 386 PRO A N 1
ATOM 3131 C CA . PRO A 1 386 ? 1.071 4.589 -5.154 1.00 91.44 386 PRO A CA 1
ATOM 3132 C C . PRO A 1 386 ? 0.260 5.279 -6.249 1.00 91.44 386 PRO A C 1
ATOM 3134 O O . PRO A 1 386 ? -0.180 4.662 -7.226 1.00 91.44 386 PRO A O 1
ATOM 3137 N N . ARG A 1 387 ? 0.086 6.591 -6.096 1.00 86.81 387 ARG A N 1
ATOM 3138 C CA . ARG A 1 387 ? -0.439 7.435 -7.171 1.00 86.81 387 ARG A CA 1
ATOM 3139 C C . ARG A 1 387 ? 0.584 7.511 -8.303 1.00 86.81 387 ARG A C 1
ATOM 3141 O O . ARG A 1 387 ? 1.782 7.587 -8.058 1.00 86.81 387 ARG A O 1
ATOM 3148 N N . TYR A 1 388 ? 0.107 7.598 -9.542 1.00 82.88 388 TYR A N 1
ATOM 3149 C CA . TYR A 1 388 ? 0.972 7.705 -10.727 1.00 82.88 388 TYR A CA 1
ATOM 3150 C C . TYR A 1 388 ? 1.813 8.992 -10.791 1.00 82.88 388 TYR A C 1
ATOM 3152 O O . TYR A 1 388 ? 2.711 9.084 -11.622 1.00 82.88 388 TYR A O 1
ATOM 3160 N N . SER A 1 389 ? 1.550 9.982 -9.928 1.00 77.31 389 SER A N 1
ATOM 3161 C CA . SER A 1 389 ? 2.434 11.141 -9.743 1.00 77.31 389 SER A CA 1
ATOM 3162 C C . SER A 1 389 ? 3.791 10.762 -9.140 1.00 77.31 389 SER A C 1
ATOM 3164 O O . SER A 1 389 ? 4.770 11.472 -9.348 1.00 77.31 389 SER A O 1
ATOM 3166 N N . GLU A 1 390 ? 3.869 9.632 -8.435 1.00 78.50 390 GLU A N 1
ATOM 3167 C CA . GLU A 1 390 ? 5.050 9.179 -7.703 1.00 78.50 390 GLU A CA 1
ATOM 3168 C C . GLU A 1 390 ? 5.896 8.222 -8.564 1.00 78.50 390 GLU A C 1
ATOM 3170 O O . GLU A 1 390 ? 5.990 7.025 -8.289 1.00 78.50 390 GLU A O 1
ATOM 3175 N N . ARG A 1 391 ? 6.482 8.743 -9.654 1.00 75.94 391 ARG A N 1
ATOM 3176 C CA . ARG A 1 391 ? 7.076 7.951 -10.756 1.00 75.94 391 ARG A CA 1
ATOM 3177 C C . ARG A 1 391 ? 8.011 6.819 -10.308 1.00 75.94 391 ARG A C 1
ATOM 3179 O O . ARG A 1 391 ? 7.887 5.706 -10.812 1.00 75.94 391 ARG A O 1
ATOM 3186 N N . ASP A 1 392 ? 8.917 7.090 -9.371 1.00 83.56 392 ASP A N 1
ATOM 3187 C CA . ASP A 1 392 ? 9.969 6.147 -8.954 1.00 83.56 392 ASP A CA 1
ATOM 3188 C C . ASP A 1 392 ? 9.497 5.087 -7.944 1.00 83.56 392 ASP A C 1
ATOM 3190 O O . ASP A 1 392 ? 10.269 4.223 -7.531 1.00 83.56 392 ASP A O 1
ATOM 3194 N N . VAL A 1 393 ? 8.222 5.130 -7.548 1.00 86.94 393 VAL A N 1
ATOM 3195 C CA . VAL A 1 393 ? 7.609 4.124 -6.670 1.00 86.94 393 VAL A CA 1
ATOM 3196 C C . VAL A 1 393 ? 6.373 3.471 -7.287 1.00 86.94 393 VAL A C 1
ATOM 3198 O O . VAL A 1 393 ? 5.754 2.645 -6.624 1.00 86.94 393 VAL A O 1
ATOM 3201 N N . ILE A 1 394 ? 6.002 3.785 -8.539 1.00 86.75 394 ILE A N 1
ATOM 3202 C CA . ILE A 1 394 ? 4.792 3.242 -9.200 1.00 86.75 394 ILE A CA 1
ATOM 3203 C C . ILE A 1 394 ? 4.725 1.712 -9.112 1.00 86.75 394 ILE A C 1
ATOM 3205 O O . ILE A 1 394 ? 3.636 1.162 -8.952 1.00 86.75 394 ILE A O 1
ATOM 3209 N N . GLY A 1 395 ? 5.874 1.034 -9.168 1.00 89.75 395 GLY A N 1
ATOM 3210 C CA . GLY A 1 395 ? 5.968 -0.419 -9.057 1.00 89.75 395 GLY A CA 1
ATOM 3211 C C . GLY A 1 395 ? 5.688 -0.985 -7.662 1.00 89.75 395 GLY A C 1
ATOM 3212 O O . GLY A 1 395 ? 5.706 -2.200 -7.505 1.00 89.75 395 GLY A O 1
ATOM 3213 N N . ARG A 1 396 ? 5.436 -0.169 -6.628 1.00 94.56 396 ARG A N 1
ATOM 3214 C CA . ARG A 1 396 ? 5.115 -0.629 -5.263 1.00 94.56 396 ARG A CA 1
ATOM 3215 C C . ARG A 1 396 ? 3.684 -1.153 -5.168 1.00 94.56 396 ARG A C 1
ATOM 3217 O O . ARG A 1 396 ? 2.800 -0.541 -4.581 1.00 94.56 396 ARG A O 1
ATOM 3224 N N . LEU A 1 397 ? 3.459 -2.309 -5.763 1.00 96.12 397 LEU A N 1
ATOM 3225 C CA . LEU A 1 397 ? 2.195 -3.024 -5.715 1.00 96.12 397 LEU A CA 1
ATOM 3226 C C . LEU A 1 397 ? 2.075 -3.798 -4.404 1.00 96.12 397 LEU A C 1
ATOM 3228 O O . LEU A 1 397 ? 2.938 -4.630 -4.147 1.00 96.12 397 LEU A O 1
ATOM 3232 N N . CYS A 1 398 ? 0.994 -3.616 -3.643 1.00 97.25 398 CYS A N 1
ATOM 3233 C CA . CYS A 1 398 ? 0.573 -4.528 -2.575 1.00 97.25 398 CYS A CA 1
ATOM 3234 C C . CYS A 1 398 ? -0.725 -5.233 -2.985 1.00 97.25 398 CYS A C 1
ATOM 3236 O O . CYS A 1 398 ? -1.723 -4.573 -3.267 1.00 97.25 398 CYS A O 1
ATOM 3238 N N . LEU A 1 399 ? -0.754 -6.565 -2.994 1.00 96.75 399 LEU A N 1
ATOM 3239 C CA . LEU A 1 399 ? -1.962 -7.331 -3.323 1.00 96.75 399 LEU A CA 1
ATOM 3240 C C . LEU A 1 399 ? -2.021 -8.669 -2.593 1.00 96.75 399 LEU A C 1
ATOM 3242 O O . LEU A 1 399 ? -0.999 -9.221 -2.182 1.00 96.75 399 LEU A O 1
ATOM 3246 N N . TRP A 1 400 ? -3.221 -9.240 -2.515 1.00 96.12 400 TRP A N 1
ATOM 3247 C CA . TRP A 1 400 ? -3.384 -10.625 -2.094 1.00 96.12 400 TRP A CA 1
ATOM 3248 C C . TRP A 1 400 ? -2.630 -11.574 -3.027 1.00 96.12 400 TRP A C 1
ATOM 3250 O O . TRP A 1 400 ? -2.869 -11.608 -4.238 1.00 96.12 400 TRP A O 1
ATOM 3260 N N . ARG A 1 401 ? -1.789 -12.439 -2.462 1.00 96.62 401 ARG A N 1
ATOM 3261 C CA . ARG A 1 401 ? -1.028 -13.451 -3.202 1.00 96.62 401 ARG A CA 1
ATOM 3262 C C . ARG A 1 401 ? -1.936 -14.341 -4.049 1.00 96.62 401 ARG A C 1
ATOM 3264 O O . ARG A 1 401 ? -1.608 -14.632 -5.195 1.00 96.62 401 ARG A O 1
ATOM 3271 N N . LYS A 1 402 ? -3.116 -14.718 -3.537 1.00 95.81 402 LYS A N 1
ATOM 3272 C CA . LYS A 1 402 ? -4.116 -15.495 -4.298 1.00 95.81 402 LYS A CA 1
ATOM 3273 C C . LYS A 1 402 ? -4.543 -14.797 -5.597 1.00 95.81 402 LYS A C 1
ATOM 3275 O O . LYS A 1 402 ? -4.743 -15.465 -6.605 1.00 95.81 402 LYS A O 1
ATOM 3280 N N . HIS A 1 403 ? -4.630 -13.466 -5.595 1.00 97.31 403 HIS A N 1
ATOM 3281 C CA . HIS A 1 403 ? -5.008 -12.683 -6.769 1.00 97.31 403 HIS A CA 1
ATOM 3282 C C . HIS A 1 403 ? -3.879 -12.580 -7.783 1.00 97.31 403 HIS A C 1
ATOM 3284 O O . HIS A 1 403 ? -4.119 -12.797 -8.969 1.00 97.31 403 HIS A O 1
ATOM 3290 N N . PHE A 1 404 ? -2.647 -12.375 -7.318 1.00 97.75 404 PHE A N 1
ATOM 3291 C CA . PHE A 1 404 ? -1.461 -12.457 -8.169 1.00 97.75 404 PHE A CA 1
ATOM 3292 C C . PHE A 1 404 ? -1.377 -13.798 -8.918 1.00 97.75 404 PHE A C 1
ATOM 3294 O O . PHE A 1 404 ? -1.184 -13.831 -10.133 1.00 97.75 404 PHE A O 1
ATOM 3301 N N . LEU A 1 405 ? -1.592 -14.907 -8.199 1.00 96.50 405 LEU A N 1
ATOM 3302 C CA . LEU A 1 405 ? -1.618 -16.248 -8.785 1.00 96.50 405 LEU A CA 1
ATOM 3303 C C . LEU A 1 405 ? -2.780 -16.419 -9.775 1.00 96.50 405 LEU A C 1
ATOM 3305 O O . LEU A 1 405 ? -2.593 -17.027 -10.823 1.00 96.50 405 LEU A O 1
ATOM 3309 N N . SER A 1 406 ? -3.960 -15.866 -9.473 1.00 96.19 406 SER A N 1
ATOM 3310 C CA . SER A 1 406 ? -5.152 -16.002 -10.324 1.00 96.19 406 SER A CA 1
ATOM 3311 C C . SER A 1 406 ? -5.025 -15.337 -11.698 1.00 96.19 406 SER A C 1
ATOM 3313 O O . SER A 1 406 ? -5.693 -15.761 -12.637 1.00 96.19 406 SER A O 1
ATOM 3315 N N . VAL A 1 407 ? -4.153 -14.330 -11.826 1.00 96.75 407 VAL A N 1
ATOM 3316 C CA . VAL A 1 407 ? -3.870 -13.645 -13.096 1.00 96.75 407 VAL A CA 1
ATOM 3317 C C . VAL A 1 407 ? -2.558 -14.111 -13.741 1.00 96.75 407 VAL A C 1
ATOM 3319 O O . VAL A 1 407 ? -2.085 -13.478 -14.676 1.00 96.75 407 VAL A O 1
ATOM 3322 N N . ASN A 1 408 ? -1.963 -15.214 -13.274 1.00 97.19 408 ASN A N 1
ATOM 3323 C CA . ASN A 1 408 ? -0.689 -15.759 -13.767 1.00 97.19 408 ASN A CA 1
ATOM 3324 C C . ASN A 1 408 ? 0.513 -14.796 -13.671 1.00 97.19 408 ASN A C 1
ATOM 3326 O O . ASN A 1 408 ? 1.417 -14.846 -14.506 1.00 97.19 408 ASN A O 1
ATOM 3330 N N . GLY A 1 409 ? 0.540 -13.938 -12.648 1.00 97.50 409 GLY A N 1
ATOM 3331 C CA . GLY A 1 409 ? 1.663 -13.042 -12.371 1.00 97.50 409 GLY A CA 1
ATOM 3332 C C . GLY A 1 409 ? 1.876 -11.932 -13.406 1.00 97.50 409 GLY A C 1
ATOM 3333 O O . GLY A 1 409 ? 0.974 -11.599 -14.177 1.00 97.50 409 GLY A O 1
ATOM 3334 N N . TYR A 1 410 ? 3.067 -11.330 -13.401 1.00 98.19 410 TYR A N 1
ATOM 3335 C CA . TYR A 1 410 ? 3.531 -10.371 -14.409 1.00 98.19 410 TYR A CA 1
ATOM 3336 C C . TYR A 1 410 ? 3.715 -11.045 -15.767 1.00 98.19 410 TYR A C 1
ATOM 3338 O O . TYR A 1 410 ? 4.181 -12.182 -15.826 1.00 98.19 410 TYR A O 1
ATOM 3346 N N . ASN A 1 411 ? 3.422 -10.345 -16.862 1.00 98.06 411 ASN A N 1
ATOM 3347 C CA . ASN A 1 411 ? 3.618 -10.881 -18.205 1.00 98.06 411 ASN A CA 1
ATOM 3348 C C . ASN A 1 411 ? 5.114 -10.982 -18.561 1.00 98.06 411 ASN A C 1
ATOM 3350 O O . ASN A 1 411 ? 5.779 -9.972 -18.779 1.00 98.06 411 ASN A O 1
ATOM 3354 N N . GLU A 1 412 ? 5.652 -12.204 -18.630 1.00 97.50 412 GLU A N 1
ATOM 3355 C CA . GLU A 1 412 ? 7.079 -12.436 -18.914 1.00 97.50 412 GLU A CA 1
ATOM 3356 C C . GLU A 1 412 ? 7.445 -12.225 -20.381 1.00 97.50 412 GLU A C 1
ATOM 3358 O O . GLU A 1 412 ? 8.622 -12.211 -20.718 1.00 97.50 412 GLU A O 1
ATOM 3363 N N . ALA A 1 413 ? 6.462 -12.005 -21.257 1.00 97.00 413 ALA A N 1
ATOM 3364 C CA . ALA A 1 413 ? 6.732 -11.566 -22.618 1.00 97.00 413 ALA A CA 1
ATOM 3365 C C . ALA A 1 413 ? 7.145 -10.088 -22.700 1.00 97.00 413 ALA A C 1
ATOM 3367 O O . ALA A 1 413 ? 7.528 -9.645 -23.776 1.00 97.00 413 ALA A O 1
ATOM 3368 N N . LEU A 1 414 ? 7.074 -9.336 -21.593 1.00 96.62 414 LEU A N 1
ATOM 3369 C CA . LEU A 1 414 ? 7.539 -7.951 -21.484 1.00 96.62 414 LEU A CA 1
ATOM 3370 C C . LEU A 1 414 ? 8.986 -7.945 -20.956 1.00 96.62 414 LEU A C 1
ATOM 3372 O O . LEU A 1 414 ? 9.187 -8.132 -19.747 1.00 96.62 414 LEU A O 1
ATOM 3376 N N . PRO A 1 415 ? 10.005 -7.795 -21.825 1.00 84.19 415 PRO A N 1
ATOM 3377 C CA . PRO A 1 415 ? 11.402 -7.989 -21.439 1.00 84.19 415 PRO A CA 1
ATOM 3378 C C . PRO A 1 415 ? 12.051 -6.736 -20.840 1.00 84.19 415 PRO A C 1
ATOM 3380 O O . PRO A 1 415 ? 13.120 -6.844 -20.236 1.00 84.19 415 PRO A O 1
ATOM 3383 N N . GLY A 1 416 ? 11.448 -5.562 -21.043 1.00 87.00 416 GLY A N 1
ATOM 3384 C CA . GLY A 1 416 ? 12.065 -4.265 -20.785 1.00 87.00 416 GLY A CA 1
ATOM 3385 C C . GLY A 1 416 ? 11.426 -3.453 -19.657 1.00 87.00 416 GLY A C 1
ATOM 3386 O O . GLY A 1 416 ? 10.480 -3.888 -19.000 1.00 87.00 416 GLY A O 1
ATOM 3387 N N . TYR A 1 417 ? 11.951 -2.250 -19.454 1.00 93.12 417 TYR A N 1
ATOM 3388 C CA . TYR A 1 417 ? 11.430 -1.200 -18.587 1.00 93.12 417 TYR A CA 1
ATOM 3389 C C . TYR A 1 417 ? 10.192 -0.505 -19.175 1.00 93.12 417 TYR A C 1
ATOM 3391 O O . TYR A 1 417 ? 10.232 0.009 -20.293 1.00 93.12 417 TYR A O 1
ATOM 3399 N N . GLY A 1 418 ? 9.147 -0.358 -18.361 1.00 92.38 418 GLY A N 1
ATOM 3400 C CA . GLY A 1 418 ? 7.988 0.493 -18.620 1.00 92.38 418 GLY A CA 1
ATOM 3401 C C . GLY A 1 418 ? 6.729 -0.302 -18.976 1.00 92.38 418 GLY A C 1
ATOM 3402 O O . GLY A 1 418 ? 6.770 -1.253 -19.748 1.00 92.38 418 GLY A O 1
ATOM 3403 N N . LEU A 1 419 ? 5.581 0.133 -18.446 1.00 94.56 419 LEU A N 1
ATOM 3404 C CA . LEU A 1 419 ? 4.242 -0.463 -18.617 1.00 94.56 419 LEU A CA 1
ATOM 3405 C C . LEU A 1 419 ? 4.010 -1.847 -17.998 1.00 94.56 419 LEU A C 1
ATOM 3407 O O . LEU A 1 419 ? 2.854 -2.240 -17.887 1.00 94.56 419 LEU A O 1
ATOM 3411 N N . GLU A 1 420 ? 5.027 -2.574 -17.544 1.00 95.81 420 GLU A N 1
ATOM 3412 C CA . GLU A 1 420 ? 4.853 -3.925 -17.001 1.00 95.81 420 GLU A CA 1
ATOM 3413 C C . GLU A 1 420 ? 4.013 -3.964 -15.715 1.00 95.81 420 GLU A C 1
ATOM 3415 O O . GLU A 1 420 ? 3.211 -4.877 -15.522 1.00 95.81 420 GLU A O 1
ATOM 3420 N N . ASP A 1 421 ? 4.156 -2.951 -14.855 1.00 95.81 421 ASP A N 1
ATOM 3421 C CA . ASP A 1 421 ? 3.316 -2.786 -13.666 1.00 95.81 421 ASP A CA 1
ATOM 3422 C C . ASP A 1 421 ? 1.885 -2.385 -14.055 1.00 95.81 421 ASP A C 1
ATOM 3424 O O . ASP A 1 421 ? 0.917 -2.970 -13.574 1.00 95.81 421 ASP A O 1
ATOM 3428 N N . ILE A 1 422 ? 1.747 -1.446 -14.998 1.00 95.56 422 ILE A N 1
ATOM 3429 C CA . ILE A 1 422 ? 0.455 -0.953 -15.504 1.00 95.56 422 ILE A CA 1
ATOM 3430 C C . ILE A 1 422 ? -0.361 -2.081 -16.142 1.00 95.56 422 ILE A C 1
ATOM 3432 O O . ILE A 1 422 ? -1.569 -2.179 -15.933 1.00 95.56 422 ILE A O 1
ATOM 3436 N N . GLU A 1 423 ? 0.299 -2.944 -16.910 1.00 97.00 423 GLU A N 1
ATOM 3437 C CA . GLU A 1 423 ? -0.293 -4.114 -17.553 1.00 97.00 423 GLU A CA 1
ATOM 3438 C C . GLU A 1 423 ? -0.884 -5.077 -16.520 1.00 97.00 423 GLU A C 1
ATOM 3440 O O . GLU A 1 423 ? -2.032 -5.510 -16.659 1.00 97.00 423 GLU A O 1
ATOM 3445 N N . LEU A 1 424 ? -0.146 -5.351 -15.438 1.00 97.69 424 LEU A N 1
ATOM 3446 C CA . LEU A 1 424 ? -0.636 -6.187 -14.349 1.00 97.69 424 LEU A CA 1
ATOM 3447 C C . LEU A 1 424 ? -1.821 -5.523 -13.634 1.00 97.69 424 LEU A C 1
ATOM 3449 O O . LEU A 1 424 ? -2.827 -6.190 -13.381 1.00 97.69 424 LEU A O 1
ATOM 3453 N N . TYR A 1 425 ? -1.743 -4.218 -13.348 1.00 97.12 425 TYR A N 1
ATOM 3454 C CA . TYR A 1 425 ? -2.832 -3.464 -12.710 1.00 97.12 425 TYR A CA 1
ATOM 3455 C C . TYR A 1 425 ? -4.104 -3.516 -13.559 1.00 97.12 425 TYR A C 1
ATOM 3457 O O . TYR A 1 425 ? -5.196 -3.772 -13.047 1.00 97.12 425 TYR A O 1
ATOM 3465 N N . TYR A 1 426 ? -3.956 -3.361 -14.874 1.00 96.00 426 TYR A N 1
ATOM 3466 C CA . TYR A 1 426 ? -5.056 -3.438 -15.822 1.00 96.00 426 TYR A CA 1
ATOM 3467 C C . TYR A 1 426 ? -5.704 -4.829 -15.864 1.00 96.00 426 TYR A C 1
ATOM 3469 O O . TYR A 1 426 ? -6.934 -4.935 -15.869 1.00 96.00 426 TYR A O 1
ATOM 3477 N N . ARG A 1 427 ? -4.909 -5.907 -15.828 1.00 96.69 427 ARG A N 1
ATOM 3478 C CA . ARG A 1 427 ? -5.434 -7.284 -15.773 1.00 96.69 427 ARG A CA 1
ATOM 3479 C C . ARG A 1 427 ? -6.124 -7.618 -14.453 1.00 96.69 427 ARG A C 1
ATOM 3481 O O . ARG A 1 427 ? -7.153 -8.300 -14.471 1.00 96.69 427 ARG A O 1
ATOM 3488 N N . LEU A 1 428 ? -5.604 -7.136 -13.323 1.00 97.12 428 LEU A N 1
ATOM 3489 C CA . LEU A 1 428 ? -6.261 -7.267 -12.016 1.00 97.12 428 LEU A CA 1
ATOM 3490 C C . LEU A 1 428 ? -7.626 -6.567 -12.030 1.00 97.12 428 LEU A C 1
ATOM 3492 O O . LEU A 1 428 ? -8.636 -7.185 -11.687 1.00 97.12 428 LEU A O 1
ATOM 3496 N N . TRP A 1 429 ? -7.671 -5.333 -12.537 1.00 95.62 429 TRP A N 1
ATOM 3497 C CA . TRP A 1 429 ? -8.908 -4.568 -12.694 1.00 95.62 429 TRP A CA 1
ATOM 3498 C C . TRP A 1 429 ? -9.926 -5.268 -13.606 1.00 95.62 429 TRP A C 1
ATOM 3500 O O . TRP A 1 429 ? -11.076 -5.457 -13.211 1.00 95.62 429 TRP A O 1
ATOM 3510 N N . LYS A 1 430 ? -9.502 -5.769 -14.777 1.00 93.94 430 LYS A N 1
ATOM 3511 C CA . LYS A 1 430 ? -10.353 -6.580 -15.676 1.00 93.94 430 LYS A CA 1
ATOM 3512 C C . LYS A 1 430 ? -10.900 -7.850 -15.021 1.00 93.94 430 LYS A C 1
ATOM 3514 O O . LYS A 1 430 ? -11.954 -8.339 -15.420 1.00 93.94 430 LYS A O 1
ATOM 3519 N N . SER A 1 431 ? -10.198 -8.380 -14.022 1.00 95.19 431 SER A N 1
ATOM 3520 C CA . SER A 1 431 ? -10.615 -9.556 -13.248 1.00 95.19 431 SER A CA 1
ATOM 3521 C C . SER A 1 431 ? -11.573 -9.207 -12.096 1.00 95.19 431 SER A C 1
ATOM 3523 O O . SER A 1 431 ? -11.958 -10.086 -11.322 1.00 95.19 431 SER A O 1
ATOM 3525 N N . GLY A 1 432 ? -11.981 -7.938 -11.981 1.00 94.75 432 GLY A N 1
ATOM 3526 C CA . GLY A 1 432 ? -12.893 -7.444 -10.950 1.00 94.75 432 GLY A CA 1
ATOM 3527 C C . GLY A 1 432 ? -12.227 -7.226 -9.592 1.00 94.75 432 GLY A C 1
ATOM 3528 O O . GLY A 1 432 ? -12.907 -7.337 -8.573 1.00 94.75 432 GLY A O 1
ATOM 3529 N N . ILE A 1 433 ? -10.912 -6.988 -9.569 1.00 95.75 433 ILE A N 1
ATOM 3530 C CA . ILE A 1 433 ? -10.158 -6.620 -8.367 1.00 95.75 433 ILE A CA 1
ATOM 3531 C C . ILE A 1 433 ? -9.905 -5.115 -8.431 1.00 95.75 433 ILE A C 1
ATOM 3533 O O . ILE A 1 433 ? -9.312 -4.621 -9.388 1.00 95.75 433 ILE A O 1
ATOM 3537 N N . GLU A 1 434 ? -10.374 -4.386 -7.431 1.00 93.38 434 GLU A N 1
ATOM 3538 C CA . GLU A 1 434 ? -10.357 -2.928 -7.417 1.00 93.38 434 GLU A CA 1
ATOM 3539 C C . GLU A 1 434 ? -8.975 -2.389 -7.035 1.00 93.38 434 GLU A C 1
ATOM 3541 O O . GLU A 1 434 ? -8.284 -2.945 -6.178 1.00 93.38 434 GLU A O 1
ATOM 3546 N N . GLN A 1 435 ? -8.565 -1.313 -7.707 1.00 93.75 435 GLN A N 1
ATOM 3547 C CA . GLN A 1 435 ? -7.331 -0.600 -7.403 1.00 93.75 435 GLN A CA 1
ATOM 3548 C C . GLN A 1 435 ? -7.630 0.524 -6.421 1.00 93.75 435 GLN A C 1
ATOM 3550 O O . GLN A 1 435 ? -8.413 1.419 -6.735 1.00 93.75 435 GLN A O 1
ATOM 3555 N N . GLU A 1 436 ? -6.930 0.520 -5.297 1.00 92.06 436 GLU A N 1
ATOM 3556 C CA . GLU A 1 436 ? -6.921 1.608 -4.331 1.00 92.06 436 GLU A CA 1
ATOM 3557 C C . GLU A 1 436 ? -5.540 2.263 -4.263 1.00 92.06 436 GLU A C 1
ATOM 3559 O O . GLU A 1 436 ? -4.512 1.658 -4.586 1.00 92.06 436 GLU A O 1
ATOM 3564 N N . PHE A 1 437 ? -5.503 3.528 -3.846 1.00 89.75 437 PHE A N 1
ATOM 3565 C CA . PHE A 1 437 ? -4.251 4.275 -3.751 1.00 89.75 437 PHE A CA 1
ATOM 3566 C C . PHE A 1 437 ? -3.744 4.350 -2.316 1.00 89.75 437 PHE A C 1
ATOM 3568 O O . PHE A 1 437 ? -4.491 4.681 -1.397 1.00 89.75 437 PHE A O 1
ATOM 3575 N N . ILE A 1 438 ? -2.441 4.133 -2.141 1.00 87.56 438 ILE A N 1
ATOM 3576 C CA . ILE A 1 438 ? -1.734 4.449 -0.897 1.00 87.56 438 ILE A CA 1
ATOM 3577 C C . ILE A 1 438 ? -1.807 5.968 -0.707 1.00 87.56 438 ILE A C 1
ATOM 3579 O O . ILE A 1 438 ? -1.302 6.732 -1.534 1.00 87.56 438 ILE A O 1
ATOM 3583 N N . SER A 1 439 ? -2.495 6.410 0.347 1.00 72.38 439 SER A N 1
ATOM 3584 C CA . SER A 1 439 ? -2.854 7.820 0.530 1.00 72.38 439 SER A CA 1
ATOM 3585 C C . SER A 1 439 ? -1.721 8.688 1.077 1.00 72.38 439 SER A C 1
ATOM 3587 O O . SER A 1 439 ? -1.765 9.907 0.917 1.00 72.38 439 SER A O 1
ATOM 3589 N N . GLU A 1 440 ? -0.709 8.098 1.714 1.00 74.69 440 GLU A N 1
ATOM 3590 C CA . GLU A 1 440 ? 0.324 8.830 2.443 1.00 74.69 440 GLU A CA 1
ATOM 3591 C C . GLU A 1 440 ? 1.633 8.905 1.647 1.00 74.69 440 GLU A C 1
ATOM 3593 O O . GLU A 1 440 ? 2.404 7.948 1.581 1.00 74.69 440 GLU A O 1
ATOM 3598 N N . ASN A 1 441 ? 1.958 10.101 1.147 1.00 75.81 441 ASN A N 1
ATOM 3599 C CA . ASN A 1 441 ? 3.180 10.365 0.371 1.00 75.81 441 ASN A CA 1
ATOM 3600 C C . ASN A 1 441 ? 4.485 10.001 1.101 1.00 75.81 441 ASN A C 1
ATOM 3602 O O . ASN A 1 441 ? 5.517 9.783 0.473 1.00 75.81 441 ASN A O 1
ATOM 3606 N N . ARG A 1 442 ? 4.471 9.904 2.437 1.00 80.12 442 ARG A N 1
ATOM 3607 C CA . ARG A 1 442 ? 5.641 9.464 3.220 1.00 80.12 442 ARG A CA 1
ATOM 3608 C C . ARG A 1 442 ? 6.077 8.032 2.880 1.00 80.12 442 ARG A C 1
ATOM 3610 O O . ARG A 1 442 ? 7.231 7.679 3.098 1.00 80.12 442 ARG A O 1
ATOM 3617 N N . PHE A 1 443 ? 5.151 7.233 2.354 1.00 88.06 443 PHE A N 1
ATOM 3618 C CA . PHE A 1 443 ? 5.384 5.882 1.864 1.00 88.06 443 PHE A CA 1
ATOM 3619 C C . PHE A 1 443 ? 5.749 5.859 0.373 1.00 88.06 443 PHE A C 1
ATOM 3621 O O . PHE A 1 443 ? 5.705 4.803 -0.245 1.00 88.06 443 PHE A O 1
ATOM 3628 N N . CYS A 1 444 ? 6.111 7.001 -0.219 1.00 85.38 444 CYS A N 1
ATOM 3629 C CA . CYS A 1 444 ? 6.444 7.146 -1.637 1.00 85.38 444 CYS A CA 1
ATOM 3630 C C . CYS A 1 444 ? 7.854 7.733 -1.817 1.00 85.38 444 CYS A C 1
ATOM 3632 O O . CYS A 1 444 ? 8.064 8.659 -2.592 1.00 85.38 444 CYS A O 1
ATOM 3634 N N . LYS A 1 445 ? 8.842 7.222 -1.069 1.00 91.25 445 LYS A N 1
ATOM 3635 C CA . LYS A 1 445 ? 10.238 7.675 -1.156 1.00 91.25 445 LYS A CA 1
ATOM 3636 C C . LYS A 1 445 ? 11.108 6.667 -1.913 1.00 91.25 445 LYS A C 1
ATOM 3638 O O . LYS A 1 445 ? 11.109 5.479 -1.584 1.00 91.25 445 LYS A O 1
ATOM 3643 N N . ALA A 1 446 ? 11.901 7.167 -2.857 1.00 92.88 446 ALA A N 1
ATOM 3644 C CA . ALA A 1 446 ? 12.922 6.424 -3.594 1.00 92.88 446 ALA A CA 1
ATOM 3645 C C . ALA A 1 446 ? 14.245 7.207 -3.637 1.00 92.88 446 ALA A C 1
ATOM 3647 O O . ALA A 1 446 ? 14.271 8.422 -3.414 1.00 92.88 446 ALA A O 1
ATOM 3648 N N . ILE A 1 447 ? 15.350 6.506 -3.881 1.00 93.19 447 ILE A N 1
ATOM 3649 C CA . ILE A 1 447 ? 16.655 7.108 -4.159 1.00 93.19 447 ILE A CA 1
ATOM 3650 C C . ILE A 1 447 ? 16.637 7.595 -5.608 1.00 93.19 447 ILE A C 1
ATOM 3652 O O . ILE A 1 447 ? 16.401 6.817 -6.525 1.00 93.19 447 ILE A O 1
ATOM 3656 N N . HIS A 1 448 ? 16.903 8.883 -5.817 1.00 91.06 448 HIS A N 1
ATOM 3657 C CA . HIS A 1 448 ? 17.009 9.432 -7.166 1.00 91.06 448 HIS A CA 1
ATOM 3658 C C . HIS A 1 448 ? 18.174 8.780 -7.920 1.00 91.06 448 HIS A C 1
ATOM 3660 O O . HIS A 1 448 ? 19.297 8.745 -7.414 1.00 91.06 448 HIS A O 1
ATOM 3666 N N . HIS A 1 449 ? 17.916 8.324 -9.143 1.00 88.44 449 HIS A N 1
ATOM 3667 C CA . HIS A 1 449 ? 18.885 7.598 -9.957 1.00 88.44 449 HIS A CA 1
ATOM 3668 C C . HIS A 1 449 ? 18.694 7.898 -11.454 1.00 88.44 449 HIS A C 1
ATOM 3670 O O . HIS A 1 449 ? 17.631 8.365 -11.872 1.00 88.44 449 HIS A O 1
ATOM 3676 N N . SER A 1 450 ? 19.717 7.649 -12.277 1.00 92.12 450 SER A N 1
ATOM 3677 C CA . SER A 1 450 ? 19.680 8.001 -13.707 1.00 92.12 450 SER A CA 1
ATOM 3678 C C . SER A 1 450 ? 18.802 7.044 -14.532 1.00 92.12 450 SER A C 1
ATOM 3680 O O . SER A 1 450 ? 18.408 5.961 -14.073 1.00 92.12 450 SER A O 1
ATOM 3682 N N . HIS A 1 451 ? 18.490 7.421 -15.780 1.00 92.62 451 HIS A N 1
ATOM 3683 C CA . HIS A 1 451 ? 17.884 6.493 -16.746 1.00 92.62 451 HIS A CA 1
ATOM 3684 C C . HIS A 1 451 ? 18.852 5.388 -17.162 1.00 92.62 451 HIS A C 1
ATOM 3686 O O . HIS A 1 451 ? 18.405 4.264 -17.361 1.00 92.62 451 HIS A O 1
ATOM 3692 N N . GLU A 1 452 ? 20.159 5.655 -17.216 1.00 93.94 452 GLU A N 1
ATOM 3693 C CA . GLU A 1 452 ? 21.178 4.633 -17.507 1.00 93.94 452 GLU A CA 1
ATOM 3694 C C . GLU A 1 452 ? 21.057 3.468 -16.523 1.00 93.94 452 GLU A C 1
ATOM 3696 O O . GLU A 1 452 ? 20.993 2.293 -16.887 1.00 93.94 452 GLU A O 1
ATOM 3701 N N . GLU A 1 453 ? 20.914 3.803 -15.248 1.00 92.56 453 GLU A N 1
ATOM 3702 C CA . GLU A 1 453 ? 20.690 2.840 -14.191 1.00 92.56 453 GLU A CA 1
ATOM 3703 C C . GLU A 1 453 ? 19.420 1.992 -14.429 1.00 92.56 453 GLU A C 1
ATOM 3705 O O . GLU A 1 453 ? 19.427 0.793 -14.133 1.00 92.56 453 GLU A O 1
ATOM 3710 N N . ARG A 1 454 ? 18.342 2.554 -15.003 1.00 91.25 454 ARG A N 1
ATOM 3711 C CA . ARG A 1 454 ? 17.087 1.820 -15.296 1.00 91.25 454 ARG A CA 1
ATOM 3712 C C . ARG A 1 454 ? 17.289 0.684 -16.295 1.00 91.25 454 ARG A C 1
ATOM 3714 O O . ARG A 1 454 ? 16.707 -0.380 -16.092 1.00 91.25 454 ARG A O 1
ATOM 3721 N N . VAL A 1 455 ? 18.101 0.913 -17.327 1.00 93.88 455 VAL A N 1
ATOM 3722 C CA . VAL A 1 455 ? 18.153 0.062 -18.530 1.00 93.88 455 VAL A CA 1
ATOM 3723 C C . VAL A 1 455 ? 19.487 -0.658 -18.741 1.00 93.88 455 VAL A C 1
ATOM 3725 O O . VAL A 1 455 ? 19.532 -1.631 -19.487 1.00 93.88 455 VAL A O 1
ATOM 3728 N N . SER A 1 456 ? 20.572 -0.244 -18.077 1.00 93.69 456 SER A N 1
ATOM 3729 C CA . SER A 1 456 ? 21.936 -0.763 -18.311 1.00 93.69 456 SER A CA 1
ATOM 3730 C C . SER A 1 456 ? 22.102 -2.267 -18.084 1.00 93.69 456 SER A C 1
ATOM 3732 O O . SER A 1 456 ? 22.982 -2.882 -18.681 1.00 93.69 456 SER A O 1
ATOM 3734 N N . GLN A 1 457 ? 21.275 -2.878 -17.231 1.00 95.25 457 GLN A N 1
ATOM 3735 C CA . GLN A 1 457 ? 21.299 -4.326 -16.991 1.00 95.25 457 GLN A CA 1
ATOM 3736 C C . GLN A 1 457 ? 20.285 -5.100 -17.842 1.00 95.25 457 GLN A C 1
ATOM 3738 O O . GLN A 1 457 ? 20.357 -6.327 -17.881 1.00 95.25 457 GLN A O 1
ATOM 3743 N N . GLU A 1 458 ? 19.366 -4.423 -18.531 1.00 94.25 458 GLU A N 1
ATOM 3744 C CA . GLU A 1 458 ? 18.400 -5.049 -19.439 1.00 94.25 458 GLU A CA 1
ATOM 3745 C C . GLU A 1 458 ? 19.062 -5.422 -20.773 1.00 94.25 458 GLU A C 1
ATOM 3747 O O . GLU A 1 458 ? 20.176 -4.993 -21.086 1.00 94.25 458 GLU A O 1
ATOM 3752 N N . TYR A 1 459 ? 18.372 -6.223 -21.590 1.00 93.31 459 TYR A N 1
ATOM 3753 C CA . TYR A 1 459 ? 18.923 -6.717 -22.854 1.00 93.31 459 TYR A CA 1
ATOM 3754 C C . TYR A 1 459 ? 19.430 -5.582 -23.757 1.00 93.31 459 TYR A C 1
ATOM 3756 O O . TYR A 1 459 ? 20.582 -5.619 -24.191 1.00 93.31 459 TYR A O 1
ATOM 3764 N N . MET A 1 460 ? 18.610 -4.548 -23.983 1.00 92.62 460 MET A N 1
ATOM 3765 C CA . MET A 1 460 ? 18.974 -3.412 -24.836 1.00 92.62 460 MET A CA 1
ATOM 3766 C C . MET A 1 460 ? 20.209 -2.670 -24.313 1.00 92.62 460 MET A C 1
ATOM 3768 O O . MET A 1 460 ? 21.161 -2.475 -25.067 1.00 92.62 460 MET A O 1
ATOM 3772 N N . GLY A 1 461 ? 20.232 -2.320 -23.022 1.00 93.25 461 GLY A N 1
ATOM 3773 C CA . GLY A 1 461 ? 21.355 -1.601 -22.416 1.00 93.25 461 GLY A CA 1
ATOM 3774 C C . GLY A 1 461 ? 22.667 -2.388 -22.428 1.00 93.25 461 GLY A C 1
ATOM 3775 O O . GLY A 1 461 ? 23.735 -1.789 -22.509 1.00 93.25 461 GLY A O 1
ATOM 3776 N N . ARG A 1 462 ? 22.608 -3.727 -22.413 1.00 93.50 462 ARG A N 1
ATOM 3777 C CA . ARG A 1 462 ? 23.806 -4.579 -22.471 1.00 93.50 462 ARG A CA 1
ATOM 3778 C C . ARG A 1 462 ? 24.321 -4.866 -23.876 1.00 93.50 462 ARG A C 1
ATOM 3780 O O . ARG A 1 462 ? 25.506 -5.167 -24.006 1.00 93.50 462 ARG A O 1
ATOM 3787 N N . HIS A 1 463 ? 23.462 -4.828 -24.895 1.00 94.94 463 HIS A N 1
ATOM 3788 C CA . HIS A 1 463 ? 23.801 -5.317 -26.238 1.00 94.94 463 HIS A CA 1
ATOM 3789 C C . HIS A 1 463 ? 23.925 -4.220 -27.296 1.00 94.94 463 HIS A C 1
ATOM 3791 O O . HIS A 1 463 ? 24.524 -4.478 -28.340 1.00 94.94 463 HIS A O 1
ATOM 3797 N N . ILE A 1 464 ? 23.406 -3.014 -27.057 1.00 95.06 464 ILE A N 1
ATOM 3798 C CA . ILE A 1 464 ? 23.559 -1.887 -27.984 1.00 95.06 464 ILE A CA 1
ATOM 3799 C C . ILE A 1 464 ? 24.954 -1.272 -27.816 1.00 95.06 464 ILE A C 1
ATOM 3801 O O . ILE A 1 464 ? 25.375 -0.963 -26.706 1.00 95.06 464 ILE A O 1
ATOM 3805 N N . THR A 1 465 ? 25.681 -1.101 -28.923 1.00 95.06 465 THR A N 1
ATOM 3806 C CA . THR A 1 465 ? 27.023 -0.489 -28.938 1.00 95.06 465 THR A CA 1
ATOM 3807 C C . THR A 1 465 ? 27.013 0.948 -29.422 1.00 95.06 465 THR A C 1
ATOM 3809 O O . THR A 1 465 ? 27.814 1.756 -28.965 1.00 95.06 465 THR A O 1
ATOM 3812 N N . ASP A 1 466 ? 26.147 1.257 -30.386 1.00 95.56 466 ASP A N 1
ATOM 3813 C CA . ASP A 1 466 ? 26.068 2.570 -31.009 1.00 95.56 466 ASP A CA 1
ATOM 3814 C C . ASP A 1 466 ? 24.610 2.960 -31.237 1.00 95.56 466 ASP A C 1
ATOM 3816 O O . ASP A 1 466 ? 23.785 2.136 -31.638 1.00 95.56 466 ASP A O 1
ATOM 3820 N N . MET A 1 467 ? 24.322 4.243 -31.038 1.00 97.00 467 MET A N 1
ATOM 3821 C CA . MET A 1 467 ? 23.023 4.846 -31.295 1.00 97.00 467 MET A CA 1
ATOM 3822 C C . MET A 1 467 ? 23.192 6.045 -32.219 1.00 97.00 467 MET A C 1
ATOM 3824 O O . MET A 1 467 ? 24.097 6.865 -32.042 1.00 97.00 467 MET A O 1
ATOM 3828 N N . TYR A 1 468 ? 22.294 6.160 -33.190 1.00 97.25 468 TYR A N 1
ATOM 3829 C CA . TYR A 1 468 ? 22.266 7.260 -34.133 1.00 97.25 468 TYR A CA 1
ATOM 3830 C C . TYR A 1 468 ? 20.856 7.810 -34.303 1.00 97.25 468 TYR A C 1
ATOM 3832 O O . TYR A 1 468 ? 19.880 7.059 -34.280 1.00 97.25 468 TYR A O 1
ATOM 3840 N N . LEU A 1 469 ? 20.767 9.118 -34.535 1.00 97.38 469 LEU A N 1
ATOM 3841 C CA . LEU A 1 469 ? 19.513 9.833 -34.737 1.00 97.38 469 LEU A CA 1
ATOM 3842 C C . LEU A 1 469 ? 19.483 10.547 -36.081 1.00 97.38 469 LEU A C 1
ATOM 3844 O O . LEU A 1 469 ? 20.490 11.098 -36.527 1.00 97.38 469 LEU A O 1
ATOM 3848 N N . SER A 1 470 ? 18.309 10.583 -36.700 1.00 96.44 470 SER A N 1
ATOM 3849 C CA . SER A 1 470 ? 18.019 11.448 -37.840 1.00 96.44 470 SER A CA 1
ATOM 3850 C C . SER A 1 470 ? 16.704 12.181 -37.602 1.00 96.44 470 SER A C 1
ATOM 3852 O O . SER A 1 470 ? 15.684 11.567 -37.285 1.00 96.44 470 SER A O 1
ATOM 3854 N N . TYR A 1 471 ? 16.730 13.506 -37.717 1.00 95.50 471 TYR A N 1
ATOM 3855 C CA . TYR A 1 471 ? 15.540 14.335 -37.554 1.00 95.50 471 TYR A CA 1
ATOM 3856 C C . TYR A 1 471 ? 14.579 14.133 -38.732 1.00 95.50 471 TYR A C 1
ATOM 3858 O O . TYR A 1 471 ? 14.998 14.207 -39.887 1.00 95.50 471 TYR A O 1
ATOM 3866 N N . ILE A 1 472 ? 13.288 13.933 -38.444 1.00 95.81 472 ILE A N 1
ATOM 3867 C CA . ILE A 1 472 ? 12.237 13.857 -39.470 1.00 95.81 472 ILE A CA 1
ATOM 3868 C C . ILE A 1 472 ? 11.368 15.117 -39.417 1.00 95.81 472 ILE A C 1
ATOM 3870 O O . ILE A 1 472 ? 11.242 15.831 -40.411 1.00 95.81 472 ILE A O 1
ATOM 3874 N N . ASN A 1 473 ? 10.746 15.386 -38.267 1.00 95.12 473 ASN A N 1
ATOM 3875 C CA . ASN A 1 473 ? 9.890 16.550 -38.021 1.00 95.12 473 ASN A CA 1
ATOM 3876 C C . ASN A 1 473 ? 9.778 16.813 -36.498 1.00 95.12 473 ASN A C 1
ATOM 3878 O O . ASN A 1 473 ? 10.334 16.034 -35.725 1.00 95.12 473 ASN A O 1
ATOM 3882 N N . PRO A 1 474 ? 9.068 17.863 -36.030 1.00 93.56 474 PRO A N 1
ATOM 3883 C CA . PRO A 1 474 ? 9.027 18.220 -34.606 1.00 93.56 474 PRO A CA 1
ATOM 3884 C C . PRO A 1 474 ? 8.526 17.133 -33.645 1.00 93.56 474 PRO A C 1
ATOM 3886 O O . PRO A 1 474 ? 8.766 17.248 -32.450 1.00 93.56 474 PRO A O 1
ATOM 3889 N N . TYR A 1 475 ? 7.839 16.102 -34.143 1.00 94.50 475 TYR A N 1
ATOM 3890 C CA . TYR A 1 475 ? 7.305 15.009 -33.330 1.00 94.50 475 TYR A CA 1
ATOM 3891 C C . TYR A 1 475 ? 7.940 13.657 -33.646 1.00 94.50 475 TYR A C 1
ATOM 3893 O O . TYR A 1 475 ? 7.561 12.662 -33.035 1.00 94.50 475 TYR A O 1
ATOM 3901 N N . GLN A 1 476 ? 8.845 13.587 -34.626 1.00 95.94 476 GLN A N 1
ATOM 3902 C CA . GLN A 1 476 ? 9.371 12.324 -35.129 1.00 95.94 476 GLN A CA 1
ATOM 3903 C C . GLN A 1 476 ? 10.882 12.369 -35.318 1.00 95.94 476 GLN A C 1
ATOM 3905 O O . GLN A 1 476 ? 11.419 13.229 -36.024 1.00 95.94 476 GLN A O 1
ATOM 3910 N N . THR A 1 477 ? 11.544 11.360 -34.762 1.00 96.44 477 THR A N 1
ATOM 3911 C CA . THR A 1 477 ? 12.982 11.139 -34.909 1.00 96.44 477 THR A CA 1
ATOM 3912 C C . THR A 1 477 ? 13.226 9.692 -35.303 1.00 96.44 477 THR A C 1
ATOM 3914 O O . THR A 1 477 ? 12.695 8.766 -34.689 1.00 96.44 477 THR A O 1
ATOM 3917 N N . GLN A 1 478 ? 14.041 9.481 -36.333 1.00 97.06 478 GLN A N 1
ATOM 3918 C CA . GLN A 1 478 ? 14.510 8.151 -36.684 1.00 97.06 478 GLN A CA 1
ATOM 3919 C C . GLN A 1 478 ? 15.637 7.747 -35.741 1.00 97.06 478 GLN A C 1
ATOM 3921 O O . GLN A 1 478 ? 16.609 8.486 -35.593 1.00 97.06 478 GLN A O 1
ATOM 3926 N N . VAL A 1 479 ? 15.523 6.564 -35.149 1.00 97.62 479 VAL A N 1
ATOM 3927 C CA . VAL A 1 479 ? 16.548 5.959 -34.301 1.00 97.62 479 VAL A CA 1
ATOM 3928 C C . VAL A 1 479 ? 17.129 4.756 -35.022 1.00 97.62 479 VAL A C 1
ATOM 3930 O O . VAL A 1 479 ? 16.384 3.900 -35.497 1.00 97.62 479 VAL A O 1
ATOM 3933 N N . LEU A 1 480 ? 18.454 4.694 -35.095 1.00 97.06 480 LEU A N 1
ATOM 3934 C CA . LEU A 1 480 ? 19.216 3.561 -35.604 1.00 97.06 480 LEU A CA 1
ATOM 3935 C C . LEU A 1 480 ? 20.134 3.050 -34.492 1.00 97.06 480 LEU A C 1
ATOM 3937 O O . LEU A 1 480 ? 20.937 3.805 -33.947 1.00 97.06 480 LEU A O 1
ATOM 3941 N N . LEU A 1 481 ? 20.017 1.766 -34.173 1.00 96.75 481 LEU A N 1
ATOM 3942 C CA . LEU A 1 481 ? 20.803 1.083 -33.152 1.00 96.75 481 LEU A CA 1
ATOM 3943 C C . LEU A 1 481 ? 21.706 0.043 -33.799 1.00 96.75 481 LEU A C 1
ATOM 3945 O O . LEU A 1 481 ? 21.272 -0.680 -34.697 1.00 96.75 481 LEU A O 1
ATOM 3949 N N . ARG A 1 482 ? 22.936 -0.059 -33.303 1.00 96.38 482 ARG A N 1
ATOM 3950 C CA . ARG A 1 482 ? 23.863 -1.149 -33.608 1.00 96.38 482 ARG A CA 1
ATOM 3951 C C . ARG A 1 482 ? 24.002 -2.062 -32.402 1.00 96.38 482 ARG A C 1
ATOM 3953 O O . ARG A 1 482 ? 24.206 -1.572 -31.292 1.00 96.38 482 ARG A O 1
ATOM 3960 N N . TYR A 1 483 ? 23.983 -3.365 -32.642 1.00 96.44 483 TYR A N 1
ATOM 3961 C CA . TYR A 1 483 ? 24.170 -4.384 -31.617 1.00 96.44 483 TYR A CA 1
ATOM 3962 C C . TYR A 1 483 ? 25.564 -5.020 -31.685 1.00 96.44 483 TYR A C 1
ATOM 3964 O O . TYR A 1 483 ? 26.224 -5.034 -32.728 1.00 96.44 483 TYR A O 1
ATOM 3972 N N . GLN A 1 484 ? 26.005 -5.580 -30.556 1.00 95.44 484 GLN A N 1
ATOM 3973 C CA . GLN A 1 484 ? 27.297 -6.266 -30.413 1.00 95.44 484 GLN A CA 1
ATOM 3974 C C . GLN A 1 484 ? 27.464 -7.462 -31.358 1.00 95.44 484 GLN A C 1
ATOM 3976 O O . GLN A 1 484 ? 28.582 -7.760 -31.773 1.00 95.44 484 GLN A O 1
ATOM 3981 N N . ASP A 1 485 ? 26.370 -8.135 -31.715 1.00 95.25 485 ASP A N 1
ATOM 3982 C CA . ASP A 1 485 ? 26.366 -9.271 -32.643 1.00 95.25 485 ASP A CA 1
ATOM 3983 C C . ASP A 1 485 ? 26.497 -8.854 -34.122 1.00 95.25 485 ASP A C 1
ATOM 3985 O O . ASP A 1 485 ? 26.537 -9.705 -35.010 1.00 95.25 485 ASP A O 1
ATOM 3989 N N . GLY A 1 486 ? 26.596 -7.548 -34.392 1.00 95.25 486 GLY A N 1
ATOM 3990 C CA . GLY A 1 486 ? 26.698 -6.990 -35.734 1.00 95.25 486 GLY A CA 1
ATOM 3991 C C . GLY A 1 486 ? 25.353 -6.763 -36.422 1.00 95.25 486 GLY A C 1
ATOM 3992 O O . GLY A 1 486 ? 25.354 -6.378 -37.592 1.00 95.25 486 GLY A O 1
ATOM 3993 N N . SER A 1 487 ? 24.224 -6.960 -35.738 1.00 96.81 487 SER A N 1
ATOM 3994 C CA . SER A 1 487 ? 22.898 -6.588 -36.239 1.00 96.81 487 SER A CA 1
ATOM 3995 C C . SER A 1 487 ? 22.585 -5.097 -36.030 1.00 96.81 487 SER A C 1
ATOM 3997 O O . SER A 1 487 ? 23.288 -4.378 -35.307 1.00 96.81 487 SER A O 1
ATOM 3999 N N . TYR A 1 488 ? 21.540 -4.610 -36.704 1.00 96.88 488 TYR A N 1
ATOM 4000 C CA . TYR A 1 488 ? 20.975 -3.277 -36.494 1.00 96.88 488 TYR A CA 1
ATOM 4001 C C . TYR A 1 488 ? 19.458 -3.333 -36.343 1.00 96.88 488 TYR A C 1
ATOM 4003 O O . TYR A 1 488 ? 18.811 -4.209 -36.913 1.00 96.88 488 TYR A O 1
ATOM 4011 N N . SER A 1 489 ? 18.903 -2.341 -35.648 1.00 95.88 489 SER A N 1
ATOM 4012 C CA . SER A 1 489 ? 17.466 -2.051 -35.664 1.00 95.88 489 SER A CA 1
ATOM 4013 C C . SER A 1 489 ? 17.236 -0.572 -35.950 1.00 95.88 489 SER A C 1
ATOM 4015 O O . SER A 1 489 ? 17.938 0.278 -35.395 1.00 95.88 489 SER A O 1
ATOM 4017 N N . LYS A 1 490 ? 16.243 -0.247 -36.772 1.00 95.69 490 LYS A N 1
ATOM 4018 C CA . LYS A 1 490 ? 15.886 1.122 -37.140 1.00 95.69 490 LYS A CA 1
ATOM 4019 C C . LYS A 1 490 ? 14.387 1.344 -36.985 1.00 95.69 490 LYS A C 1
ATOM 4021 O O . LYS A 1 490 ? 13.581 0.611 -37.550 1.00 95.69 490 LYS A O 1
ATOM 4026 N N . THR A 1 491 ? 13.999 2.379 -36.250 1.00 96.94 491 THR A N 1
ATOM 4027 C CA . THR A 1 491 ? 12.590 2.725 -36.007 1.00 96.94 491 THR A CA 1
ATOM 4028 C C . THR A 1 491 ? 12.380 4.235 -36.007 1.00 96.94 491 THR A C 1
ATOM 4030 O O . THR A 1 491 ? 13.338 5.004 -36.005 1.00 96.94 491 THR A O 1
ATOM 4033 N N . ILE A 1 492 ? 11.124 4.674 -36.037 1.00 97.06 492 ILE A N 1
ATOM 4034 C CA . ILE A 1 492 ? 10.746 6.080 -35.877 1.00 97.06 492 ILE A CA 1
ATOM 4035 C C . ILE A 1 492 ? 10.095 6.225 -34.509 1.00 97.06 492 ILE A C 1
ATOM 4037 O O . ILE A 1 492 ? 9.003 5.700 -34.306 1.00 97.06 492 ILE A O 1
ATOM 4041 N N . LEU A 1 493 ? 10.754 6.939 -33.596 1.00 97.19 493 LEU A N 1
ATOM 4042 C CA . LEU A 1 493 ? 10.133 7.392 -32.356 1.00 97.19 493 LEU A CA 1
ATOM 4043 C C . LEU A 1 493 ? 9.206 8.563 -32.673 1.00 97.19 493 LEU A C 1
ATOM 4045 O O . LEU A 1 493 ? 9.633 9.536 -33.297 1.00 97.19 493 LEU A O 1
ATOM 4049 N N . THR A 1 494 ? 7.951 8.451 -32.249 1.00 96.44 494 THR A N 1
ATOM 4050 C CA . THR A 1 494 ? 6.922 9.478 -32.407 1.00 96.44 494 THR A CA 1
ATOM 4051 C C . THR A 1 494 ? 6.437 9.943 -31.042 1.00 96.44 494 THR A C 1
ATOM 4053 O O . THR A 1 494 ? 6.030 9.131 -30.212 1.00 96.44 494 THR A O 1
ATOM 4056 N N . ASP A 1 495 ? 6.444 11.254 -30.824 1.00 95.56 495 ASP A N 1
ATOM 4057 C CA . ASP A 1 495 ? 5.851 11.883 -29.651 1.00 95.56 495 ASP A CA 1
ATOM 4058 C C . ASP A 1 495 ? 4.341 12.064 -29.849 1.00 95.56 495 ASP A C 1
ATOM 4060 O O . ASP A 1 495 ? 3.854 13.101 -30.324 1.00 95.56 495 ASP A O 1
ATOM 4064 N N . ASN A 1 496 ? 3.580 11.015 -29.521 1.00 94.25 496 ASN A N 1
ATOM 4065 C CA . ASN A 1 496 ? 2.136 11.046 -29.712 1.00 94.25 496 ASN A CA 1
ATOM 4066 C C . ASN A 1 496 ? 1.435 11.987 -28.731 1.00 94.25 496 ASN A C 1
ATOM 4068 O O . ASN A 1 496 ? 0.351 12.466 -29.068 1.00 94.25 496 ASN A O 1
ATOM 4072 N N . ILE A 1 497 ? 2.040 12.287 -27.576 1.00 90.81 497 ILE A N 1
ATOM 4073 C CA . ILE A 1 497 ? 1.456 13.175 -26.565 1.00 90.81 497 ILE A CA 1
ATOM 4074 C C . ILE A 1 497 ? 1.216 14.542 -27.193 1.00 90.81 497 ILE A C 1
ATOM 4076 O O . ILE A 1 497 ? 0.090 15.044 -27.206 1.00 90.81 497 ILE A O 1
ATOM 4080 N N . TYR A 1 498 ? 2.261 15.125 -27.782 1.00 89.44 498 TYR A N 1
ATOM 4081 C CA . TYR A 1 498 ? 2.130 16.427 -28.424 1.00 89.44 498 TYR A CA 1
ATOM 4082 C C . TYR A 1 498 ? 1.370 16.348 -29.753 1.00 89.44 498 TYR A C 1
ATOM 4084 O O . TYR A 1 498 ? 0.596 17.261 -30.049 1.00 89.44 498 TYR A O 1
ATOM 4092 N N . CYS A 1 499 ? 1.493 15.253 -30.519 1.00 87.75 499 CYS A N 1
ATOM 4093 C CA . CYS A 1 499 ? 0.686 15.059 -31.734 1.00 87.75 499 CYS A CA 1
ATOM 4094 C C . CYS A 1 499 ? -0.825 15.052 -31.450 1.00 87.75 499 CYS A C 1
ATOM 4096 O O . CYS A 1 499 ? -1.619 15.488 -32.286 1.00 87.75 499 CYS A O 1
ATOM 4098 N N . ASN A 1 500 ? -1.234 14.540 -30.287 1.00 86.06 500 ASN A N 1
ATOM 4099 C CA . ASN A 1 500 ? -2.633 14.359 -29.916 1.00 86.06 500 ASN A CA 1
ATOM 4100 C C . ASN A 1 500 ? -3.096 15.323 -28.813 1.00 86.06 500 ASN A C 1
ATOM 4102 O O . ASN A 1 500 ? -4.207 15.157 -28.324 1.00 86.06 500 ASN A O 1
ATOM 4106 N N . TYR A 1 501 ? -2.324 16.363 -28.472 1.00 81.56 501 TYR A N 1
ATOM 4107 C CA . TYR A 1 501 ? -2.616 17.266 -27.345 1.00 81.56 501 TYR A CA 1
ATOM 4108 C C . TYR A 1 501 ? -4.036 17.867 -27.367 1.00 81.56 501 TYR A C 1
ATOM 4110 O O . TYR A 1 501 ? -4.654 18.072 -26.327 1.00 81.56 501 TYR A O 1
ATOM 4118 N N . ASN A 1 502 ? -4.588 18.111 -28.562 1.00 82.75 502 ASN A N 1
ATOM 4119 C CA . ASN A 1 502 ? -5.933 18.670 -28.747 1.00 82.75 502 ASN A CA 1
ATOM 4120 C C . ASN A 1 502 ? -7.044 17.615 -28.904 1.00 82.75 502 ASN A C 1
ATOM 4122 O O . ASN A 1 502 ? -8.186 17.967 -29.203 1.00 82.75 502 ASN A O 1
ATOM 4126 N N . ARG A 1 503 ? -6.735 16.323 -28.770 1.00 80.69 503 ARG A N 1
ATOM 4127 C CA . ARG A 1 503 ? -7.707 15.233 -28.896 1.00 80.69 503 ARG A CA 1
ATOM 4128 C C . ARG A 1 503 ? -8.081 14.727 -27.512 1.00 80.69 503 ARG A C 1
ATOM 4130 O O . ARG A 1 503 ? -7.232 14.260 -26.763 1.00 80.69 503 ARG A O 1
ATOM 4137 N N . SER A 1 504 ? -9.368 14.784 -27.189 1.00 76.50 504 SER A N 1
ATOM 4138 C CA . SER A 1 504 ? -9.894 14.142 -25.991 1.00 76.50 504 SER A CA 1
ATOM 4139 C C . SER A 1 504 ? -10.243 12.682 -26.281 1.00 76.50 504 SER A C 1
ATOM 4141 O O . SER A 1 504 ? -10.961 12.370 -27.230 1.00 76.50 504 SER A O 1
ATOM 4143 N N . SER A 1 505 ? -9.749 11.790 -25.428 1.00 83.38 505 SER A N 1
ATOM 4144 C CA . SER A 1 505 ? -10.208 10.406 -25.316 1.00 83.38 505 SER A CA 1
ATOM 4145 C C . SER A 1 505 ? -10.901 10.237 -23.965 1.00 83.38 505 SER A C 1
ATOM 4147 O O . SER A 1 505 ? -10.551 10.906 -22.990 1.00 83.38 505 SER A O 1
ATOM 4149 N N . HIS A 1 506 ? -11.879 9.341 -23.903 1.00 85.25 506 HIS A N 1
ATOM 4150 C CA . HIS A 1 506 ? -12.477 8.912 -22.646 1.00 85.25 506 HIS A CA 1
ATOM 4151 C C . HIS A 1 506 ? -11.894 7.554 -22.253 1.00 85.25 506 HIS A C 1
ATOM 4153 O O . HIS A 1 506 ? -11.797 6.671 -23.102 1.00 85.25 506 HIS A O 1
ATOM 4159 N N . TYR A 1 507 ? -11.526 7.408 -20.982 1.00 87.31 507 TYR A N 1
ATOM 4160 C CA . TYR A 1 507 ? -10.985 6.180 -20.409 1.00 87.31 507 TYR A CA 1
ATOM 4161 C C . TYR A 1 507 ? -11.819 5.812 -19.187 1.00 87.31 507 TYR A C 1
ATOM 4163 O O . TYR A 1 507 ? -12.148 6.682 -18.380 1.00 87.31 507 TYR A O 1
ATOM 4171 N N . GLU A 1 508 ? -12.144 4.532 -19.044 1.00 85.69 508 GLU A N 1
ATOM 4172 C CA . GLU A 1 508 ? -12.905 4.018 -17.900 1.00 85.69 508 GLU A CA 1
ATOM 4173 C C . GLU A 1 508 ? -12.033 3.929 -16.645 1.00 85.69 508 GLU A C 1
ATOM 4175 O O . GLU A 1 508 ? -12.520 4.033 -15.522 1.00 85.69 508 GLU A O 1
ATOM 4180 N N . ASN A 1 509 ? -10.727 3.734 -16.835 1.00 88.06 509 ASN A N 1
ATOM 4181 C CA . ASN A 1 509 ? -9.753 3.614 -15.764 1.00 88.06 509 ASN A CA 1
ATOM 4182 C C . ASN A 1 509 ? -8.409 4.224 -16.188 1.00 88.06 509 ASN A C 1
ATOM 4184 O O . ASN A 1 509 ? -8.032 4.192 -17.359 1.00 88.06 509 ASN A O 1
ATOM 4188 N N . ILE A 1 510 ? -7.660 4.751 -15.221 1.00 86.81 510 ILE A N 1
ATOM 4189 C CA . ILE A 1 510 ? -6.363 5.397 -15.448 1.00 86.81 510 ILE A CA 1
ATOM 4190 C C . ILE A 1 510 ? -5.317 4.471 -16.095 1.00 86.81 510 ILE A C 1
ATOM 4192 O O . ILE A 1 510 ? -4.491 4.941 -16.872 1.00 86.81 510 ILE A O 1
ATOM 4196 N N . ASN A 1 511 ? -5.376 3.156 -15.873 1.00 91.44 511 ASN A N 1
ATOM 4197 C CA . ASN A 1 511 ? -4.488 2.210 -16.551 1.00 91.44 511 ASN A CA 1
ATOM 4198 C C . ASN A 1 511 ? -4.717 2.202 -18.070 1.00 91.44 511 ASN A C 1
ATOM 4200 O O . ASN A 1 511 ? -3.755 2.125 -18.823 1.00 91.44 511 ASN A O 1
ATOM 4204 N N . GLN A 1 512 ? -5.963 2.366 -18.536 1.00 91.38 512 GLN A N 1
ATOM 4205 C CA . GLN A 1 512 ? -6.255 2.472 -19.973 1.00 91.38 512 GLN A CA 1
ATOM 4206 C C . GLN A 1 512 ? -5.611 3.723 -20.585 1.00 91.38 512 GLN A C 1
ATOM 4208 O O . GLN A 1 512 ? -5.133 3.667 -21.710 1.00 91.38 512 GLN A O 1
ATOM 4213 N N . TYR A 1 513 ? -5.552 4.834 -19.840 1.00 91.06 513 TYR A N 1
ATOM 4214 C CA . TYR A 1 513 ? -4.854 6.044 -20.285 1.00 91.06 513 TYR A CA 1
ATOM 4215 C C . TYR A 1 513 ? -3.361 5.770 -20.512 1.00 91.06 513 TYR A C 1
ATOM 4217 O O . TYR A 1 513 ? -2.817 6.137 -21.552 1.00 91.06 513 TYR A O 1
ATOM 4225 N N . PHE A 1 514 ? -2.698 5.094 -19.569 1.00 90.19 514 PHE A N 1
ATOM 4226 C CA . PHE A 1 514 ? -1.280 4.744 -19.701 1.00 90.19 514 PHE A CA 1
ATOM 4227 C C . PHE A 1 514 ? -1.012 3.680 -20.774 1.00 90.19 514 PHE A C 1
ATOM 4229 O O . PHE A 1 514 ? 0.094 3.619 -21.299 1.00 90.19 514 PHE A O 1
ATOM 4236 N N . LEU A 1 515 ? -2.013 2.874 -21.124 1.00 93.12 515 LEU A N 1
ATOM 4237 C CA . LEU A 1 515 ? -1.939 1.863 -22.179 1.00 93.12 515 LEU A CA 1
ATOM 4238 C C . LEU A 1 515 ? -2.492 2.348 -23.532 1.00 93.12 515 LEU A C 1
ATOM 4240 O O . LEU A 1 515 ? -2.666 1.535 -24.429 1.00 93.12 515 LEU A O 1
ATOM 4244 N N . ASP A 1 516 ? -2.744 3.648 -23.722 1.00 92.31 516 ASP A N 1
ATOM 4245 C CA . ASP A 1 516 ? -3.108 4.213 -25.032 1.00 92.31 516 ASP A CA 1
ATOM 4246 C C . ASP A 1 516 ? -1.870 4.849 -25.688 1.00 92.31 516 ASP A C 1
ATOM 4248 O O . ASP A 1 516 ? -1.171 5.676 -25.090 1.00 92.31 516 ASP A O 1
ATOM 4252 N N . GLU A 1 517 ? -1.599 4.476 -26.944 1.00 92.06 517 GLU A N 1
ATOM 4253 C CA . GLU A 1 517 ? -0.482 5.008 -27.736 1.00 92.06 517 GLU A CA 1
ATOM 4254 C C . GLU A 1 517 ? -0.488 6.538 -27.832 1.00 92.06 517 GLU A C 1
ATOM 4256 O O . GLU A 1 517 ? 0.580 7.138 -27.946 1.00 92.06 517 GLU A O 1
ATOM 4261 N N . LYS A 1 518 ? -1.660 7.186 -27.767 1.00 91.75 518 LYS A N 1
ATOM 4262 C CA . LYS A 1 518 ? -1.806 8.645 -27.893 1.00 91.75 518 LYS A CA 1
ATOM 4263 C C . LYS A 1 518 ? -1.151 9.410 -26.753 1.00 91.75 518 LYS A C 1
ATOM 4265 O O . LYS A 1 518 ? -0.799 10.569 -26.943 1.00 91.75 518 LYS A O 1
ATOM 4270 N N . ASN A 1 519 ? -1.009 8.789 -25.585 1.00 91.62 519 ASN A N 1
ATOM 4271 C CA . ASN A 1 519 ? -0.542 9.463 -24.375 1.00 91.62 519 ASN A CA 1
ATOM 4272 C C . ASN A 1 519 ? 0.936 9.184 -24.087 1.00 91.62 519 ASN A C 1
ATOM 4274 O O . ASN A 1 519 ? 1.373 9.348 -22.947 1.00 91.62 519 ASN A O 1
ATOM 4278 N N . ARG A 1 520 ? 1.704 8.728 -25.087 1.00 92.31 520 ARG A N 1
ATOM 4279 C CA . ARG A 1 520 ? 3.081 8.265 -24.890 1.00 92.31 520 ARG A CA 1
ATOM 4280 C C . ARG A 1 520 ? 3.995 8.544 -26.081 1.00 92.31 520 ARG A C 1
ATOM 4282 O O . ARG A 1 520 ? 3.535 8.752 -27.199 1.00 92.31 520 ARG A O 1
ATOM 4289 N N . ILE A 1 521 ? 5.303 8.512 -25.846 1.00 95.06 521 ILE A N 1
ATOM 4290 C CA . ILE A 1 521 ? 6.302 8.464 -26.919 1.00 95.06 521 ILE A CA 1
ATOM 4291 C C . ILE A 1 521 ? 6.482 6.999 -27.308 1.00 95.06 521 ILE A C 1
ATOM 4293 O O . ILE A 1 521 ? 6.725 6.158 -26.443 1.00 95.06 521 ILE A O 1
ATOM 4297 N N . ILE A 1 522 ? 6.343 6.678 -28.594 1.00 94.50 522 ILE A N 1
ATOM 4298 C CA . ILE A 1 522 ? 6.416 5.290 -29.049 1.00 94.50 522 ILE A CA 1
ATOM 4299 C C . ILE A 1 522 ? 7.137 5.140 -30.387 1.00 94.50 522 ILE A C 1
ATOM 4301 O O . ILE A 1 522 ? 7.004 5.969 -31.287 1.00 94.50 522 ILE A O 1
ATOM 4305 N N . GLY A 1 523 ? 7.907 4.063 -30.521 1.00 94.62 523 GLY A N 1
ATOM 4306 C CA . GLY A 1 523 ? 8.488 3.626 -31.785 1.00 94.62 523 GLY A CA 1
ATOM 4307 C C . GLY A 1 523 ? 7.489 2.892 -32.680 1.00 94.62 523 GLY A C 1
ATOM 4308 O O . GLY A 1 523 ? 6.437 2.428 -32.238 1.00 94.62 523 GLY A O 1
ATOM 4309 N N . GLY A 1 524 ? 7.837 2.741 -33.956 1.00 90.88 524 GLY A N 1
ATOM 4310 C CA . GLY A 1 524 ? 7.040 1.973 -34.911 1.00 90.88 524 GLY A CA 1
ATOM 4311 C C . GLY A 1 524 ? 6.911 0.493 -34.525 1.00 90.88 524 GLY A C 1
ATOM 4312 O O . GLY A 1 524 ? 7.868 -0.111 -34.047 1.00 90.88 524 GLY A O 1
ATOM 4313 N N . LYS A 1 525 ? 5.734 -0.091 -34.791 1.00 87.56 525 LYS A N 1
ATOM 4314 C CA . LYS A 1 525 ? 5.373 -1.483 -34.453 1.00 87.56 525 LYS A CA 1
ATOM 4315 C C . LYS A 1 525 ? 6.313 -2.547 -35.027 1.00 87.56 525 LYS A C 1
ATOM 4317 O O . LYS A 1 525 ? 6.519 -3.576 -34.400 1.00 87.56 525 LYS A O 1
ATOM 4322 N N . ASN A 1 526 ? 6.852 -2.300 -36.219 1.00 88.50 526 ASN A N 1
ATOM 4323 C CA . ASN A 1 526 ? 7.764 -3.207 -36.911 1.00 88.50 526 ASN A CA 1
ATOM 4324 C C . ASN A 1 526 ? 9.056 -2.441 -37.229 1.00 88.50 526 ASN A C 1
ATOM 4326 O O . ASN A 1 526 ? 9.103 -1.770 -38.266 1.00 88.50 526 ASN A O 1
ATOM 4330 N N . PRO A 1 527 ? 10.062 -2.456 -36.336 1.00 91.94 527 PRO A N 1
ATOM 4331 C CA . PRO A 1 527 ? 11.362 -1.881 -36.651 1.00 91.94 527 PRO A CA 1
ATOM 4332 C C . PRO A 1 527 ? 11.982 -2.600 -37.857 1.00 91.94 527 PRO A C 1
ATOM 4334 O O . PRO A 1 527 ? 11.768 -3.790 -38.080 1.00 91.94 527 PRO A O 1
ATOM 4337 N N . GLU A 1 528 ? 12.741 -1.862 -38.661 1.00 94.94 528 GLU A N 1
ATOM 4338 C CA . GLU A 1 528 ? 13.566 -2.444 -39.717 1.00 94.94 528 GLU A CA 1
ATOM 4339 C C . GLU A 1 528 ? 14.813 -3.061 -39.081 1.00 94.94 528 GLU A C 1
ATOM 4341 O O . GLU A 1 528 ? 15.529 -2.379 -38.350 1.00 94.94 528 GLU A O 1
ATOM 4346 N N . GLU A 1 529 ? 15.087 -4.326 -39.381 1.00 95.50 529 GLU A N 1
ATOM 4347 C CA . GLU A 1 529 ? 16.209 -5.080 -38.822 1.00 95.50 529 GLU A CA 1
ATOM 4348 C C . GLU A 1 529 ? 17.069 -5.680 -39.937 1.00 95.50 529 GLU A C 1
ATOM 4350 O O . GLU A 1 529 ? 16.577 -6.011 -41.018 1.00 95.50 529 GLU A O 1
ATOM 4355 N N . GLY A 1 530 ? 18.365 -5.840 -39.675 1.00 96.12 530 GLY A N 1
ATOM 4356 C CA . GLY A 1 530 ? 19.299 -6.412 -40.641 1.00 96.12 530 GLY A CA 1
ATOM 4357 C C . GLY A 1 530 ? 20.717 -6.535 -40.095 1.00 96.12 530 GLY A C 1
ATOM 4358 O O . GLY A 1 530 ? 20.944 -6.465 -38.887 1.00 96.12 530 GLY A O 1
ATOM 4359 N N . GLN A 1 531 ? 21.694 -6.736 -40.981 1.00 97.12 531 GLN A N 1
ATOM 4360 C CA . GLN A 1 531 ? 23.107 -6.766 -40.601 1.00 97.12 531 GLN A CA 1
ATOM 4361 C C . GLN A 1 531 ? 23.721 -5.379 -40.778 1.00 97.12 531 GLN A C 1
ATOM 4363 O O . GLN A 1 531 ? 23.488 -4.715 -41.782 1.00 97.12 531 GLN A O 1
ATOM 4368 N N . TRP A 1 532 ? 24.540 -4.933 -39.825 1.00 95.50 532 TRP A N 1
ATOM 4369 C CA . TRP A 1 532 ? 25.113 -3.581 -39.809 1.00 95.50 532 TRP A CA 1
ATOM 4370 C C . TRP A 1 532 ? 25.851 -3.225 -41.108 1.00 95.50 532 TRP A C 1
ATOM 4372 O O . TRP A 1 532 ? 25.751 -2.105 -41.606 1.00 95.50 532 TRP A O 1
ATOM 4382 N N . LYS A 1 533 ? 26.533 -4.209 -41.706 1.00 93.75 533 LYS A N 1
ATOM 4383 C CA . LYS A 1 533 ? 27.228 -4.078 -42.998 1.00 93.75 533 LYS A CA 1
ATOM 4384 C C . LYS A 1 533 ? 26.318 -3.610 -44.146 1.00 93.75 533 LYS A C 1
ATOM 4386 O O . LYS A 1 533 ? 26.814 -3.037 -45.110 1.00 93.75 533 LYS A O 1
ATOM 4391 N N . ASP A 1 534 ? 25.011 -3.857 -44.051 1.00 92.00 534 ASP A N 1
ATOM 4392 C CA . ASP A 1 534 ? 24.039 -3.533 -45.096 1.00 92.00 534 ASP A CA 1
ATOM 4393 C C . ASP A 1 534 ? 23.618 -2.050 -45.047 1.00 92.00 534 ASP A C 1
ATOM 4395 O O . ASP A 1 534 ? 23.135 -1.519 -46.045 1.00 92.00 534 ASP A O 1
ATOM 4399 N N . ILE A 1 535 ? 23.830 -1.364 -43.913 1.00 90.94 535 ILE A N 1
AT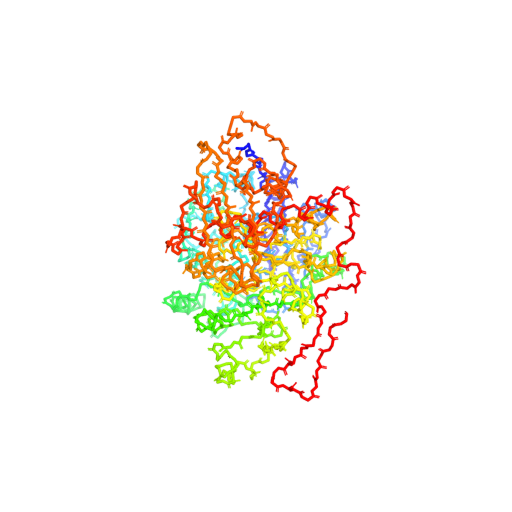OM 4400 C CA . ILE A 1 535 ? 23.405 0.030 -43.689 1.00 90.94 535 ILE A CA 1
ATOM 4401 C C . ILE A 1 535 ? 24.569 1.002 -43.431 1.00 90.94 535 ILE A C 1
ATOM 4403 O O . ILE A 1 535 ? 24.365 2.214 -43.390 1.00 90.94 535 ILE A O 1
ATOM 4407 N N . GLU A 1 536 ? 25.806 0.507 -43.320 1.00 84.19 536 GLU A N 1
ATOM 4408 C CA . GLU A 1 536 ? 27.002 1.316 -43.032 1.00 84.19 536 GLU A CA 1
ATOM 4409 C C . GLU A 1 536 ? 27.201 2.474 -44.034 1.00 84.19 536 GLU A C 1
ATOM 4411 O O . GLU A 1 536 ? 27.574 3.585 -43.653 1.00 84.19 536 GLU A O 1
ATOM 4416 N N . GLY A 1 537 ? 26.860 2.260 -45.310 1.00 83.06 537 GLY A N 1
ATOM 4417 C CA . GLY A 1 537 ? 26.913 3.295 -46.352 1.00 83.06 537 GLY A CA 1
ATOM 4418 C C . GLY A 1 537 ? 25.836 4.386 -46.241 1.00 83.06 537 GLY A C 1
ATOM 4419 O O . GLY A 1 537 ? 25.947 5.422 -46.896 1.00 83.06 537 GLY A O 1
ATOM 4420 N N . CYS A 1 538 ? 24.805 4.184 -45.418 1.00 81.19 538 CYS A N 1
ATOM 4421 C CA . CYS A 1 538 ? 23.674 5.099 -45.245 1.00 81.19 538 CYS A CA 1
ATOM 4422 C C . CYS A 1 538 ? 23.806 6.006 -44.009 1.00 81.19 538 CYS A C 1
ATOM 4424 O O . CYS A 1 538 ? 22.883 6.757 -43.700 1.00 81.19 538 CYS A O 1
ATOM 4426 N N . LEU A 1 539 ? 24.941 5.975 -43.302 1.00 87.12 539 LEU A N 1
ATOM 4427 C CA . LEU A 1 539 ? 25.145 6.744 -42.067 1.00 87.12 539 LEU A CA 1
ATOM 4428 C C . LEU A 1 539 ? 25.272 8.261 -42.279 1.00 87.12 539 LEU A C 1
ATOM 4430 O O . LEU A 1 539 ? 25.217 9.014 -41.313 1.00 87.12 539 LEU A O 1
ATOM 4434 N N . SER A 1 540 ? 25.420 8.741 -43.517 1.00 85.31 540 SER A N 1
ATOM 4435 C CA . SER A 1 540 ? 25.596 10.172 -43.812 1.00 85.31 540 SER A CA 1
ATOM 4436 C C . SER A 1 540 ? 24.393 11.044 -43.428 1.00 85.31 540 SER A C 1
ATOM 4438 O O . SER A 1 540 ? 24.560 12.244 -43.223 1.00 85.31 540 SER A O 1
ATOM 4440 N N . SER A 1 541 ? 23.199 10.457 -43.303 1.00 86.50 541 SER A N 1
ATOM 4441 C CA . SER A 1 541 ? 21.978 11.132 -42.839 1.00 86.50 541 SER A CA 1
ATOM 4442 C C . SER A 1 541 ? 21.733 10.997 -41.331 1.00 86.50 541 SER A C 1
ATOM 4444 O O . SER A 1 541 ? 20.673 11.402 -40.851 1.00 86.50 541 SER A O 1
ATOM 4446 N N . PHE A 1 542 ? 22.672 10.407 -40.590 1.00 95.44 542 PHE A N 1
ATOM 4447 C CA . PHE A 1 542 ? 22.540 10.083 -39.175 1.00 95.44 542 PHE A CA 1
ATOM 4448 C C . PHE A 1 542 ? 23.624 10.757 -38.330 1.00 95.44 542 PHE A C 1
ATOM 4450 O O . PHE A 1 542 ? 24.785 10.859 -38.721 1.00 95.44 542 PHE A O 1
ATOM 4457 N N . TYR A 1 543 ? 23.249 11.163 -37.122 1.00 95.88 543 TYR A N 1
ATOM 4458 C CA . TYR A 1 543 ? 24.147 11.729 -36.122 1.00 95.88 543 TYR A CA 1
ATOM 4459 C C . TYR A 1 543 ? 24.345 10.724 -34.997 1.00 95.88 543 TYR A C 1
ATOM 4461 O O . TYR A 1 543 ? 23.374 10.280 -34.387 1.00 95.88 543 TYR A O 1
ATOM 4469 N N . ARG A 1 544 ? 25.598 10.364 -34.711 1.00 96.25 544 ARG A N 1
ATOM 4470 C CA . ARG A 1 544 ? 25.919 9.482 -33.584 1.00 96.25 544 ARG A CA 1
ATOM 4471 C C . ARG A 1 544 ? 25.626 10.194 -32.267 1.00 96.25 544 ARG A C 1
ATOM 4473 O O . ARG A 1 544 ? 26.084 11.318 -32.056 1.00 96.25 544 ARG A O 1
ATOM 4480 N N . VAL A 1 545 ? 24.906 9.524 -31.378 1.00 96.75 545 VAL A N 1
ATOM 4481 C CA . VAL A 1 545 ? 24.650 9.998 -30.018 1.00 96.75 545 VAL A CA 1
ATOM 4482 C C . VAL A 1 545 ? 25.827 9.572 -29.153 1.00 96.75 545 VAL A C 1
ATOM 4484 O O . VAL A 1 545 ? 26.065 8.379 -29.005 1.00 96.75 545 VAL A O 1
ATOM 4487 N N . ASN A 1 546 ? 26.576 10.525 -28.599 1.00 94.50 546 ASN A N 1
ATOM 4488 C CA . ASN A 1 546 ? 27.697 10.242 -27.686 1.00 94.50 546 ASN A CA 1
ATOM 4489 C C . ASN A 1 546 ? 27.374 10.576 -26.222 1.00 94.50 546 ASN A C 1
ATOM 4491 O O . ASN A 1 546 ? 28.172 10.281 -25.340 1.00 94.50 546 ASN A O 1
ATOM 4495 N N . GLU A 1 547 ? 26.251 11.249 -25.983 1.00 95.94 547 GLU A N 1
ATOM 4496 C CA . GLU A 1 547 ? 25.822 11.688 -24.659 1.00 95.94 547 GLU A CA 1
ATOM 4497 C C . GLU A 1 547 ? 24.994 10.563 -24.008 1.00 95.94 547 GLU A C 1
ATOM 4499 O O . GLU A 1 547 ? 24.088 10.016 -24.642 1.00 95.94 547 GLU A O 1
ATOM 4504 N N . VAL A 1 548 ? 25.377 10.159 -22.793 1.00 93.19 548 VAL A N 1
ATOM 4505 C CA . VAL A 1 548 ? 24.874 8.951 -22.117 1.00 93.19 548 VAL A CA 1
ATOM 4506 C C . VAL A 1 548 ? 23.455 9.151 -21.591 1.00 93.19 548 VAL A C 1
ATOM 4508 O O . VAL A 1 548 ? 22.655 8.213 -21.660 1.00 93.19 548 VAL A O 1
ATOM 4511 N N . ASP A 1 549 ? 23.115 10.350 -21.117 1.00 94.69 549 ASP A N 1
ATOM 4512 C CA . ASP A 1 549 ? 21.774 10.648 -20.613 1.00 94.69 549 ASP A CA 1
ATOM 4513 C C . ASP A 1 549 ? 20.736 10.533 -21.742 1.00 94.69 549 ASP A C 1
ATOM 4515 O O . ASP A 1 549 ? 19.728 9.845 -21.589 1.00 94.69 549 ASP A O 1
ATOM 4519 N N . LEU A 1 550 ? 21.027 11.093 -22.919 1.00 95.62 550 LEU A N 1
ATOM 4520 C CA . LEU A 1 550 ? 20.194 11.030 -24.116 1.00 95.62 550 LEU A CA 1
ATOM 4521 C C . LEU A 1 550 ? 20.103 9.604 -24.662 1.00 95.62 550 LEU A C 1
ATOM 4523 O O . LEU A 1 550 ? 19.013 9.163 -25.026 1.00 95.62 550 LEU A O 1
ATOM 4527 N N . GLN A 1 551 ? 21.216 8.859 -24.702 1.00 95.81 551 GLN A N 1
ATOM 4528 C CA . GLN A 1 551 ? 21.167 7.436 -25.058 1.00 95.81 551 GLN A CA 1
ATOM 4529 C C . GLN A 1 551 ? 20.212 6.684 -24.129 1.00 95.81 551 GLN A C 1
ATOM 4531 O O . GLN A 1 551 ? 19.339 5.953 -24.593 1.00 95.81 551 GLN A O 1
ATOM 4536 N N . SER A 1 552 ? 20.346 6.890 -22.823 1.00 95.31 552 SER A N 1
ATOM 4537 C CA . SER A 1 552 ? 19.548 6.196 -21.818 1.00 95.31 552 SER A CA 1
ATOM 4538 C C . SER A 1 552 ? 18.072 6.584 -21.870 1.00 95.31 552 SER A C 1
ATOM 4540 O O . SER A 1 552 ? 17.211 5.716 -21.748 1.00 95.31 552 SER A O 1
ATOM 4542 N N . GLU A 1 553 ? 17.767 7.858 -22.111 1.00 95.69 553 GLU A N 1
ATOM 4543 C CA . GLU A 1 553 ? 16.401 8.345 -22.302 1.00 95.69 553 GLU A CA 1
ATOM 4544 C C . GLU A 1 553 ? 15.738 7.672 -23.518 1.00 95.69 553 GLU A C 1
ATOM 4546 O O . GLU A 1 553 ? 14.626 7.147 -23.426 1.00 95.69 553 GLU A O 1
ATOM 4551 N N . ILE A 1 554 ? 16.452 7.593 -24.645 1.00 96.12 554 ILE A N 1
ATOM 4552 C CA . ILE A 1 554 ? 15.971 6.911 -25.855 1.00 96.12 554 ILE A CA 1
ATOM 4553 C C . ILE A 1 554 ? 15.771 5.416 -25.602 1.00 96.12 554 ILE A C 1
ATOM 4555 O O . ILE A 1 554 ? 14.768 4.851 -26.040 1.00 96.12 554 ILE A O 1
ATOM 4559 N N . LEU A 1 555 ? 16.689 4.768 -24.880 1.00 95.88 555 LEU A N 1
ATOM 4560 C CA . LEU A 1 555 ? 16.544 3.361 -24.509 1.00 95.88 555 LEU A CA 1
ATOM 4561 C C . LEU A 1 555 ? 15.307 3.124 -23.641 1.00 95.88 555 LEU A C 1
ATOM 4563 O O . LEU A 1 555 ? 14.619 2.134 -23.868 1.00 95.88 555 LEU A O 1
ATOM 4567 N N . VAL A 1 556 ? 14.979 4.024 -22.709 1.00 95.50 556 VAL A N 1
ATOM 4568 C CA . VAL A 1 556 ? 13.733 3.942 -21.930 1.00 95.50 556 VAL A CA 1
ATOM 4569 C C . VAL A 1 556 ? 12.513 3.991 -22.854 1.00 95.50 556 VAL A C 1
ATOM 4571 O O . VAL A 1 556 ? 11.649 3.123 -22.745 1.00 95.50 556 VAL A O 1
ATOM 4574 N N . TYR A 1 557 ? 12.455 4.927 -23.810 1.00 95.88 557 TYR A N 1
ATOM 4575 C CA . TYR A 1 557 ? 11.330 4.999 -24.755 1.00 95.88 557 TYR A CA 1
ATOM 4576 C C . TYR A 1 557 ? 11.215 3.757 -25.644 1.00 95.88 557 TYR A C 1
ATOM 4578 O O . TYR A 1 557 ? 10.107 3.305 -25.941 1.00 95.88 557 TYR A O 1
ATOM 4586 N N . LEU A 1 558 ? 12.337 3.186 -26.080 1.00 95.56 558 LEU A N 1
ATOM 4587 C CA . LEU A 1 558 ? 12.334 1.979 -26.906 1.00 95.56 558 LEU A CA 1
ATOM 4588 C C . LEU A 1 558 ? 11.969 0.721 -26.107 1.00 95.56 558 LEU A C 1
ATOM 4590 O O . LEU A 1 558 ? 11.223 -0.116 -26.612 1.00 95.56 558 LEU A O 1
ATOM 4594 N N . SER A 1 559 ? 12.438 0.614 -24.864 1.00 95.00 559 SER A N 1
ATOM 4595 C CA . SER A 1 559 ? 12.083 -0.470 -23.941 1.00 95.00 559 SER A CA 1
ATOM 4596 C C . SER A 1 559 ? 10.575 -0.454 -23.656 1.00 95.00 559 SER A C 1
ATOM 4598 O O . SER A 1 559 ? 9.877 -1.454 -23.840 1.00 95.00 559 SER A O 1
ATOM 4600 N N . GLU A 1 560 ? 10.027 0.733 -23.380 1.00 95.19 560 GLU A N 1
ATOM 4601 C CA . GLU A 1 560 ? 8.590 0.927 -23.186 1.00 95.19 560 GLU A CA 1
ATOM 4602 C C . GLU A 1 560 ? 7.789 0.663 -24.475 1.00 95.19 560 GLU A C 1
ATOM 4604 O O . GLU A 1 560 ? 6.692 0.108 -24.435 1.00 95.19 560 GLU A O 1
ATOM 4609 N N . THR A 1 561 ? 8.341 1.020 -25.641 1.00 95.44 561 THR A N 1
ATOM 4610 C CA . THR A 1 561 ? 7.756 0.718 -26.959 1.00 95.44 561 THR A CA 1
ATOM 4611 C C . THR A 1 561 ? 7.627 -0.783 -27.190 1.00 95.44 561 THR A C 1
ATOM 4613 O O . THR A 1 561 ? 6.583 -1.237 -27.660 1.00 95.44 561 THR A O 1
ATOM 4616 N N . GLN A 1 562 ? 8.672 -1.552 -26.873 1.00 94.06 562 GLN A N 1
ATOM 4617 C CA . GLN A 1 562 ? 8.656 -3.004 -27.016 1.00 94.06 562 GLN A CA 1
ATOM 4618 C C . GLN A 1 562 ? 7.559 -3.613 -26.141 1.00 94.06 562 GLN A C 1
ATOM 4620 O O . GLN A 1 562 ? 6.746 -4.396 -26.635 1.00 94.06 562 GLN A O 1
ATOM 4625 N N . ASN A 1 563 ? 7.492 -3.194 -24.875 1.00 96.06 563 ASN A N 1
ATOM 4626 C CA . ASN A 1 563 ? 6.459 -3.651 -23.956 1.00 96.06 563 ASN A CA 1
ATOM 4627 C C . ASN A 1 563 ? 5.059 -3.260 -24.451 1.00 96.06 563 ASN A C 1
ATOM 4629 O O . ASN A 1 563 ? 4.176 -4.109 -24.489 1.00 96.06 563 ASN A O 1
ATOM 4633 N N . PHE A 1 564 ? 4.850 -2.021 -24.904 1.00 96.44 564 PHE A N 1
ATOM 4634 C CA . PHE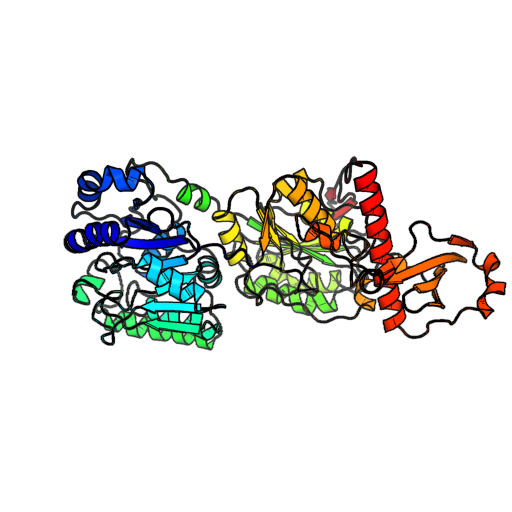 A 1 564 ? 3.552 -1.576 -25.417 1.00 96.44 564 PHE A CA 1
ATOM 4635 C C . PHE A 1 564 ? 3.044 -2.434 -26.578 1.00 96.44 564 PHE A C 1
ATOM 4637 O O . PHE A 1 564 ? 1.906 -2.900 -26.552 1.00 96.44 564 PHE A O 1
ATOM 4644 N N . TRP A 1 565 ? 3.867 -2.652 -27.609 1.00 95.06 565 TRP A N 1
ATOM 4645 C CA . TRP A 1 565 ? 3.422 -3.419 -28.774 1.00 95.06 565 TRP A CA 1
ATOM 4646 C C . TRP A 1 565 ? 3.152 -4.879 -28.437 1.00 95.06 565 TRP A C 1
ATOM 4648 O O . TRP A 1 565 ? 2.281 -5.500 -29.052 1.00 95.06 565 TRP A O 1
ATOM 4658 N N . GLU A 1 566 ? 3.855 -5.410 -27.440 1.00 96.06 566 GLU A N 1
ATOM 4659 C CA . GLU A 1 566 ? 3.584 -6.738 -26.924 1.00 9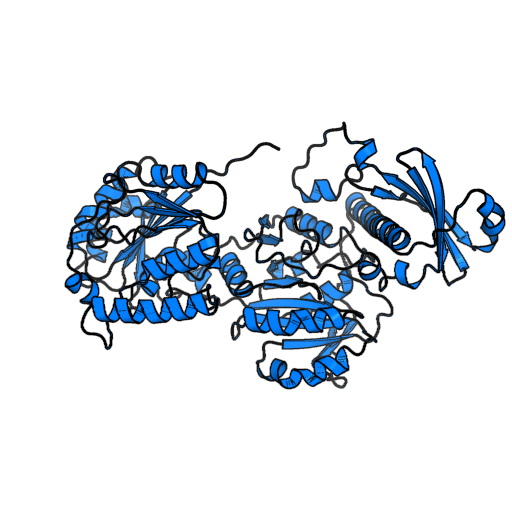6.06 566 GLU A CA 1
ATOM 4660 C C . GLU A 1 566 ? 2.266 -6.785 -26.140 1.00 96.06 566 GLU A C 1
ATOM 4662 O O . GLU A 1 566 ? 1.464 -7.690 -26.365 1.00 96.06 566 GLU A O 1
ATOM 4667 N N . ILE A 1 567 ? 1.966 -5.777 -25.317 1.00 96.56 567 ILE A N 1
ATOM 4668 C CA . ILE A 1 567 ? 0.662 -5.636 -24.645 1.00 96.56 567 ILE A CA 1
ATOM 4669 C C . ILE A 1 567 ? -0.469 -5.593 -25.676 1.00 96.56 567 ILE A C 1
ATOM 4671 O O . ILE A 1 567 ? -1.410 -6.381 -25.591 1.00 96.56 567 ILE A O 1
ATOM 4675 N N . GLU A 1 568 ? -0.340 -4.755 -26.706 1.00 95.62 568 GLU A N 1
ATOM 4676 C CA . GLU A 1 568 ? -1.310 -4.665 -27.804 1.00 95.62 568 GLU A CA 1
ATOM 4677 C C . GLU A 1 568 ? -1.490 -6.006 -28.526 1.00 95.62 568 GLU A C 1
ATOM 4679 O O . GLU A 1 568 ? -2.606 -6.396 -28.879 1.00 95.62 568 GLU A O 1
ATOM 4684 N N . ARG A 1 569 ? -0.400 -6.755 -28.737 1.00 95.56 569 ARG A N 1
ATOM 4685 C CA . ARG A 1 569 ? -0.454 -8.096 -29.332 1.00 95.56 569 ARG A CA 1
ATOM 4686 C C . ARG A 1 569 ? -1.240 -9.064 -28.450 1.00 95.56 569 ARG A C 1
ATOM 4688 O O . ARG A 1 569 ? -2.034 -9.841 -28.988 1.00 95.56 569 ARG A O 1
ATOM 4695 N N . TYR A 1 570 ? -1.022 -9.036 -27.138 1.00 95.88 570 TYR A N 1
ATOM 4696 C CA . TYR A 1 570 ? -1.735 -9.876 -26.176 1.00 95.88 570 TYR A CA 1
ATOM 4697 C C . TYR A 1 570 ? -3.222 -9.525 -26.107 1.00 95.88 570 TYR A C 1
ATOM 4699 O O . TYR A 1 570 ? -4.057 -10.427 -26.181 1.00 95.88 570 TYR A O 1
ATOM 4707 N N . GLU A 1 571 ? -3.552 -8.237 -26.041 1.00 93.19 571 GLU A N 1
ATOM 4708 C CA . GLU A 1 571 ? -4.928 -7.740 -25.971 1.00 93.19 571 GLU A CA 1
ATOM 4709 C C . GLU A 1 571 ? -5.709 -8.031 -27.258 1.00 93.19 571 GLU A C 1
ATOM 4711 O O . GLU A 1 571 ? -6.779 -8.646 -27.213 1.00 93.19 571 GLU A O 1
ATOM 4716 N N . TYR A 1 572 ? -5.152 -7.688 -28.426 1.00 94.06 572 TYR A N 1
ATOM 4717 C CA . TYR A 1 572 ? -5.813 -7.898 -29.717 1.00 94.06 572 TYR A CA 1
ATOM 4718 C C . TYR A 1 572 ? -6.101 -9.381 -29.993 1.00 94.06 572 TYR A C 1
ATOM 4720 O O . TYR A 1 572 ? -7.188 -9.740 -30.450 1.00 94.06 572 TYR A O 1
ATOM 4728 N N . ASN A 1 573 ? -5.135 -10.255 -29.695 1.00 95.75 573 ASN A N 1
ATOM 4729 C CA . ASN A 1 573 ? -5.250 -11.692 -29.957 1.00 95.75 573 ASN A CA 1
ATOM 4730 C C . ASN A 1 573 ? -5.838 -12.485 -28.777 1.00 95.75 573 ASN A C 1
ATOM 4732 O O . ASN A 1 573 ? -5.999 -13.699 -28.895 1.00 95.75 573 ASN A O 1
ATOM 4736 N N . LYS A 1 574 ? -6.156 -11.827 -27.651 1.00 93.75 574 LYS A N 1
ATOM 4737 C CA . LYS A 1 574 ? -6.635 -12.454 -26.405 1.00 93.75 574 LYS A CA 1
ATOM 4738 C C . LYS A 1 574 ? -5.725 -13.594 -25.931 1.00 93.75 574 LYS A C 1
ATOM 4740 O O . LYS A 1 574 ? -6.197 -14.678 -25.583 1.00 93.75 574 LYS A O 1
ATOM 4745 N N . LEU A 1 575 ? -4.412 -13.365 -25.966 1.00 96.06 575 LEU A N 1
ATOM 4746 C CA . LEU A 1 575 ? -3.430 -14.376 -25.577 1.00 96.06 575 LEU A CA 1
ATOM 4747 C C . LEU A 1 575 ? -3.418 -14.559 -24.053 1.00 96.06 575 LEU A C 1
ATOM 4749 O O . LEU A 1 575 ? -3.463 -13.571 -23.318 1.00 96.06 575 LEU A O 1
ATOM 4753 N N . PRO A 1 576 ? -3.318 -15.801 -23.550 1.00 95.38 576 PRO A N 1
ATOM 4754 C CA . PRO A 1 576 ? -3.136 -16.033 -22.127 1.00 95.38 576 PRO A CA 1
ATOM 4755 C C . PRO A 1 576 ? -1.736 -15.591 -21.689 1.00 95.38 576 PRO A C 1
ATOM 4757 O O . PRO A 1 576 ? -0.738 -15.920 -22.333 1.00 95.38 576 PRO A O 1
ATOM 4760 N N . VAL A 1 577 ? -1.657 -14.891 -20.558 1.00 97.19 577 VAL A N 1
ATOM 4761 C CA . VAL A 1 577 ? -0.383 -14.569 -19.906 1.00 97.19 577 VAL A CA 1
ATOM 4762 C C . VAL A 1 577 ? 0.184 -15.827 -19.251 1.00 97.19 577 VAL A C 1
ATOM 4764 O O . VAL A 1 577 ? -0.526 -16.530 -18.527 1.00 97.19 577 VAL A O 1
ATOM 4767 N N . ASN A 1 578 ? 1.462 -16.099 -19.535 1.00 97.31 578 ASN A N 1
ATOM 4768 C CA . ASN A 1 578 ? 2.257 -17.193 -18.973 1.00 97.31 578 ASN A CA 1
ATOM 4769 C C . ASN A 1 578 ? 1.541 -18.565 -18.965 1.00 97.31 578 ASN A C 1
ATOM 4771 O O . ASN A 1 578 ? 1.400 -19.190 -17.909 1.00 97.31 578 ASN A O 1
ATOM 4775 N N . PRO A 1 579 ? 1.079 -19.076 -20.126 1.00 94.88 579 PRO A N 1
ATOM 4776 C CA . PRO A 1 579 ? 0.228 -20.271 -20.192 1.00 94.88 579 PRO A CA 1
ATOM 4777 C C . PRO A 1 579 ? 0.909 -21.550 -19.691 1.00 94.88 579 PRO A C 1
ATOM 4779 O O . PRO A 1 579 ? 0.229 -22.508 -19.334 1.00 94.88 579 PRO A O 1
ATOM 4782 N N . ASN A 1 580 ? 2.243 -21.564 -19.658 1.00 93.88 580 ASN A N 1
ATOM 4783 C CA . ASN A 1 580 ? 3.050 -22.706 -19.235 1.00 93.88 580 ASN A CA 1
ATOM 4784 C C . ASN A 1 580 ? 3.599 -22.555 -17.806 1.00 93.88 580 ASN A C 1
ATOM 4786 O O . ASN A 1 580 ? 4.474 -23.327 -17.425 1.00 93.88 580 ASN A O 1
ATOM 4790 N N . GLY A 1 581 ? 3.111 -21.577 -17.036 1.00 94.50 581 GLY A N 1
ATOM 4791 C CA . GLY A 1 581 ? 3.688 -21.170 -15.752 1.00 94.50 581 GLY A CA 1
ATOM 4792 C C . GLY A 1 581 ? 4.570 -19.924 -15.875 1.00 94.50 581 GLY A C 1
ATOM 4793 O O . GLY A 1 581 ? 4.894 -19.489 -16.977 1.00 94.50 581 GLY A O 1
ATOM 4794 N N . PHE A 1 582 ? 4.925 -19.337 -14.729 1.00 96.88 582 PHE A N 1
ATOM 4795 C CA . PHE A 1 582 ? 5.685 -18.085 -14.617 1.00 96.88 582 PHE A CA 1
ATOM 4796 C C . PHE A 1 582 ? 6.709 -18.149 -13.482 1.00 96.88 582 PHE A C 1
ATOM 4798 O O . PHE A 1 582 ? 6.570 -18.933 -12.541 1.00 96.88 582 PHE A O 1
ATOM 4805 N N . GLY A 1 583 ? 7.743 -17.320 -13.554 1.00 96.50 583 GLY A N 1
ATOM 4806 C CA . GLY A 1 583 ? 8.855 -17.254 -12.612 1.00 96.50 583 GLY A CA 1
ATOM 4807 C C . GLY A 1 583 ? 9.675 -18.537 -12.620 1.00 96.50 583 GLY A C 1
ATOM 4808 O O . GLY A 1 583 ? 10.122 -18.981 -11.566 1.00 96.50 583 GLY A O 1
ATOM 4809 N N . GLN A 1 584 ? 9.789 -19.199 -13.774 1.00 97.06 584 GLN A N 1
ATOM 4810 C CA . GLN A 1 584 ? 10.427 -20.509 -13.872 1.00 97.06 584 GLN A CA 1
ATOM 4811 C C . GLN A 1 584 ? 11.947 -20.411 -13.765 1.00 97.06 584 GLN A C 1
ATOM 4813 O O . GLN A 1 584 ? 12.574 -19.582 -14.423 1.00 97.06 584 GLN A O 1
ATOM 4818 N N . GLY A 1 585 ? 12.558 -21.290 -12.976 1.00 96.50 585 GLY A N 1
ATOM 4819 C CA . GLY A 1 585 ? 14.011 -21.388 -12.884 1.00 96.50 585 GLY A CA 1
ATOM 4820 C C . GLY A 1 585 ? 14.507 -22.041 -11.601 1.00 96.50 585 GLY A C 1
ATOM 4821 O O . GLY A 1 585 ? 13.732 -22.562 -10.795 1.00 96.50 585 GLY A O 1
ATOM 4822 N N . ILE A 1 586 ? 15.830 -22.030 -11.442 1.00 97.81 586 ILE A N 1
ATOM 4823 C CA . ILE A 1 586 ? 16.532 -22.614 -10.297 1.00 97.81 586 ILE A CA 1
ATOM 4824 C C . ILE A 1 586 ? 16.923 -21.493 -9.339 1.00 97.81 586 ILE A C 1
ATOM 4826 O O . ILE A 1 586 ? 17.555 -20.518 -9.747 1.00 97.81 586 ILE A O 1
ATOM 4830 N N . ILE A 1 587 ? 16.550 -21.654 -8.072 1.00 97.69 587 ILE A N 1
ATOM 4831 C CA . ILE A 1 587 ? 16.797 -20.696 -6.997 1.00 97.69 587 ILE A CA 1
ATOM 4832 C C . ILE A 1 587 ? 17.514 -21.380 -5.836 1.00 97.69 587 ILE A C 1
ATOM 4834 O O . ILE A 1 587 ? 17.211 -22.517 -5.493 1.00 97.69 587 ILE A O 1
ATOM 4838 N N . TYR A 1 588 ? 18.411 -20.656 -5.180 1.00 98.25 588 TYR A N 1
ATOM 4839 C CA . TYR A 1 588 ? 19.091 -21.078 -3.959 1.00 98.25 588 TYR A CA 1
ATOM 4840 C C . TYR A 1 588 ? 18.688 -20.156 -2.815 1.00 98.25 588 TYR A C 1
ATOM 4842 O O . TYR A 1 588 ? 18.702 -18.937 -2.981 1.00 98.25 588 TYR A O 1
ATOM 4850 N N . LYS A 1 589 ? 18.312 -20.721 -1.666 1.00 97.50 589 LYS A N 1
ATOM 4851 C CA . LYS A 1 589 ? 17.913 -19.955 -0.477 1.00 97.50 589 LYS A CA 1
ATOM 4852 C C . LYS A 1 589 ? 19.071 -19.887 0.514 1.00 97.50 589 LYS A C 1
ATOM 4854 O O . LYS A 1 589 ? 19.682 -20.907 0.802 1.00 97.50 589 LYS A O 1
ATOM 4859 N N . ASN A 1 590 ? 19.340 -18.705 1.064 1.00 95.50 590 ASN A N 1
ATOM 4860 C CA . ASN A 1 590 ? 20.291 -18.461 2.155 1.00 95.50 590 ASN A CA 1
ATOM 4861 C C . ASN A 1 590 ? 21.650 -19.158 1.945 1.00 95.50 590 ASN A C 1
ATOM 4863 O O . ASN A 1 590 ? 22.177 -19.794 2.854 1.00 95.50 590 ASN A O 1
ATOM 4867 N N . PHE A 1 591 ? 22.205 -19.037 0.733 1.00 96.25 591 PHE A N 1
ATOM 4868 C CA . PHE A 1 591 ? 23.500 -19.613 0.331 1.00 96.25 591 PHE A CA 1
ATOM 4869 C C . PHE A 1 591 ? 23.559 -21.152 0.298 1.00 96.25 591 PHE A C 1
ATOM 4871 O O . PHE A 1 591 ? 24.636 -21.716 0.096 1.00 96.25 591 PHE A O 1
ATOM 4878 N N . ASP A 1 592 ? 22.426 -21.841 0.457 1.00 96.25 592 ASP A N 1
ATOM 4879 C CA . ASP A 1 592 ? 22.348 -23.293 0.339 1.00 96.25 592 ASP A CA 1
ATOM 4880 C C . ASP A 1 592 ? 22.298 -23.714 -1.134 1.00 96.25 592 ASP A C 1
ATOM 4882 O O . ASP A 1 592 ? 21.242 -23.863 -1.753 1.00 96.25 592 ASP A O 1
ATOM 4886 N N . TYR A 1 593 ? 23.487 -23.906 -1.699 1.00 96.56 593 TYR A N 1
ATOM 4887 C CA . TYR A 1 593 ? 23.669 -24.414 -3.056 1.00 96.56 593 TYR A CA 1
ATOM 4888 C C . TYR A 1 593 ? 23.463 -25.932 -3.179 1.00 96.56 593 TYR A C 1
ATOM 4890 O O . TYR A 1 593 ? 23.393 -26.448 -4.296 1.00 96.56 593 TYR A O 1
ATOM 4898 N N . GLY A 1 594 ? 23.357 -26.652 -2.056 1.00 97.19 594 GLY A N 1
ATOM 4899 C CA . GLY A 1 594 ? 23.115 -28.095 -2.030 1.00 97.19 594 GLY A CA 1
ATOM 4900 C C . GLY A 1 594 ? 21.647 -28.465 -2.244 1.00 97.19 594 GLY A C 1
ATOM 4901 O O . GLY A 1 594 ? 21.363 -29.551 -2.749 1.00 97.19 594 GLY A O 1
ATOM 4902 N N . HIS A 1 595 ? 20.723 -27.554 -1.921 1.00 97.19 595 HIS A N 1
ATOM 4903 C CA . HIS A 1 595 ? 19.278 -27.782 -2.001 1.00 97.19 595 HIS A CA 1
ATOM 4904 C C . HIS A 1 595 ? 18.583 -26.744 -2.902 1.00 97.19 595 HIS A C 1
ATOM 4906 O O . HIS A 1 595 ? 17.930 -25.821 -2.409 1.00 97.19 595 HIS A O 1
ATOM 4912 N N . PRO A 1 596 ? 18.699 -26.878 -4.237 1.00 96.75 596 PRO A N 1
ATOM 4913 C CA . PRO A 1 596 ? 18.039 -25.971 -5.169 1.00 96.75 596 PRO A CA 1
ATOM 4914 C C . PRO A 1 596 ? 16.508 -26.055 -5.080 1.00 96.75 596 PRO A C 1
ATOM 4916 O O . PRO A 1 596 ? 15.915 -27.135 -5.055 1.00 96.75 596 PRO A O 1
ATOM 4919 N N . ILE A 1 597 ? 15.866 -24.891 -5.120 1.00 97.56 597 ILE A N 1
ATOM 4920 C CA . ILE A 1 597 ? 14.426 -24.711 -5.293 1.00 97.56 597 ILE A CA 1
ATOM 4921 C C . ILE A 1 597 ? 14.140 -24.628 -6.793 1.00 97.56 597 ILE A C 1
ATOM 4923 O O . ILE A 1 597 ? 14.666 -23.764 -7.495 1.00 97.56 597 ILE A O 1
ATOM 4927 N N . PHE A 1 598 ? 13.271 -25.510 -7.280 1.00 96.75 598 PHE A N 1
ATOM 4928 C CA . PHE A 1 598 ? 12.828 -25.512 -8.672 1.00 96.75 598 PHE A CA 1
ATOM 4929 C C . PHE A 1 598 ? 11.460 -24.847 -8.779 1.00 96.75 598 PHE A C 1
ATOM 4931 O O . PHE A 1 598 ? 10.443 -25.448 -8.424 1.00 96.75 598 PHE A O 1
ATOM 4938 N N . LEU A 1 599 ? 11.430 -23.622 -9.296 1.00 94.50 599 LEU A N 1
ATOM 4939 C CA . LEU A 1 599 ? 10.189 -22.973 -9.693 1.00 94.50 599 LEU A CA 1
ATOM 4940 C C . LEU A 1 599 ? 9.812 -23.502 -11.079 1.00 94.50 599 LEU A C 1
ATOM 4942 O O . LEU A 1 599 ? 10.476 -23.205 -12.070 1.00 94.50 599 LEU A O 1
ATOM 4946 N N . LYS A 1 600 ? 8.785 -24.353 -11.115 1.00 87.62 600 LYS A N 1
ATOM 4947 C CA . LYS A 1 600 ? 8.176 -24.889 -12.340 1.00 87.62 600 LYS A CA 1
ATOM 4948 C C . LYS A 1 600 ? 6.915 -24.136 -12.698 1.00 87.62 600 LYS A C 1
ATOM 4950 O O . LYS A 1 600 ? 6.274 -23.607 -11.761 1.00 87.62 600 LYS A O 1
#

Secondary structure (DSSP, 8-state):
---------EEEEEEESS-HHHHHHHHHHHHHHTGGGTTTEEEEEEESS--SSHHHHHHHH-HHHHHTTSEEEEEESS-SSB-HHHHHHHHHHH--SSEEEE--TTB---TTHHHHHHHHHHHS-SSEEEE---S-TTSS-TT-EEEEHHHHHHTTSS-TTS-SSSSHHHHHHHHHHHTT-EEEE---TTTS-B----HHHHHTTB--S-SSHHHHHHHHHHHHHHHHHTT----GGG--S--SSEE-TTSPPPHHHHTTSS---EEEEEEESS-HHHHHHHHHHHHHHT--TTTEEEEEEEES--SSHHHHHHT-HHHHHTS-EEEEEES--SS--HHHHHHHHHHH--SSEEEE--TTEE--TTHHHHHHHHHHHS-SSEEEE--TT-GGGTT--EEEHHHHHHTTSS-TT--SSSSHHHHHHHHHHHTTPEEEE---GGG-EE----HHHHHTTSHHHHHEEEEEEEEEETTEEEEEEEETTSEEEEEEEEEHHHHTTT-----SSHHHHHTSGGGSEE--SS-EEEEGGGTGGGGGG-EE---HHHHHHHHHHHHHHHHHHHHHHHHHHTPPSSTT-SS-EEEEETT--SS-EEE-

Foldseek 3Di:
DDDPPDQFAEEAQEFDAQPQVQLVVAVVQQCVLQVVVLVRYAYQYEYQDHPNCNLVVCVVPCPVCCVSRNYFYKYFPPPQFAAPQQRRQQSLLLDFTFKYWHAYSQWHQFRNSRVVLSVVPVVDDDFAKEQEAAPDCQQPQRLTIMGTSLLCLQQQHFARVAFRAACRSVLLVLLSVLVVHHYDYHNDCRGRHGDGDDQCVVRVRHDDPDDGRVVSNVVRVVVSVVCSVVVNSHHDLQDGHDLDRMAGSVRHDDPSSVLSPDLFAEEEFEEDAQPLVLLVVAVVQQCVLNPDQPRAAYEYEHAQHPNCNVVVVVVVVVVVVSVRYKYKYDNPDQFDFPQLRRQQRLVVDPTQKYWYDYSFFHQGHSNSSSVSSCCSNDDLQEKEAADVVLPVGRRGIIHGSVLCVVQQGFFSLQRADDCRSLLSVVSSVVVVRYYDYDPDCSRRDGDDDALLVRPCRTPCNVFWDWWKWFDDDPFWIWIWTAGPVQKIWIWIWGNLCVVCVVPDDDDPDVSVVRLDPNNATAIDLDIDMDGNVVCVVVCPRIDIDPDSRVVSVVSNRHSNNSNSSVSVVCVVVVPRRPPVHGSADWMDMPPPPVDIDGRD

pLDDT: mean 92.23, std 8.32, range [25.27, 98.75]